Protein 8B9V (pdb70)

Organism: Homo sapiens (NCBI:txid9606)

B-factor: mean 39.54, std 12.18, range [19.3, 99.88]

Solvent-accessible surface area: 19096 Å² total; per-residue (Å²): 138,4,72,9,71,5,42,51,51,87,32,54,31,50,63,48,79,157,0,75,0,17,0,123,12,72,92,73,4,60,75,30,40,0,0,0,0,13,17,60,72,91,101,26,6,131,9,3,1,37,14,3,73,40,109,19,136,65,10,60,117,37,5,57,10,61,37,75,26,60,70,0,31,0,18,0,51,42,0,73,88,95,1,31,1,29,0,13,0,0,0,2,19,45,74,43,16,21,23,3,100,8,0,76,2,25,22,25,79,104,73,23,44,10,49,11,34,28,4,56,10,14,114,73,1,21,88,79,37,60,1,3,0,0,0,0,0,19,40,0,14,21,120,129,28,51,26,69,4,45,8,63,126,54,100,49,104,88,50,48,66,86,16,24,16,98,39,47,111,191,54,18,4,13,0,4,5,2,24,0,71,22,63,60,60,50,8,86,146,52,45,60,0,9,0,35,0,61,9,127,30,34,130,72,71,44,75,89,61,35,115,128,177,68,100,4,105,15,61,38,34,28,51,14,100,65,50,21,64,40,139,0,30,0,53,9,54,48,34,91,4,52,58,35,0,0,0,0,0,13,21,18,90,93,140,29,13,70,7,0,0,0,4,38,2,110,37,80,67,55,30,36,11,109,47,0,110,87,24,6,73,3,47,28,54,50,104,121,50,13,0,44,0,56,0,59,63,1,98,63,127,1,27,1,40,0,12,0,0,15,1,31,0,0,0,69,21,27,1,122,20,19,46,0,15,5,26,90,44,90,63,34,35,12,54,14,16,16,5,43,4,136,133,52,63,10,4,0,0,0,4,0,17,44,0,12,4,49,80,20,79,28,39,2,38,101,37,89,34,98,94,34,38,18,59,4,71,24,30,96,24,131,82,35,45,43,7,16,5,0,0,0,23,14,86,52,101,21,28,78,110,106,89,14,54,0,26,4,30,0,170,53,33,134,33,158,42,102,62,48,8,118,61,118,105,143,3,37,34,79,42,3,77,107,111

Foldseek 3Di:
DKAKAKDDQEAEEAFFAKDKIKIFIPWWFPQCQKWKWFDAPPDDIHTADGSQFHGDPPHDPQWGKDDGTGIIMTMRHGHDLVRFGWMKMWGDRDPPIDIYPTYGYAYDDDWDFWDKDKDWADVVVLVVWWTKIKMKTHFGDDPDKDKWKAFLHHTDDDQKDKDKDAQDSPRRGIMMMMIGTDTSVVVVVTFKIKIWMDDPNDPHIDIDIGTD/DWAKAKDWADEAEAQAKTKMKIAIDDDQQLQWKKFKWWAAVPGDIGGAKIAHSNSPDIDGDPVQPPFWDWGDDSVRRMIMIIGGNDHQVPFTFMKMFIHPDDGPDIHPTDTHGYHNDDFDFWDKDWAAWQCQKTKIKIKTDFGDDDDKDKDKPVNPDDPQKDWDDWDQDPVRGTMTMIMGMDGNVCQVVDWIWMWMADVNVRDIDIDIHHHD/DPPDDPDDDDD

Nearest PDB structures (foldseek):
  8b9v-assembly1_H  TM=1.005E+00  e=9.320E-42  Homo sapiens
  8rp8-assembly1_A  TM=9.450E-01  e=2.239E-37  Homo sapiens
  8bk2-assembly2_D  TM=9.804E-01  e=7.049E-36  Homo sapiens
  5f3h-assembly2_E  TM=9.584E-01  e=5.428E-36  Mus musculus
  6dwa-assembly1_B  TM=9.702E-01  e=1.316E-34  Homo sapiens

Structure (mmCIF, N/CA/C/O backbone):
data_8B9V
#
_entry.id   8B9V
#
_cell.length_a   132.460
_cell.length_b   59.050
_cell.length_c   69.080
_cell.angle_alpha   90.000
_cell.angle_beta   106.660
_cell.angle_gamma   90.000
#
_symmetry.space_group_name_H-M   'C 1 2 1'
#
loop_
_entity.id
_entity.type
_entity.pdbx_description
1 polymer 'Lu AF82422 Fab light chain'
2 polymer 'Lu AF82422 Fab heavy chain'
3 polymer 'Alpha-synuclein 110-120'
4 non-polymer 'ZINC ION'
5 water water
#
loop_
_atom_site.group_PDB
_atom_site.id
_atom_site.type_symbol
_atom_site.label_atom_id
_atom_site.label_alt_id
_atom_site.label_comp_id
_atom_site.label_asym_id
_atom_site.label_entity_id
_atom_site.label_seq_id
_atom_site.pdbx_PDB_ins_code
_atom_site.Cartn_x
_atom_site.Cartn_y
_atom_site.Cartn_z
_atom_site.occupancy
_atom_site.B_iso_or_equiv
_atom_site.auth_seq_id
_atom_site.auth_comp_id
_atom_site.auth_asym_id
_atom_site.auth_atom_id
_atom_site.pdbx_PDB_model_num
ATOM 1 N N . GLU A 1 1 ? -31.99156 -45.02373 -21.61588 1.000 36.32166 1 GLU L N 1
ATOM 2 C CA . GLU A 1 1 ? -30.61297 -44.75952 -21.18237 1.000 44.78512 1 GLU L CA 1
ATOM 3 C C . GLU A 1 1 ? -30.14235 -45.84532 -20.23090 1.000 43.15733 1 GLU L C 1
ATOM 4 O O . GLU A 1 1 ? -30.93882 -46.41970 -19.52082 1.000 36.33820 1 GLU L O 1
ATOM 10 N N . ILE A 1 2 ? -28.84489 -46.12260 -20.19010 1.000 37.80479 2 ILE L N 1
ATOM 11 C CA . ILE A 1 2 ? -28.34681 -47.15142 -19.28755 1.000 32.84941 2 ILE L CA 1
ATOM 12 C C . ILE A 1 2 ? -28.11992 -46.50765 -17.92316 1.000 36.64481 2 ILE L C 1
ATOM 13 O O . ILE A 1 2 ? -27.30627 -45.59321 -17.77788 1.000 28.43014 2 ILE L O 1
ATOM 18 N N . VAL A 1 3 ? -28.86479 -46.95919 -16.92551 1.000 34.24278 3 VAL L N 1
ATOM 19 C CA . VAL A 1 3 ? -28.72452 -46.44847 -15.57105 1.000 24.99117 3 VAL L CA 1
ATOM 20 C C . VAL A 1 3 ? -27.78836 -47.37149 -14.80775 1.000 27.30214 3 VAL L C 1
ATOM 21 O O . VAL A 1 3 ? -27.95782 -48.59988 -14.82094 1.000 36.75961 3 VAL L O 1
ATOM 25 N N . LEU A 1 4 ? -26.77794 -46.79082 -14.17651 1.000 27.83077 4 LEU L N 1
ATOM 26 C CA . LEU A 1 4 ? -25.82186 -47.55287 -13.38709 1.000 33.79141 4 LEU L CA 1
ATOM 27 C C . LEU A 1 4 ? -26.11736 -47.35826 -11.90243 1.000 32.92785 4 LEU L C 1
ATOM 28 O O . LEU A 1 4 ? -26.22113 -46.22740 -11.41799 1.000 31.39966 4 LEU L O 1
ATOM 33 N N . THR A 1 5 ? -26.29172 -48.46169 -11.19127 1.000 29.40968 5 THR L N 1
ATOM 34 C CA . THR A 1 5 ? -26.63025 -48.41801 -9.77573 1.000 30.37097 5 THR L CA 1
ATOM 35 C C . THR A 1 5 ? -25.47993 -49.03980 -9.00074 1.000 34.46622 5 THR L C 1
ATOM 36 O O . THR A 1 5 ? -25.25541 -50.25115 -9.08521 1.000 32.18721 5 THR L O 1
ATOM 40 N N . GLN A 1 6 ? -24.74958 -48.20825 -8.25848 1.000 27.60344 6 GLN L N 1
ATOM 41 C CA . GLN A 1 6 ? -23.64141 -48.67876 -7.44992 1.000 32.66822 6 GLN L CA 1
ATOM 42 C C . GLN A 1 6 ? -24.11203 -48.98801 -6.03307 1.000 37.59291 6 GLN L C 1
ATOM 43 O O . GLN A 1 6 ? -25.01020 -48.33817 -5.49909 1.000 37.80285 6 GLN L O 1
ATOM 49 N N . SER A 1 7 ? -23.50588 -50.00039 -5.43066 1.000 37.76748 7 SER L N 1
ATOM 50 C CA . SER A 1 7 ? -23.80270 -50.32592 -4.04689 1.000 39.76239 7 SER L CA 1
ATOM 51 C C . SER A 1 7 ? -22.60397 -51.04293 -3.46159 1.000 42.57753 7 SER L C 1
ATOM 52 O O . SER A 1 7 ? -21.87865 -51.73393 -4.19174 1.000 37.51921 7 SER L O 1
ATOM 55 N N . PRO A 1 8 ? -22.33820 -50.88322 -2.15487 1.000 39.15037 8 PRO L N 1
ATOM 56 C CA . PRO A 1 8 ? -23.08006 -50.02740 -1.21765 1.000 37.75676 8 PRO L CA 1
ATOM 57 C C . PRO A 1 8 ? -22.84275 -48.52772 -1.42173 1.000 42.44617 8 PRO L C 1
ATOM 58 O O . PRO A 1 8 ? -21.87849 -48.13041 -2.07063 1.000 41.96732 8 PRO L O 1
ATOM 62 N N . GLY A 1 9 ? -23.72527 -47.69864 -0.86800 1.000 43.04595 9 GLY L N 1
ATOM 63 C CA . GLY A 1 9 ? -23.47589 -46.26644 -0.88732 1.000 38.57054 9 GLY L CA 1
ATOM 64 C C . GLY A 1 9 ? -22.17387 -45.91563 -0.20082 1.000 34.36940 9 GLY L C 1
ATOM 65 O O . GLY A 1 9 ? -21.33975 -45.19563 -0.75369 1.000 48.20582 9 GLY L O 1
ATOM 66 N N . THR A 1 10 ? -21.97302 -46.44763 1.00599 1.000 32.17121 10 THR L N 1
ATOM 67 C CA . THR A 1 10 ? -20.74846 -46.27637 1.77056 1.000 32.79238 10 THR L CA 1
ATOM 68 C C . THR A 1 10 ? -20.25228 -47.63016 2.25611 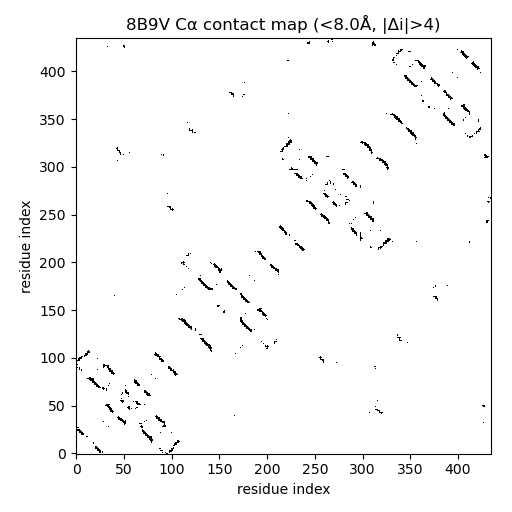1.000 37.21375 10 THR L C 1
ATOM 69 O O . THR A 1 10 ? -21.04578 -48.50669 2.60306 1.000 45.04777 10 THR L O 1
ATOM 73 N N . LEU A 1 11 ? -18.93442 -47.79309 2.25984 1.000 26.69326 11 LEU L N 1
ATOM 74 C CA . LEU A 1 11 ? -18.27006 -49.01341 2.69460 1.000 32.32269 11 LEU L CA 1
ATOM 75 C C . LEU A 1 11 ? -17.22766 -48.60134 3.72020 1.000 41.94248 11 LEU L C 1
ATOM 76 O O . LEU A 1 11 ? -16.46643 -47.65695 3.48447 1.000 46.50245 11 LEU L O 1
ATOM 81 N N . SER A 1 12 ? -17.21771 -49.26112 4.87376 1.000 36.18881 12 SER L N 1
ATOM 82 C CA . SER A 1 12 ? -16.30276 -48.89782 5.95338 1.000 32.56892 12 SER L CA 1
ATOM 83 C C . SER A 1 12 ? -15.52249 -50.13761 6.34896 1.000 38.17961 12 SER L C 1
ATOM 84 O O . SER A 1 12 ? -16.10940 -51.11622 6.82309 1.000 49.44909 12 SER L O 1
ATOM 87 N N . LEU A 1 13 ? -14.20131 -50.09454 6.16063 1.000 38.81298 13 LEU L N 1
ATOM 88 C CA . LEU A 1 13 ? -13.35978 -51.27276 6.33166 1.000 39.84559 13 LEU L CA 1
ATOM 89 C C . LEU A 1 13 ? -12.01163 -50.87944 6.92847 1.000 42.01824 13 LEU L C 1
ATOM 90 O O . LEU A 1 13 ? -11.47224 -49.81122 6.63162 1.000 33.58861 13 LEU L O 1
ATOM 95 N N . SER A 1 14 ? -11.47026 -51.75749 7.77806 1.000 48.82365 14 SER L N 1
ATOM 96 C CA . SER A 1 14 ? -10.11637 -51.57183 8.28014 1.000 52.36087 14 SER L CA 1
ATOM 97 C C . SER A 1 14 ? -9.12065 -51.88246 7.16842 1.000 46.96561 14 SER L C 1
ATOM 98 O O . SER A 1 14 ? -9.40530 -52.69026 6.28226 1.000 55.81008 14 SER L O 1
ATOM 101 N N . PRO A 1 15 ? -7.95360 -51.24704 7.17856 1.000 45.48036 15 PRO L N 1
ATOM 102 C CA . PRO A 1 15 ? -6.99901 -51.48067 6.09448 1.000 50.03889 15 PRO L CA 1
ATOM 103 C C . PRO A 1 15 ? -6.54025 -52.92747 6.10192 1.000 50.51397 15 PRO L C 1
ATOM 104 O O . PRO A 1 15 ? -6.49274 -53.58178 7.14572 1.000 50.50288 15 PRO L O 1
ATOM 108 N N . GLY A 1 16 ? -6.26364 -53.44288 4.90594 1.000 59.75853 16 GLY L N 1
ATOM 109 C CA . GLY A 1 16 ? -5.94252 -54.83804 4.72097 1.000 52.37979 16 GLY L CA 1
ATOM 110 C C . GLY A 1 16 ? -7.12941 -55.72498 4.41611 1.000 49.87149 16 GLY L C 1
ATOM 111 O O . GLY A 1 16 ? -6.93491 -56.85819 3.97132 1.000 46.96981 16 GLY L O 1
ATOM 112 N N . GLU A 1 17 ? -8.34941 -55.24708 4.63952 1.000 49.14716 17 GLU L N 1
ATOM 113 C CA . GLU A 1 17 ? -9.51126 -56.06035 4.33727 1.000 48.25679 17 GLU L CA 1
ATOM 114 C C . GLU A 1 17 ? -9.82827 -56.00402 2.84287 1.000 49.62170 17 GLU L C 1
ATOM 115 O O . GLU A 1 17 ? -9.27169 -55.21010 2.07693 1.000 45.78795 17 GLU L O 1
ATOM 121 N N . ARG A 1 18 ? -10.74351 -56.86994 2.43582 1.000 50.22926 18 ARG L N 1
ATOM 122 C CA . ARG A 1 18 ? -11.15632 -56.96844 1.04856 1.000 48.63787 18 ARG L CA 1
ATOM 123 C C . ARG A 1 18 ? -12.36260 -56.06734 0.82544 1.000 44.71124 18 ARG L C 1
ATOM 124 O O . ARG A 1 18 ? -13.35200 -56.14813 1.56205 1.000 46.87779 18 ARG L O 1
ATOM 132 N N . ALA A 1 19 ? -12.27095 -55.19924 -0.17375 1.000 38.47850 19 ALA L N 1
ATOM 133 C CA . ALA A 1 19 ? -13.37800 -54.33666 -0.55606 1.000 41.45368 19 ALA L CA 1
ATOM 134 C C . ALA A 1 19 ? -14.01451 -54.87737 -1.83164 1.000 43.85969 19 ALA L C 1
ATOM 135 O O . ALA A 1 19 ? -13.30933 -55.25217 -2.77947 1.000 36.56488 19 ALA L O 1
ATOM 137 N N . THR A 1 20 ? -15.34355 -54.92538 -1.84826 1.000 43.47845 20 THR L N 1
ATOM 138 C CA . THR A 1 20 ? -16.09238 -55.41417 -3.00019 1.000 42.34790 20 THR L CA 1
ATOM 139 C C . THR A 1 20 ? -17.13972 -54.37887 -3.35779 1.000 34.89347 20 THR L C 1
ATOM 140 O O . THR A 1 20 ? -18.03562 -54.11215 -2.55550 1.000 42.90159 20 THR L O 1
ATOM 144 N N . LEU A 1 21 ? -17.04081 -53.81089 -4.55982 1.000 33.83856 21 LEU L N 1
ATOM 145 C CA . LEU A 1 21 ? -17.94960 -52.75874 -5.00827 1.000 35.83057 21 LEU L CA 1
ATOM 146 C C . LEU A 1 21 ? -18.74191 -53.24947 -6.21192 1.000 38.88079 21 LEU L C 1
ATOM 147 O O . LEU A 1 21 ? -18.16074 -53.76382 -7.17789 1.000 31.29351 21 LEU L O 1
ATOM 152 N N . SER A 1 22 ? -20.06021 -53.06836 -6.16061 1.000 31.86770 22 SER L N 1
ATOM 153 C CA . SER A 1 22 ? -20.96522 -53.55340 -7.18792 1.000 30.83637 22 SER L CA 1
ATOM 154 C C . SER A 1 22 ? -21.45127 -52.41992 -8.08371 1.000 33.75638 22 SER L C 1
ATOM 155 O O . SER A 1 22 ? -21.75017 -51.31860 -7.60974 1.000 42.15607 22 SER L O 1
ATOM 158 N N . CYS A 1 23 ? -21.53179 -52.70465 -9.38446 1.000 32.00588 23 CYS L N 1
ATOM 159 C CA . CYS A 1 23 ? -22.13305 -51.81243 -10.36428 1.000 32.70699 23 CYS L CA 1
ATOM 160 C C . CYS A 1 23 ? -23.11824 -52.62718 -11.19172 1.000 38.78489 23 CYS L C 1
ATOM 161 O O . CYS A 1 23 ? -22.71816 -53.58182 -11.86676 1.000 35.87686 23 CYS L O 1
ATOM 164 N N . ARG A 1 24 ? -24.40421 -52.26400 -11.11813 1.000 39.32064 24 ARG L N 1
ATOM 165 C CA . ARG A 1 24 ? -25.48206 -52.89089 -11.88421 1.000 33.33937 24 ARG L CA 1
ATOM 166 C C . ARG A 1 24 ? -26.02582 -51.92646 -12.92672 1.000 34.33534 24 ARG L C 1
ATOM 167 O O . ARG A 1 24 ? -26.27721 -50.75821 -12.62161 1.000 33.33397 24 ARG L O 1
ATOM 175 N N . ALA A 1 25 ? -26.26947 -52.43531 -14.13334 1.000 31.37300 25 ALA L N 1
ATOM 176 C CA . ALA A 1 25 ? -26.76963 -51.64263 -15.24771 1.000 28.80653 25 ALA L CA 1
ATOM 177 C C . ALA A 1 25 ? -28.21104 -52.00850 -15.58554 1.000 29.02912 25 ALA L C 1
ATOM 178 O O . ALA A 1 25 ? -28.60350 -53.17764 -15.49569 1.000 35.32481 25 ALA L O 1
ATOM 180 N N . SER A 1 26 ? -28.98963 -51.00906 -16.01116 1.000 31.00443 26 SER L N 1
ATOM 181 C CA . SER A 1 26 ? -30.38545 -51.22602 -16.38667 1.000 29.33505 26 SER L CA 1
ATOM 182 C C . SER A 1 26 ? -30.53676 -51.84383 -17.77369 1.000 38.28528 26 SER L C 1
ATOM 183 O O . SER A 1 26 ? -31.63939 -52.28454 -18.13006 1.000 35.93368 26 SER 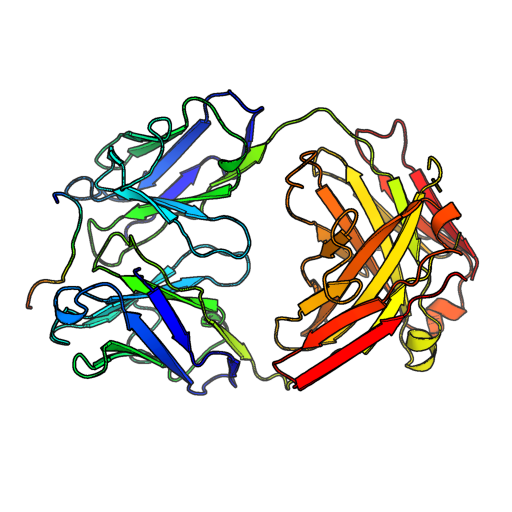L O 1
ATOM 186 N N . GLN A 1 27 ? -29.46389 -51.88452 -18.55445 1.000 36.16071 27 GLN L N 1
ATOM 187 C CA . GLN A 1 27 ? -29.41745 -52.58254 -19.83089 1.000 36.21702 27 GLN L CA 1
ATOM 188 C C . GLN A 1 27 ? -28.09113 -53.31753 -19.89366 1.000 41.50535 27 GLN L C 1
ATOM 189 O O . GLN A 1 27 ? -27.18928 -53.06544 -19.09547 1.000 45.63086 27 GLN L O 1
ATOM 195 N N . SER A 1 28 A -27.96216 -54.23311 -20.84356 1.000 38.01185 27 SER L N 1
ATOM 196 C CA . SER A 1 28 A -26.69077 -54.92474 -20.99510 1.000 36.62368 27 SER L CA 1
ATOM 197 C C . SER A 1 28 A -25.63147 -53.97034 -21.55848 1.000 39.35149 27 SER L C 1
ATOM 198 O O . SER A 1 28 A -25.93377 -53.10212 -22.38620 1.000 42.08706 27 SER L O 1
ATOM 201 N N . VAL A 1 29 ? -24.38823 -54.10794 -21.08826 1.000 34.80183 28 VAL L N 1
ATOM 202 C CA . VAL A 1 29 ? -23.29977 -53.21496 -21.49273 1.000 26.12671 28 VAL L CA 1
ATOM 203 C C . VAL A 1 29 ? -22.48579 -53.92003 -22.57535 1.000 26.38381 28 VAL L C 1
ATOM 204 O O . VAL A 1 29 ? -21.72142 -54.84788 -22.28485 1.000 45.88078 28 VAL L O 1
ATOM 208 N N . SER A 1 30 ? -22.66465 -53.47131 -23.82305 1.000 38.54533 29 SER L N 1
ATOM 209 C CA . SER A 1 30 ? -22.02689 -54.07463 -24.99667 1.000 37.14149 29 SER L CA 1
ATOM 210 C C . SER A 1 30 ? -20.51500 -54.14817 -24.83860 1.000 33.59997 29 SER L C 1
ATOM 211 O O . SER A 1 30 ? -19.88165 -53.21239 -24.35000 1.000 28.65889 29 SER L O 1
ATOM 214 N N . SER A 1 31 ? -19.94044 -55.26326 -25.28888 1.000 33.16674 30 SER L N 1
ATOM 215 C CA . SER A 1 31 ? -18.49816 -55.48744 -25.33555 1.000 35.16750 30 SER L CA 1
ATOM 216 C C . SER A 1 31 ? -17.85335 -55.41475 -23.96275 1.000 36.77946 30 SER L C 1
ATOM 217 O O . SER A 1 31 ? -16.62847 -55.26393 -23.86915 1.000 45.28057 30 SER L O 1
ATOM 220 N N . SER A 1 32 ? -18.65242 -55.48707 -22.89553 1.000 26.67063 31 SER L N 1
ATOM 221 C CA . SER A 1 32 ? -18.14589 -55.30190 -21.53402 1.000 37.56860 31 SER L CA 1
ATOM 222 C C . SER A 1 32 ? -17.39726 -53.97035 -21.39983 1.000 42.70616 31 SER L C 1
ATOM 223 O O . SER A 1 32 ? -16.36831 -53.87279 -20.72482 1.000 33.14436 31 SER L O 1
ATOM 226 N N . TYR A 1 33 ? -17.93016 -52.92853 -22.04873 1.000 38.22471 32 TYR L N 1
ATOM 227 C CA . TYR A 1 33 ? -17.30377 -51.60769 -22.08085 1.000 25.71066 32 TYR L CA 1
ATOM 228 C C . TYR A 1 33 ? -17.63656 -50.85081 -20.79982 1.000 33.47690 32 TYR L C 1
ATOM 229 O O . TYR A 1 33 ? -18.43691 -49.91232 -20.76928 1.000 35.00512 32 TYR L O 1
ATOM 238 N N . LEU A 1 34 ? -16.97867 -51.24394 -19.72049 1.000 32.59215 33 LEU L N 1
ATOM 239 C CA . LEU A 1 34 ? -17.28559 -50.72054 -18.39207 1.000 27.21012 33 LEU L CA 1
ATOM 240 C C . LEU A 1 34 ? -15.98792 -50.25666 -17.72947 1.000 27.93373 33 LEU L C 1
ATOM 241 O O . LEU A 1 34 ? -15.02948 -51.02610 -17.63292 1.000 27.09648 33 LEU L O 1
ATOM 246 N N . ALA A 1 35 ? -15.94082 -49.00143 -17.28572 1.000 30.42279 34 ALA L N 1
ATOM 247 C CA . ALA A 1 35 ? -14.75086 -48.49238 -16.62714 1.000 24.81817 34 ALA L CA 1
ATOM 248 C C . ALA A 1 35 ? -15.00803 -48.23147 -15.14766 1.000 30.02393 34 ALA L C 1
ATOM 249 O O . ALA A 1 35 ? -16.14406 -48.05969 -14.69805 1.000 28.13264 34 ALA L O 1
ATOM 251 N N . TRP A 1 36 ? -13.92241 -48.19627 -14.38864 1.000 31.19891 35 TRP L N 1
ATOM 252 C CA . TRP A 1 36 ? -13.97151 -47.86214 -12.97680 1.000 29.09704 35 TRP L CA 1
ATOM 253 C C . TRP A 1 36 ? -12.99058 -46.72784 -12.72120 1.000 29.03719 35 TRP L C 1
ATOM 254 O O . TRP A 1 36 ? -11.85037 -46.77124 -13.19459 1.000 25.80303 35 TRP L O 1
ATOM 265 N N . TYR A 1 37 ? -13.44396 -45.71166 -11.98026 1.000 29.27918 36 TYR L N 1
ATOM 266 C CA . TYR A 1 37 ? -12.61698 -44.57784 -11.58742 1.000 30.65328 36 TYR L CA 1
ATOM 267 C C . TYR A 1 37 ? -12.51747 -44.45345 -10.06819 1.000 30.60772 36 TYR L C 1
ATOM 268 O O . TYR A 1 37 ? -13.40649 -44.87234 -9.31708 1.000 30.97231 36 TYR L O 1
ATOM 277 N N . GLN A 1 38 ? -11.41804 -43.86216 -9.63452 1.000 24.77932 37 GLN L N 1
ATOM 278 C CA . GLN A 1 38 ? -11.20637 -43.43526 -8.26384 1.000 28.23607 37 GLN L CA 1
ATOM 279 C C . GLN A 1 38 ? -11.18123 -41.91403 -8.23579 1.000 29.80875 37 GLN L C 1
ATOM 280 O O . GLN A 1 38 ? -10.59252 -41.28849 -9.11862 1.000 27.66501 37 GLN L O 1
ATOM 286 N N . GLN A 1 39 ? -11.80783 -41.32092 -7.22696 1.000 24.72921 38 GLN L N 1
ATOM 287 C CA . GLN A 1 39 ? -11.78242 -39.86865 -7.09808 1.000 41.60552 38 GLN L CA 1
ATOM 288 C C . GLN A 1 39 ? -11.63297 -39.47886 -5.63694 1.000 34.46683 38 GLN L C 1
ATOM 289 O O . GLN A 1 39 ? -12.49067 -39.80836 -4.81382 1.000 32.07702 38 GLN L O 1
ATOM 295 N N . LYS A 1 40 ? -10.54566 -38.77303 -5.32975 1.000 35.93267 39 LYS L N 1
ATOM 296 C CA . LYS A 1 40 ? -10.22640 -38.23579 -4.02526 1.000 29.86586 39 LYS L CA 1
ATOM 297 C C . LYS A 1 40 ? -10.63994 -36.77427 -3.96177 1.000 36.07908 39 LYS L C 1
ATOM 298 O O . LYS A 1 40 ? -10.77940 -36.11555 -4.99488 1.000 36.32637 39 LYS L O 1
ATOM 304 N N . PRO A 1 41 ? -10.87260 -36.24742 -2.75833 1.000 33.01974 40 PRO L N 1
ATOM 305 C CA . PRO A 1 41 ? -11.47237 -34.91569 -2.62498 1.000 34.27204 40 PRO L CA 1
ATOM 306 C C . PRO A 1 41 ? -10.65230 -33.82997 -3.30489 1.000 41.50051 40 PRO L C 1
ATOM 307 O O . PRO A 1 41 ? -9.44840 -33.69127 -3.07403 1.000 41.66618 40 PRO L O 1
ATOM 311 N N . GLY A 1 42 ? -11.32239 -33.05885 -4.15291 1.000 44.85869 41 GLY L N 1
ATOM 312 C CA . GLY A 1 42 ? -10.66388 -31.95735 -4.82628 1.000 54.57738 41 GLY L CA 1
ATOM 313 C C . GLY A 1 42 ? -9.74793 -32.36845 -5.95205 1.000 52.36890 41 GLY L C 1
ATOM 314 O O . GLY A 1 42 ? -8.95794 -31.54773 -6.42664 1.000 50.01838 41 GLY L O 1
ATOM 315 N N . GLN A 1 43 ? -9.81571 -33.62339 -6.39041 1.000 39.05947 42 GLN L N 1
ATOM 316 C CA . GLN A 1 43 ? -9.00233 -34.08441 -7.49944 1.000 32.41124 42 GLN L CA 1
ATOM 317 C C . GLN A 1 43 ? -9.91523 -34.53956 -8.62186 1.000 32.71375 42 GLN L C 1
ATOM 318 O O . GLN A 1 43 ? -11.08771 -34.85619 -8.40249 1.000 39.69592 42 GLN L O 1
ATOM 324 N N . ALA A 1 44 ? -9.36313 -34.54068 -9.83660 1.000 29.49749 43 ALA L N 1
ATOM 325 C CA . ALA A 1 44 ? -10.03580 -35.14228 -10.97319 1.000 31.57066 43 ALA L CA 1
ATOM 326 C C . ALA A 1 44 ? -10.07302 -36.66298 -10.80438 1.000 30.02508 43 ALA L C 1
ATOM 327 O O . ALA A 1 44 ? -9.28480 -37.23018 -10.04447 1.000 33.68659 43 ALA L O 1
ATOM 329 N N . PRO A 1 45 ? -10.98410 -37.34395 -11.49525 1.000 26.48706 44 PRO L N 1
ATOM 330 C CA . PRO A 1 45 ? -11.06633 -38.80775 -11.36484 1.000 26.36068 44 PRO L CA 1
ATOM 331 C C . PRO A 1 45 ? -9.85363 -39.50011 -11.98101 1.000 37.04304 44 PRO L C 1
ATOM 332 O O . PRO A 1 45 ? -9.12025 -38.92876 -12.79004 1.000 35.09933 44 PRO L O 1
ATOM 336 N N . ARG A 1 46 ? -9.65409 -40.76587 -11.59552 1.000 33.81644 45 ARG L N 1
ATOM 337 C CA . ARG A 1 46 ? -8.49995 -41.53939 -12.03657 1.000 27.21129 45 ARG L CA 1
ATOM 338 C C . ARG A 1 46 ? -8.95027 -42.89512 -12.56051 1.000 32.31893 45 ARG L C 1
ATOM 339 O O . ARG A 1 46 ? -9.61248 -43.65148 -11.84438 1.000 30.11384 45 ARG L O 1
ATOM 347 N N . LEU A 1 47 ? -8.56588 -43.21454 -13.79443 1.000 30.28387 46 LEU L N 1
ATOM 348 C CA . LEU A 1 47 ? -8.95952 -44.48465 -14.39516 1.000 32.09081 46 LEU L CA 1
ATOM 349 C C . LEU A 1 47 ? -8.25346 -45.65557 -13.71890 1.000 37.56764 46 LEU L C 1
ATOM 350 O O . LEU A 1 47 ? -7.02823 -45.65361 -13.56845 1.000 37.53995 46 LEU L O 1
ATOM 355 N N . LEU A 1 48 ? -9.02827 -46.67164 -13.33269 1.000 40.28819 47 LEU L N 1
ATOM 356 C CA . LEU A 1 48 ? -8.50079 -47.88223 -12.71251 1.000 39.38144 47 LEU L CA 1
ATOM 357 C C . LEU A 1 48 ? -8.64935 -49.10806 -13.60026 1.000 40.74003 47 LEU L C 1
ATOM 358 O O . LEU A 1 48 ? -7.70879 -49.89302 -13.7620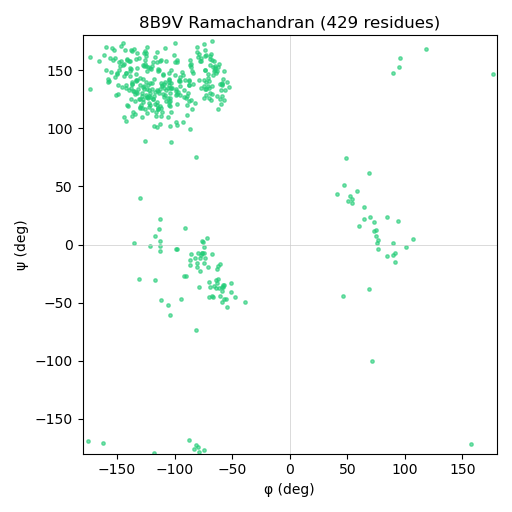5 1.000 34.84563 47 LEU L O 1
ATOM 363 N N . ILE A 1 49 ? -9.83794 -49.30388 -14.15398 1.000 31.96208 48 ILE L N 1
ATOM 364 C CA . ILE A 1 49 ? -10.17748 -50.47057 -14.94855 1.000 33.95342 48 ILE L CA 1
ATOM 365 C C . ILE A 1 49 ? -10.89286 -49.99618 -16.20030 1.000 35.65251 48 ILE L C 1
ATOM 366 O O . ILE A 1 49 ? -11.65985 -49.02967 -16.15366 1.000 35.88363 48 ILE L O 1
ATOM 371 N N . TYR A 1 50 ? -10.61010 -50.64990 -17.32267 1.000 27.26610 49 TYR L N 1
ATOM 372 C CA . TYR A 1 50 ? -11.35694 -50.47083 -18.55514 1.000 25.80513 49 TYR L CA 1
ATOM 373 C C . TYR A 1 50 ? -11.68338 -51.84137 -19.12026 1.000 36.63387 49 TYR L C 1
ATOM 374 O O . TYR A 1 50 ? -11.10619 -52.85938 -18.71866 1.000 36.80570 49 TYR L O 1
ATOM 383 N N . GLY A 1 51 ? -12.61879 -51.85017 -20.06218 1.000 35.13839 50 GLY L N 1
ATOM 384 C CA . GLY A 1 51 ? -13.10293 -53.10847 -20.59009 1.000 31.60096 50 GLY L CA 1
ATOM 385 C C . GLY A 1 51 ? -13.52006 -54.08169 -19.51366 1.000 36.71711 50 GLY L C 1
ATOM 386 O O . GLY A 1 51 ? -13.26122 -55.28512 -19.63644 1.000 30.75146 50 GLY L O 1
ATOM 387 N N . ALA A 1 52 ? -14.13491 -53.57588 -18.43436 1.000 31.81218 51 ALA L N 1
ATOM 388 C CA . ALA A 1 52 ? -14.63779 -54.36590 -17.30725 1.000 36.45783 51 ALA L CA 1
ATOM 389 C C . ALA A 1 52 ? -13.53670 -54.99821 -16.46547 1.000 38.40165 51 ALA L C 1
ATOM 390 O O . ALA A 1 52 ? -13.66291 -55.04338 -15.23395 1.000 38.28054 51 ALA L O 1
ATOM 392 N N . SER A 1 53 ? -12.44867 -55.47900 -17.09099 1.000 32.94825 52 SER L N 1
ATOM 393 C CA . SER A 1 53 ? -11.46752 -56.25417 -16.33991 1.000 30.72211 52 SER L CA 1
ATOM 394 C C . SER A 1 53 ? -10.00085 -55.90244 -16.58310 1.000 33.31848 52 SER L C 1
ATOM 395 O O . SER A 1 53 ? -9.13586 -56.54372 -15.98358 1.000 36.90261 52 SER L O 1
ATOM 398 N N . SER A 1 54 ? -9.67940 -54.91788 -17.41563 1.000 31.42418 53 SER L N 1
ATOM 399 C CA . SER A 1 54 ? -8.28611 -54.61495 -17.71741 1.000 39.87474 53 SER L CA 1
ATOM 400 C C . SER A 1 54 ? -7.80499 -53.45417 -16.85819 1.000 43.66360 53 SER L C 1
ATOM 401 O O . SER A 1 54 ? -8.43843 -52.39976 -16.82077 1.000 38.35960 53 SER L O 1
ATOM 404 N N . ARG A 1 55 ? -6.67028 -53.63818 -16.19883 1.000 42.61843 54 ARG L N 1
ATOM 405 C CA . ARG A 1 55 ? -6.10064 -52.58245 -15.38069 1.000 38.95944 54 ARG L CA 1
ATOM 406 C C . ARG A 1 55 ? -5.41079 -51.52720 -16.24421 1.000 43.50383 54 ARG L C 1
ATOM 407 O O . ARG A 1 55 ? -4.66554 -51.85124 -17.17776 1.000 39.59898 54 ARG L O 1
ATOM 415 N N . ALA A 1 56 ? -5.66568 -50.25479 -15.93043 1.000 37.50415 55 ALA L N 1
ATOM 416 C CA . ALA A 1 56 ? -4.94610 -49.17347 -16.59237 1.000 41.59073 55 ALA L CA 1
ATOM 417 C C . ALA A 1 56 ? -3.47103 -49.18527 -16.17913 1.000 39.78906 55 ALA L C 1
ATOM 418 O O . ALA A 1 56 ? -3.03846 -49.96610 -15.32634 1.000 54.08591 55 ALA L O 1
ATOM 420 N N . THR A 1 57 ? -2.69470 -48.30123 -16.80001 1.000 37.74914 56 THR L N 1
ATOM 421 C CA . THR A 1 57 ? -1.25962 -48.23649 -16.53787 1.000 43.86756 56 THR L CA 1
ATOM 422 C C . THR A 1 57 ? -0.95438 -47.68999 -15.14685 1.000 48.32802 56 THR L C 1
ATOM 423 O O . THR A 1 57 ? -1.51475 -46.67446 -14.71964 1.000 55.94058 56 THR L O 1
ATOM 427 N N . GLY A 1 58 ? -0.03280 -48.36039 -14.45324 1.000 53.79787 57 GLY L N 1
ATOM 428 C CA . GLY A 1 58 ? 0.39229 -47.93444 -13.13582 1.000 46.66856 57 GLY L CA 1
ATOM 429 C C . GLY A 1 58 ? -0.64313 -48.10965 -12.05824 1.000 55.12146 57 GLY L C 1
ATOM 430 O O . GLY A 1 58 ? -0.59801 -47.39919 -11.04711 1.000 50.12704 57 GLY L O 1
ATOM 431 N N . ILE A 1 59 ? -1.59143 -49.02257 -12.25404 1.000 53.17178 58 ILE L N 1
ATOM 432 C CA . ILE A 1 59 ? -2.62241 -49.32698 -11.27392 1.000 46.47897 58 ILE L CA 1
ATOM 433 C C . ILE A 1 59 ? -2.16626 -50.58114 -10.49345 1.000 49.87990 58 ILE L C 1
ATOM 434 O O . ILE A 1 59 ? -1.93372 -51.61227 -11.12839 1.000 52.65978 58 ILE L O 1
ATOM 439 N N . PRO A 1 60 ? -2.02195 -50.49540 -9.18100 1.000 51.47649 59 PRO L N 1
ATOM 440 C CA . PRO A 1 60 ? -1.56856 -51.68505 -8.43894 1.000 45.90594 59 PRO L CA 1
ATOM 441 C C . PRO A 1 60 ? -2.49789 -52.86178 -8.66460 1.000 51.96761 59 PRO L C 1
ATOM 442 O O . PRO A 1 60 ? -3.70072 -52.69975 -8.88876 1.000 49.39687 59 PRO L O 1
ATOM 446 N N . ASP A 1 61 ? -1.91304 -54.06208 -8.61585 1.000 44.18326 60 ASP L N 1
ATOM 447 C CA . ASP A 1 61 ? -2.62621 -55.27109 -9.00002 1.000 51.00873 60 ASP L CA 1
ATOM 448 C C . ASP A 1 61 ? -3.61854 -55.73402 -7.95205 1.000 48.96287 60 ASP L C 1
ATOM 449 O O . ASP A 1 61 ? -4.24264 -56.78545 -8.14047 1.000 58.20933 60 ASP L O 1
ATOM 454 N N . ARG A 1 62 ? -3.78057 -54.99797 -6.85971 1.000 43.13673 61 ARG L N 1
ATOM 455 C CA . ARG A 1 62 ? -4.84655 -55.32295 -5.92740 1.000 52.33130 61 ARG L CA 1
ATOM 456 C C . ARG A 1 62 ? -6.20306 -54.79018 -6.37482 1.000 52.63288 61 ARG L C 1
ATOM 457 O O . ARG A 1 62 ? -7.22834 -55.22707 -5.83878 1.000 54.96183 61 ARG L O 1
ATOM 465 N N . PHE A 1 63 ? -6.23447 -53.85908 -7.32669 1.000 46.69474 62 PHE L N 1
ATOM 466 C CA . PHE A 1 63 ? -7.47639 -53.48794 -7.98919 1.000 42.31516 62 PHE L CA 1
ATOM 467 C C . PHE A 1 63 ? -7.74792 -54.49958 -9.09308 1.000 48.83535 62 PHE L C 1
ATOM 468 O O . PHE A 1 63 ? -6.91756 -54.67932 -9.99007 1.000 43.35291 62 PHE L O 1
ATOM 476 N N . SER A 1 64 ? -8.89541 -55.16879 -9.03132 1.000 42.33285 63 SER L N 1
ATOM 477 C CA . SER A 1 64 ? -9.29053 -56.05528 -10.11146 1.000 41.84059 63 SER L CA 1
ATOM 478 C C . SER A 1 64 ? -10.78031 -55.88569 -10.37517 1.000 41.73925 63 SER L C 1
ATOM 479 O O . SER A 1 64 ? -11.55307 -55.52835 -9.48162 1.000 43.92469 63 SER L O 1
ATOM 482 N N . GLY A 1 65 ? -11.16313 -56.13331 -11.61715 1.000 39.59447 64 GLY L N 1
ATOM 483 C CA . GLY A 1 65 ? -12.53242 -55.91846 -12.04348 1.000 38.47166 64 GLY L CA 1
ATOM 484 C C . GLY A 1 65 ? -13.05945 -57.11951 -12.83057 1.000 38.32440 64 GLY L C 1
ATOM 485 O O . GLY A 1 65 ? -12.32392 -57.71143 -13.60732 1.000 37.58508 64 GLY L O 1
ATOM 486 N N . SER A 1 66 ? -14.32502 -57.43379 -12.59761 1.000 35.69930 65 SER L N 1
ATOM 487 C CA . SER A 1 66 ? -14.94194 -58.57963 -13.24574 1.000 31.75956 65 SER L CA 1
ATOM 488 C C . SER A 1 66 ? -16.39125 -58.26683 -13.59183 1.000 38.75461 65 SER L C 1
ATOM 489 O O . SER A 1 66 ? -16.97045 -57.26805 -13.14396 1.000 46.49035 65 SER L O 1
ATOM 492 N N . GLY A 1 67 ? -16.96870 -59.13549 -14.40814 1.000 37.43793 66 GLY L N 1
ATOM 493 C CA . GLY A 1 67 ? -18.38058 -59.08688 -14.73986 1.000 40.64874 66 GLY L CA 1
ATOM 494 C C . GLY A 1 67 ? -18.61581 -58.86549 -16.22328 1.000 47.20531 66 GLY L C 1
ATOM 495 O O . GLY A 1 67 ? -17.71393 -58.53462 -16.99268 1.000 42.11590 66 GLY L O 1
ATOM 496 N N . SER A 1 68 ? -19.88229 -59.05931 -16.60798 1.000 50.04061 67 SER L N 1
ATOM 497 C CA . SER A 1 68 ? -20.35258 -58.78792 -17.96440 1.000 42.97220 67 SER L CA 1
ATOM 498 C C . SER A 1 68 ? -21.86599 -58.61242 -17.94510 1.000 39.24655 67 SER L C 1
ATOM 499 O O . SER A 1 68 ? -22.53418 -58.88420 -16.94506 1.000 34.65135 67 SER L O 1
ATOM 502 N N . GLY A 1 69 ? -22.40238 -58.15282 -19.07513 1.000 46.03808 68 GLY L N 1
ATOM 503 C CA . GLY A 1 69 ? -23.83706 -57.97820 -19.20217 1.000 41.33298 68 GLY L CA 1
ATOM 504 C C . GLY A 1 69 ? -24.36378 -56.81821 -18.38673 1.000 37.02688 68 GLY L C 1
ATOM 505 O O . GLY A 1 69 ? -24.23755 -55.66476 -18.80749 1.000 37.88489 68 GLY L O 1
ATOM 506 N N . THR A 1 70 ? -24.93444 -57.10498 -17.21041 1.000 33.69730 69 THR L N 1
ATOM 507 C CA . THR A 1 70 ? -25.48993 -56.07122 -16.34639 1.000 32.44561 69 THR L CA 1
ATOM 508 C C . THR A 1 70 ? -24.87178 -56.01155 -14.95928 1.000 34.37959 69 THR L C 1
ATOM 509 O O . THR A 1 70 ? -25.27072 -55.14924 -14.17265 1.000 40.55967 69 THR L O 1
ATOM 513 N N . ASP A 1 71 ? -23.92467 -56.88466 -14.62713 1.000 31.84983 70 ASP L N 1
ATOM 514 C CA . ASP A 1 71 ? -23.40727 -56.99323 -13.26503 1.000 34.13062 70 ASP L CA 1
ATOM 515 C C . ASP A 1 71 ? -21.88114 -56.95339 -13.28915 1.000 36.89617 70 ASP L C 1
ATOM 516 O O . ASP A 1 71 ? -21.24024 -57.83881 -13.86567 1.000 38.06191 70 ASP L O 1
ATOM 521 N N . PHE A 1 72 ? -21.30521 -55.93833 -12.64370 1.000 31.32005 71 PHE L N 1
ATOM 522 C CA . PHE A 1 72 ? -19.87481 -55.67668 -12.68540 1.000 32.90654 71 PHE L CA 1
ATOM 523 C C . PHE A 1 72 ? -19.36057 -55.42839 -11.27465 1.000 34.13954 71 PHE L C 1
ATOM 524 O O . PHE A 1 72 ? -20.09664 -54.97734 -10.39584 1.000 28.51886 71 PHE L O 1
ATOM 532 N N . THR A 1 73 ? -18.08869 -55.73720 -11.06075 1.000 30.62817 72 THR L N 1
ATOM 533 C CA . THR A 1 73 ? -17.53920 -55.73579 -9.71713 1.000 33.03929 72 THR L CA 1
ATOM 534 C C . THR A 1 73 ? -16.11733 -55.19474 -9.73885 1.000 35.01542 72 THR L C 1
ATOM 535 O O . THR A 1 73 ? -15.31041 -55.53615 -10.61289 1.000 29.63165 72 THR L O 1
ATOM 539 N N . LEU A 1 74 ? -15.83822 -54.31906 -8.78588 1.000 30.85737 73 LEU L N 1
ATOM 540 C CA . LEU A 1 74 ? -14.50036 -53.81192 -8.54036 1.000 41.87630 73 LEU L CA 1
ATOM 541 C C . LEU A 1 74 ? -14.03307 -54.35068 -7.19807 1.000 41.26001 73 LEU L C 1
ATOM 542 O O . LEU A 1 74 ? -14.64548 -54.06078 -6.16405 1.000 39.78368 73 LEU L O 1
ATOM 547 N N . THR A 1 75 ? -12.96675 -55.14386 -7.22126 1.000 38.15453 74 THR L N 1
ATOM 548 C CA . THR A 1 75 ? -12.41084 -55.75518 -6.02459 1.000 37.28457 74 THR L CA 1
ATOM 549 C C . THR A 1 75 ? -11.08880 -55.09282 -5.68350 1.000 40.15348 74 THR L C 1
ATOM 550 O O . THR A 1 75 ? -10.20785 -54.97927 -6.54339 1.000 34.33197 74 THR L O 1
ATOM 554 N N . ILE A 1 76 ? -10.95514 -54.65536 -4.43775 1.000 35.40359 75 ILE L N 1
ATOM 555 C CA . ILE A 1 76 ? -9.67727 -54.22324 -3.89200 1.000 41.32349 75 ILE L CA 1
ATOM 556 C C . ILE A 1 76 ? -9.28893 -55.25524 -2.84405 1.000 47.25100 75 ILE L C 1
ATOM 557 O O . ILE A 1 76 ? -9.93468 -55.35006 -1.79325 1.000 50.24320 75 ILE L O 1
ATOM 562 N N . SER A 1 77 ? -8.25020 -56.04533 -3.13793 1.000 50.50253 76 SER L N 1
ATOM 563 C CA . SER A 1 77 ? -8.01592 -57.27932 -2.38622 1.000 55.19488 76 SER L CA 1
ATOM 564 C C . SER A 1 77 ? -7.54712 -56.99424 -0.95985 1.000 54.73452 76 SER L C 1
ATOM 565 O O . SER A 1 77 ? -8.02923 -57.61740 -0.00538 1.000 55.58416 76 SER L O 1
ATOM 568 N N . ARG A 1 78 ? -6.60503 -56.06352 -0.79691 1.000 48.01786 77 ARG L N 1
ATOM 569 C CA . ARG A 1 78 ? -6.15702 -55.59195 0.51241 1.000 44.82451 77 ARG L CA 1
ATOM 570 C C . ARG A 1 78 ? -6.23984 -54.07064 0.51094 1.000 50.43368 77 ARG L C 1
ATOM 571 O O . ARG A 1 78 ? -5.45549 -53.40604 -0.16791 1.000 48.51928 77 ARG L O 1
ATOM 573 N N . LEU A 1 79 ? -7.18698 -53.52120 1.26207 1.000 50.73450 78 LEU L N 1
ATOM 574 C CA . LEU A 1 79 ? -7.36966 -52.08006 1.29532 1.000 58.64337 78 LEU L CA 1
ATOM 575 C C . LEU A 1 79 ? -6.13360 -51.39519 1.85119 1.000 64.18865 78 LEU L C 1
ATOM 576 O O . LEU A 1 79 ? -5.75869 -51.61626 3.00588 1.000 62.64871 78 LEU L O 1
ATOM 581 N N . GLU A 1 80 ? -5.49309 -50.58732 1.03477 1.000 68.61717 79 GLU L N 1
ATOM 582 C CA . GLU A 1 80 ? -4.37726 -49.77020 1.47166 1.000 73.84654 79 GLU L CA 1
ATOM 583 C C . GLU A 1 80 ? -4.85906 -48.35564 1.78532 1.000 81.14877 79 GLU L C 1
ATOM 584 O O . GLU A 1 80 ? -5.92624 -47.93306 1.32779 1.000 78.58386 79 GLU L O 1
ATOM 590 N N . PRO A 1 81 ? -4.10544 -47.59460 2.58442 1.000 90.76458 80 PRO L N 1
ATOM 591 C CA . PRO A 1 81 ? -4.58517 -46.26042 2.98649 1.000 83.14789 80 PRO L CA 1
ATOM 592 C C . PRO A 1 81 ? -4.86435 -45.32318 1.82577 1.000 68.14451 80 PRO L C 1
ATOM 593 O O . PRO A 1 81 ? -5.82082 -44.54121 1.89704 1.000 69.62674 80 PRO L O 1
ATOM 597 N N . GLU A 1 82 ? -4.07284 -45.37802 0.76095 1.000 58.28313 81 GLU L N 1
ATOM 598 C CA . GLU A 1 82 ? -4.29694 -44.54545 -0.41004 1.000 59.58460 81 GLU L CA 1
ATOM 599 C C . GLU A 1 82 ? -5.51747 -44.96985 -1.22236 1.000 67.55815 81 GLU L C 1
ATOM 600 O O . GLU A 1 82 ? -5.71453 -44.43379 -2.31857 1.000 66.91135 81 GLU L O 1
ATOM 606 N N . ASP A 1 83 ? -6.30147 -45.93737 -0.74431 1.000 61.42636 82 ASP L N 1
ATOM 607 C CA . ASP A 1 83 ? -7.41447 -46.49022 -1.50074 1.000 51.58081 82 ASP L CA 1
ATOM 608 C C . ASP A 1 83 ? -8.74348 -45.89387 -1.09657 1.000 54.05065 82 ASP L C 1
ATOM 609 O O . ASP A 1 83 ? -9.76023 -46.21834 -1.71268 1.000 52.77469 82 ASP L O 1
ATOM 614 N N . PHE A 1 84 ? -8.76626 -45.03364 -0.08901 1.000 58.89286 83 PHE L N 1
ATOM 615 C CA . PHE A 1 84 ? -10.02879 -44.60435 0.49863 1.000 56.79947 83 PHE L CA 1
ATOM 616 C C . PHE A 1 84 ? -10.48050 -43.31932 -0.18982 1.000 47.90717 83 PHE L C 1
ATOM 617 O O . PHE A 1 84 ? -9.92843 -42.24295 0.03762 1.000 49.67124 83 PHE L O 1
ATOM 625 N N . ALA A 1 85 ? -11.49221 -43.44971 -1.04391 1.000 43.20557 84 ALA L N 1
ATOM 626 C CA . ALA A 1 85 ? -11.92856 -42.41976 -1.98165 1.000 44.17448 84 ALA L CA 1
ATOM 627 C C . ALA A 1 85 ? -13.33626 -42.76460 -2.44068 1.000 45.64118 84 ALA L C 1
ATOM 628 O O . ALA A 1 85 ? -13.96085 -43.69476 -1.92226 1.000 45.85907 84 ALA L O 1
ATOM 630 N N . VAL A 1 86 ? -13.82806 -42.04197 -3.45242 1.000 39.20196 85 VAL L N 1
ATOM 631 C CA . VAL A 1 86 ? -15.08525 -42.38885 -4.10937 1.000 39.36094 85 VAL L CA 1
ATOM 632 C C . VAL A 1 86 ? -14.78306 -43.19784 -5.36645 1.000 41.07160 85 VAL L C 1
ATOM 633 O O . VAL A 1 86 ? -13.81087 -42.91889 -6.07905 1.000 41.77012 85 VAL L O 1
ATOM 637 N N . TYR A 1 87 ? -15.60529 -44.20702 -5.64203 1.000 36.87756 86 TYR L N 1
ATOM 638 C CA . TYR A 1 87 ? -15.40251 -45.08710 -6.79407 1.000 27.22284 86 TYR L CA 1
ATOM 639 C C . TYR A 1 87 ? -16.62710 -45.04149 -7.70260 1.000 25.38371 86 TYR L C 1
ATOM 640 O O . TYR A 1 87 ? -17.73587 -45.36984 -7.27140 1.000 35.77962 86 TYR L O 1
ATOM 649 N N . TYR A 1 88 ? -16.42025 -44.61906 -8.95062 1.000 25.05618 87 TYR L N 1
ATOM 650 C CA . TYR A 1 88 ? -17.46392 -44.48854 -9.96043 1.000 24.54577 87 TYR L CA 1
ATOM 651 C C . TYR A 1 88 ? -17.26076 -45.53541 -11.04553 1.000 31.68680 87 TYR L C 1
ATOM 652 O O . TYR A 1 88 ? -16.13276 -45.75422 -11.49531 1.000 31.17634 87 TYR L O 1
ATOM 661 N N . CYS A 1 89 ? -18.34909 -46.17412 -11.47033 1.000 24.05600 88 CYS L N 1
ATOM 662 C CA . CYS A 1 89 ? -18.33125 -46.97689 -12.68373 1.000 26.65553 88 CYS L CA 1
ATOM 663 C C . CYS A 1 89 ? -18.93151 -46.17989 -13.83180 1.000 27.49125 88 CYS L C 1
ATOM 664 O O . CYS A 1 89 ? -19.68812 -45.22395 -13.62757 1.000 30.31341 88 CYS L O 1
ATOM 667 N N . GLN A 1 90 ? -18.56393 -46.57319 -15.05392 1.000 26.47579 89 GLN L N 1
ATOM 668 C CA . GLN A 1 90 ? -18.95214 -45.83085 -16.25028 1.000 26.74244 89 GLN L CA 1
ATOM 669 C C . GLN A 1 90 ? -19.08278 -46.79601 -17.41307 1.000 30.44708 89 GLN L C 1
ATOM 670 O O . GLN A 1 90 ? -18.16169 -47.56944 -17.68254 1.000 25.25091 89 GLN L O 1
ATOM 676 N N . GLN A 1 91 ? -20.20711 -46.72892 -18.11200 1.000 30.79871 90 GLN L N 1
ATOM 677 C CA . GLN A 1 91 ? -20.41752 -47.57305 -19.27019 1.000 30.16017 90 GLN L CA 1
ATOM 678 C C . GLN A 1 91 ? -20.21627 -46.76310 -20.54126 1.000 31.30561 90 GLN L C 1
ATOM 679 O O . GLN A 1 91 ? -20.59263 -45.58848 -20.61007 1.000 30.72956 90 GLN L O 1
ATOM 685 N N . TYR A 1 92 ? -19.55816 -47.38121 -21.51867 1.000 27.36924 91 TYR L N 1
ATOM 686 C CA . TYR A 1 92 ? -19.44599 -46.84669 -22.86376 1.000 29.68299 91 TYR L CA 1
ATOM 687 C C . TYR A 1 92 ? -19.83270 -47.91587 -23.88239 1.000 32.93044 91 TYR L C 1
ATOM 688 O O . TYR A 1 92 ? -19.20828 -48.05454 -24.93890 1.000 33.18318 91 TYR L O 1
ATOM 697 N N . GLY A 1 93 ? -20.87655 -48.68829 -23.57219 1.000 30.02885 92 GLY L N 1
ATOM 698 C CA . GLY A 1 93 ? -21.41920 -49.66344 -24.50430 1.000 28.83450 92 GLY L CA 1
ATOM 699 C C . GLY A 1 93 ? -22.51486 -49.11197 -25.39160 1.000 31.11451 92 GLY L C 1
ATOM 700 O O . GLY A 1 93 ? -22.71282 -49.60615 -26.50381 1.000 32.77042 92 GLY L O 1
ATOM 701 N N . SER A 1 94 ? -23.23980 -48.09368 -24.92204 1.000 35.18731 93 SER L N 1
ATOM 702 C CA . SER A 1 94 ? -24.20653 -47.40458 -25.76691 1.000 35.45477 93 SER L CA 1
ATOM 703 C C . SER A 1 94 ? -24.36736 -45.95612 -25.31587 1.000 38.99757 93 SER L C 1
ATOM 704 O O . SER A 1 94 ? -24.30850 -45.64356 -24.12424 1.000 37.73438 93 SER L O 1
ATOM 707 N N . SER A 1 95 ? -24.56278 -45.06285 -26.30824 1.000 39.99808 94 SER L N 1
ATOM 708 C CA . SER A 1 95 ? -24.74928 -43.63278 -26.11304 1.000 43.65988 94 SER L CA 1
ATOM 709 C C . SER A 1 95 ? -26.12818 -43.36007 -25.51967 1.000 41.92615 94 SER L C 1
ATOM 710 O O . SER A 1 95 ? -27.10340 -43.99774 -25.91183 1.000 42.13561 94 SER L O 1
ATOM 713 N N . PRO A 1 96 ? -26.23407 -42.42413 -24.56630 1.000 36.05071 95 PRO L N 1
ATOM 714 C CA . PRO A 1 96 ? -25.07171 -41.66064 -24.09698 1.000 31.13315 95 PRO L CA 1
ATOM 715 C C . PRO A 1 96 ? -24.29618 -42.37351 -22.99179 1.000 30.68385 95 PRO L C 1
ATOM 716 O O . PRO A 1 96 ? -24.86618 -43.20427 -22.28507 1.000 32.98445 95 PRO L O 1
ATOM 720 N N . TRP A 1 97 ? -23.01054 -42.03996 -22.86512 1.000 32.07258 96 TRP L N 1
ATOM 721 C CA . TRP A 1 97 ? -22.19239 -42.53449 -21.76290 1.000 32.98709 96 TRP L CA 1
ATOM 722 C C . TRP A 1 97 ? -22.79955 -42.11849 -20.42306 1.000 31.58672 96 TRP L C 1
ATOM 723 O O . TRP A 1 97 ? -23.26546 -40.98617 -20.25947 1.000 27.15420 96 TRP L O 1
ATOM 734 N N . THR A 1 98 ? -22.78361 -43.03171 -19.45283 1.000 28.15482 97 THR L N 1
ATOM 735 C CA . THR A 1 98 ? -23.35908 -42.75143 -18.14003 1.000 23.49928 97 THR L CA 1
ATOM 736 C C . THR A 1 98 ? -22.45060 -43.29696 -17.04503 1.000 24.97193 97 THR L C 1
ATOM 737 O O . THR A 1 98 ? -21.73362 -44.28496 -17.23796 1.000 32.27151 97 THR L O 1
ATOM 741 N N . PHE A 1 99 ? -22.50018 -42.64087 -15.89184 1.000 26.88003 98 PHE L N 1
ATOM 742 C CA . PHE A 1 99 ? -21.78318 -43.03648 -14.69330 1.000 23.41607 98 PHE L CA 1
ATOM 743 C C . PHE A 1 99 ? -22.79578 -43.42757 -13.62536 1.000 39.06525 98 PHE L C 1
ATOM 744 O O . PHE A 1 99 ? -23.90949 -42.88755 -13.57494 1.000 23.60060 98 PHE L O 1
ATOM 752 N N . GLY A 1 100 ? -22.37340 -44.33493 -12.73947 1.000 28.98704 99 GLY L N 1
ATOM 753 C CA . GLY A 1 100 ? -23.09039 -44.58034 -11.50537 1.000 27.24510 99 GLY L CA 1
ATOM 754 C C . GLY A 1 100 ? -22.89381 -43.46389 -10.48456 1.000 33.57882 99 GLY L C 1
ATOM 755 O O . GLY A 1 100 ? -22.10939 -42.52528 -10.65435 1.000 32.92821 99 GLY L O 1
ATOM 756 N N . GLN A 1 101 ? -23.65524 -43.56576 -9.39881 1.000 30.80421 100 GLN L N 1
ATOM 757 C CA . GLN A 1 101 ? -23.70619 -42.52467 -8.38047 1.000 32.38308 100 GLN L CA 1
ATOM 758 C C . GLN A 1 101 ? -22.51875 -42.56702 -7.41908 1.000 36.11321 100 GLN L C 1
ATOM 759 O O . GLN A 1 101 ? -22.38339 -41.65855 -6.59054 1.000 29.97347 100 GLN L O 1
ATOM 765 N N . GLY A 1 102 ? -21.67280 -43.59218 -7.49276 1.000 24.69586 101 GLY L N 1
ATOM 766 C CA . GLY A 1 102 ? -20.45608 -43.63154 -6.69996 1.000 25.05293 101 GLY L CA 1
ATOM 767 C C . GLY A 1 102 ? -20.60081 -44.39137 -5.38826 1.000 31.31710 101 GLY L C 1
ATOM 768 O O . GLY A 1 102 ? -21.67708 -44.47351 -4.79175 1.000 36.57806 101 GLY L O 1
ATOM 769 N N . THR A 1 103 ? -19.48994 -44.94184 -4.92406 1.000 29.47280 102 THR L N 1
ATOM 770 C CA . THR A 1 103 ? -19.40617 -45.57825 -3.62268 1.000 33.13512 102 THR L CA 1
ATOM 771 C C . THR A 1 103 ? -18.29157 -44.93036 -2.82983 1.000 26.91820 102 THR L C 1
ATOM 772 O O . THR A 1 103 ? -17.15134 -44.87367 -3.29589 1.000 33.21025 102 THR L O 1
ATOM 776 N N . LYS A 1 104 ? -18.61578 -44.47499 -1.62674 1.000 39.56109 103 LYS L N 1
ATOM 777 C CA . LYS A 1 104 ? -17.63414 -43.89379 -0.72465 1.000 41.60133 103 LYS L CA 1
ATOM 778 C C . LYS A 1 104 ? -17.01698 -45.01818 0.09867 1.000 38.38971 103 LYS L C 1
ATOM 779 O O . LYS A 1 104 ? -17.73353 -45.79715 0.73047 1.000 41.31864 103 LYS L O 1
ATOM 785 N N . VAL A 1 105 ? -15.69697 -45.14764 0.04417 1.000 34.72184 104 VAL L N 1
ATOM 786 C CA . VAL A 1 105 ? -14.97422 -46.10043 0.87124 1.000 37.99490 104 VAL L CA 1
ATOM 787 C C . VAL A 1 105 ? -14.16520 -45.31434 1.89563 1.000 38.81806 104 VAL L C 1
ATOM 788 O O . VAL A 1 105 ? -13.25317 -44.55623 1.53669 1.000 49.72411 104 VAL L O 1
ATOM 792 N N . GLU A 1 106 ? -14.52821 -45.46975 3.16424 1.000 33.97138 105 GLU L N 1
ATOM 793 C CA . GLU A 1 106 ? -13.81579 -44.88325 4.28756 1.000 32.87841 105 GLU L CA 1
ATOM 794 C C . GLU A 1 106 ? -13.07574 -45.97650 5.04072 1.000 27.79053 105 GLU L C 1
ATOM 795 O O . GLU A 1 106 ? -13.46127 -47.15031 5.00281 1.000 32.13502 105 GLU L O 1
ATOM 801 N N . ILE A 1 107 ? -12.04446 -45.57539 5.77642 1.000 35.16607 106 ILE L N 1
ATOM 802 C CA . ILE A 1 107 ? -11.25768 -46.50949 6.58945 1.000 45.30884 106 ILE L CA 1
ATOM 803 C C . ILE A 1 107 ? -11.82365 -46.58252 8.00635 1.000 35.44963 106 ILE L C 1
ATOM 804 O O . ILE A 1 107 ? -12.08298 -45.55273 8.64155 1.000 27.69887 106 ILE L O 1
ATOM 809 N N . LYS A 1 108 ? -11.99863 -47.80011 8.50816 1.000 29.82203 107 LYS L N 1
ATOM 810 C CA . LYS A 1 108 ? -12.43602 -48.02023 9.87533 1.000 35.16190 107 LYS L CA 1
ATOM 811 C C . LYS A 1 108 ? -11.23428 -48.05266 10.81526 1.000 33.58541 107 LYS L C 1
ATOM 812 O O . LYS A 1 108 ? -10.19670 -48.64192 10.50471 1.000 45.37974 107 LYS L O 1
ATOM 814 N N . ARG A 1 109 ? -11.38739 -47.40175 11.96396 1.000 28.91718 108 ARG L N 1
ATOM 815 C CA . ARG A 1 109 ? -10.36615 -47.30845 12.99050 1.000 31.69052 108 ARG L CA 1
ATOM 816 C C . ARG A 1 109 ? -11.06865 -47.31641 14.34707 1.000 28.93453 108 ARG L C 1
ATOM 817 O O . ARG A 1 109 ? -12.29634 -47.30366 14.42703 1.000 38.53671 108 ARG L O 1
ATOM 825 N N . THR A 1 110 ? -10.29342 -47.37195 15.42253 1.000 29.93167 109 THR L N 1
ATOM 826 C CA . THR A 1 110 ? -10.90339 -47.40321 16.74428 1.000 42.73712 109 THR L CA 1
ATOM 827 C C . THR A 1 110 ? -11.62536 -46.09630 17.04117 1.000 37.17267 109 THR L C 1
ATOM 828 O O . THR A 1 110 ? -11.34170 -45.04415 16.46345 1.000 36.35987 109 THR L O 1
ATOM 832 N N . VAL A 1 111 ? -12.56916 -46.18197 17.97668 1.000 33.32488 110 VAL L N 1
ATOM 833 C CA . VAL A 1 111 ? -13.28923 -45.00084 18.41062 1.000 30.58404 110 VAL L CA 1
ATOM 834 C C . VAL A 1 111 ? -12.32132 -43.99458 19.00367 1.000 34.16591 110 VAL L C 1
ATOM 835 O O . VAL A 1 111 ? -11.38827 -44.35563 19.73276 1.000 40.83403 110 VAL L O 1
ATOM 839 N N . ALA A 1 112 ? -12.52348 -42.71939 18.66508 1.000 31.63661 111 ALA L N 1
ATOM 840 C CA . ALA A 1 112 ? -11.78803 -41.62419 19.27910 1.000 23.39721 111 ALA L CA 1
ATOM 841 C C . ALA A 1 112 ? -12.76165 -40.48865 19.56674 1.000 28.46756 111 ALA L C 1
ATOM 842 O O . ALA A 1 112 ? -13.49627 -40.05519 18.67514 1.000 28.62589 111 ALA L O 1
ATOM 844 N N . ALA A 1 113 ? -12.79770 -40.04355 20.83343 1.000 26.04809 112 ALA L N 1
ATOM 845 C CA . ALA A 1 113 ? -13.73513 -39.01438 21.25894 1.000 27.24379 112 ALA L CA 1
ATOM 846 C C . ALA A 1 113 ? -13.20977 -37.64793 20.83376 1.000 28.76770 112 ALA L C 1
ATOM 847 O O . ALA A 1 113 ? -12.00225 -37.41511 20.87136 1.000 24.74652 112 ALA L O 1
ATOM 849 N N . PRO A 1 114 ? -14.08423 -36.74377 20.40329 1.000 34.09680 113 PRO L N 1
ATOM 850 C CA . PRO A 1 114 ? -13.62275 -35.41373 20.01313 1.000 34.05106 113 PRO L CA 1
ATOM 851 C C . PRO A 1 114 ? -13.15465 -34.61925 21.21644 1.000 31.73051 113 PRO L C 1
ATOM 852 O O . PRO A 1 114 ? -13.60234 -34.83094 22.33865 1.000 35.32709 113 PRO L O 1
ATOM 856 N N . SER A 1 115 ? -12.26189 -33.67442 20.96855 1.000 40.01648 114 SER L N 1
ATOM 857 C CA . SER A 1 115 ? -12.08103 -32.55636 21.87726 1.000 27.90752 114 SER L CA 1
ATOM 858 C C . SER A 1 115 ? -12.83616 -31.36545 21.30058 1.000 38.44662 114 SER L C 1
ATOM 859 O O . SER A 1 115 ? -12.96946 -31.22579 20.08338 1.000 40.67706 114 SER L O 1
ATOM 862 N N . VAL A 1 116 ? -13.38768 -30.54091 22.18362 1.000 23.32015 115 VAL L N 1
ATOM 863 C CA . VAL A 1 116 ? -14.47910 -29.64490 21.81194 1.000 28.25640 115 VAL L CA 1
ATOM 864 C C . VAL A 1 116 ? -14.09283 -28.23775 22.23525 1.000 23.43274 115 VAL L C 1
ATOM 865 O O . VAL A 1 116 ? -13.55564 -28.04507 23.33043 1.000 23.63985 115 VAL L O 1
ATOM 869 N N . PHE A 1 117 ? -14.31422 -27.26950 21.35351 1.000 29.03211 116 PHE L N 1
ATOM 870 C CA . PHE A 1 117 ? -13.95366 -25.87629 21.60166 1.000 23.70815 116 PHE L CA 1
ATOM 871 C C . PHE A 1 117 ? -15.07667 -24.98366 21.09341 1.000 27.60353 116 PHE L C 1
ATOM 872 O O . PHE A 1 117 ? -15.71434 -25.28526 20.07850 1.000 34.84989 116 PHE L O 1
ATOM 880 N N . ILE A 1 118 ? -15.32233 -23.87890 21.80198 1.000 28.61901 117 ILE L N 1
ATOM 881 C CA . ILE A 1 118 ? -16.36894 -22.94782 21.40863 1.000 32.32679 117 ILE L CA 1
ATOM 882 C C . ILE A 1 118 ? -15.75701 -21.56270 21.26980 1.000 33.03066 117 ILE L C 1
ATOM 883 O O . ILE A 1 118 ? -14.90351 -21.16575 22.07102 1.000 33.17472 117 ILE L O 1
ATOM 888 N N . PHE A 1 119 ? -16.18323 -20.83582 20.23804 1.000 34.64708 118 PHE L N 1
ATOM 889 C CA . PHE A 1 119 ? -15.69206 -19.50527 19.94968 1.000 24.82832 118 PHE L CA 1
ATOM 890 C C . PHE A 1 119 ? -16.83019 -18.49711 20.00394 1.000 28.64163 118 PHE L C 1
ATOM 891 O O . PHE A 1 119 ? -17.82472 -18.65424 19.28636 1.000 33.44504 118 PHE L O 1
ATOM 899 N N . PRO A 1 120 ? -16.71097 -17.44235 20.79992 1.000 32.17234 119 PRO L N 1
ATOM 900 C CA . PRO A 1 120 ? -17.68815 -16.36469 20.75431 1.000 37.85827 119 PRO L CA 1
ATOM 901 C C . PRO A 1 120 ? -17.58086 -15.60669 19.44490 1.000 35.81560 119 PRO L C 1
ATOM 902 O O . PRO A 1 120 ? -16.57744 -15.73032 18.72506 1.000 43.51126 119 PRO L O 1
ATOM 906 N N . PRO A 1 121 ? -18.58892 -14.80830 19.10091 1.000 42.65603 120 PRO L N 1
ATOM 907 C CA . PRO A 1 121 ? -18.43397 -13.88530 17.97147 1.000 32.80796 120 PRO L CA 1
ATOM 908 C C . PRO A 1 121 ? -17.26856 -12.94033 18.22149 1.000 33.98961 120 PRO L C 1
ATOM 909 O O . PRO A 1 121 ? -17.07030 -12.45116 19.33541 1.000 36.78571 120 PRO L O 1
ATOM 913 N N . SER A 1 122 ? -16.47397 -12.70920 17.18102 1.000 30.15077 121 SER L N 1
ATOM 914 C CA . SER A 1 122 ? -15.42643 -11.70631 17.27111 1.000 34.85745 121 SER L CA 1
ATOM 915 C C . SER A 1 122 ? -16.03625 -10.30938 17.41748 1.000 35.12630 121 SER L C 1
ATOM 916 O O . SER A 1 122 ? -17.12993 -10.02662 16.91849 1.000 33.24311 121 SER L O 1
ATOM 919 N N . ASP A 1 123 ? -15.31565 -9.42886 18.11264 1.000 34.67842 122 ASP L N 1
ATOM 920 C CA . ASP A 1 123 ? -15.74657 -8.03714 18.17403 1.000 39.96785 122 ASP L CA 1
ATOM 921 C C . ASP A 1 123 ? -15.84218 -7.43243 16.77757 1.000 40.21821 122 ASP L C 1
ATOM 922 O O . ASP A 1 123 ? -16.74350 -6.63137 16.50137 1.000 48.90142 122 ASP L O 1
ATOM 927 N N . GLU A 1 124 ? -14.92609 -7.81079 15.87962 1.000 42.16597 123 GLU L N 1
ATOM 928 C CA . GLU A 1 124 ? -14.98111 -7.31784 14.50600 1.000 42.50626 123 GLU L CA 1
ATOM 929 C C . GLU A 1 124 ? -16.33468 -7.61337 13.87362 1.000 51.22795 123 GLU L C 1
ATOM 930 O O . GLU A 1 124 ? -16.95272 -6.73529 13.26334 1.000 70.85212 123 GLU L O 1
ATOM 936 N N . GLN A 1 125 ? -16.82493 -8.84066 14.02951 1.000 48.79439 124 GLN L N 1
ATOM 937 C CA . GLN A 1 125 ? -18.11768 -9.18258 13.44786 1.000 42.89004 124 GLN L CA 1
ATOM 938 C C . GLN A 1 125 ? -19.25693 -8.47649 14.16269 1.000 35.38799 124 GLN L C 1
ATOM 939 O O . GLN A 1 125 ? -20.25342 -8.11136 13.53356 1.000 40.99511 124 GLN L O 1
ATOM 945 N N . LEU A 1 126 ? -19.15160 -8.31937 15.48148 1.000 36.54704 125 LEU L N 1
ATOM 946 C CA . LEU A 1 126 ? -20.18737 -7.59412 16.21160 1.000 47.83814 125 LEU L CA 1
ATOM 947 C C . LEU A 1 126 ? -20.26329 -6.13556 15.77398 1.000 53.11373 125 LEU L C 1
ATOM 948 O O . LEU A 1 126 ? -21.35633 -5.56519 15.70115 1.000 62.15320 125 LEU L O 1
ATOM 953 N N . LYS A 1 127 ? -19.11979 -5.50765 15.48123 1.000 47.33186 126 LYS L N 1
ATOM 954 C CA . LYS A 1 127 ? -19.16779 -4.15846 14.91622 1.000 50.33115 126 LYS L CA 1
ATOM 955 C C . LYS A 1 127 ? -19.99639 -4.14630 13.63689 1.000 57.43096 126 LYS L C 1
ATOM 956 O O . LYS A 1 127 ? -20.89484 -3.31648 13.47508 1.000 64.01900 126 LYS L O 1
ATOM 958 N N . SER A 1 128 ? -19.75558 -5.10572 12.74067 1.000 69.30163 127 SER L N 1
ATOM 959 C CA . SER A 1 128 ? -20.47702 -5.11310 11.47125 1.000 69.75689 127 SER L CA 1
ATOM 960 C C . SER A 1 128 ? -21.92670 -5.57321 11.59968 1.000 66.50900 127 SER L C 1
ATOM 961 O O . SER A 1 128 ? -22.63751 -5.57671 10.59248 1.000 75.40095 127 SER L O 1
ATOM 964 N N . GLY A 1 129 ? -22.38742 -5.95608 12.78852 1.000 56.22715 128 GLY L N 1
ATOM 965 C CA . GLY A 1 129 ? -23.81115 -6.13516 13.01752 1.000 49.39492 128 GLY L CA 1
ATOM 966 C C . GLY A 1 129 ? -24.37590 -7.53002 12.84807 1.000 53.13532 128 GLY L C 1
ATOM 967 O O . GLY A 1 129 ? -25.59052 -7.66507 12.65544 1.000 55.40798 128 GLY L O 1
ATOM 968 N N . THR A 1 130 ? -23.54670 -8.57348 12.91077 1.000 45.04367 129 THR L N 1
ATOM 969 C CA . THR A 1 130 ? -24.02250 -9.95293 12.92072 1.000 38.78557 129 THR L CA 1
ATOM 970 C C . THR A 1 130 ? -23.26206 -10.72743 13.98787 1.000 43.39639 129 THR L C 1
ATOM 971 O O . THR A 1 130 ? -22.27069 -10.24543 14.54019 1.000 53.48097 129 THR L O 1
ATOM 975 N N . ALA A 1 131 ? -23.73827 -11.93382 14.29398 1.000 37.80265 130 ALA L N 1
ATOM 976 C CA . ALA A 1 131 ? -23.15330 -12.73184 15.36542 1.000 36.51965 130 ALA L CA 1
ATOM 977 C C . ALA A 1 131 ? -23.13116 -14.19330 14.95199 1.000 40.17752 130 ALA L C 1
ATOM 978 O O . ALA A 1 131 ? -24.18705 -14.77856 14.68913 1.000 42.47893 130 ALA L O 1
ATOM 980 N N . SER A 1 132 ? -21.93340 -14.77886 14.90352 1.000 32.33330 131 SER L N 1
ATOM 981 C CA . SER A 1 132 ? -21.75212 -16.19738 14.62397 1.000 33.25241 131 SER L CA 1
ATOM 982 C C . SER A 1 132 ? -21.02022 -16.84536 15.79164 1.000 29.01214 131 SER L C 1
ATOM 983 O O . SER A 1 132 ? -19.95396 -16.38155 16.20086 1.000 28.32839 131 SER L O 1
ATOM 986 N N . VAL A 1 133 ? -21.59141 -17.91314 16.33136 1.000 28.58797 132 VAL L N 1
ATOM 987 C CA . VAL A 1 133 ? -20.95504 -18.67780 17.39671 1.000 31.02394 132 VAL L CA 1
ATOM 988 C C . VAL A 1 133 ? -20.48466 -19.98216 16.78113 1.000 31.75257 132 VAL L C 1
ATOM 989 O O . VAL A 1 133 ? -21.23854 -20.62663 16.03964 1.000 31.31884 132 VAL L O 1
ATOM 993 N N . VAL A 1 134 ? -19.23544 -20.35975 17.05992 1.000 30.74661 133 VAL L N 1
ATOM 994 C CA . VAL A 1 134 ? -18.59315 -21.47323 16.37395 1.000 25.44425 133 VAL L CA 1
ATOM 995 C C . VAL A 1 134 ? -18.15122 -22.50651 17.39844 1.000 36.61527 133 VAL L C 1
ATOM 996 O O . VAL A 1 134 ? -17.55837 -22.16550 18.42896 1.000 33.31371 133 VAL L O 1
ATOM 1000 N N . CYS A 1 135 ? -18.46821 -23.76097 17.10905 1.000 23.66903 134 CYS L N 1
ATOM 1001 C CA . CYS A 1 135 ? -18.12475 -24.91803 17.91385 1.000 39.60743 134 CYS L CA 1
ATOM 1002 C C . CYS A 1 135 ? -17.33313 -25.88923 17.05321 1.000 23.27790 134 CYS L C 1
ATOM 1003 O O . CYS A 1 135 ? -17.68537 -26.11611 15.88965 1.000 26.37949 134 CYS L O 1
ATOM 1006 N N . LEU A 1 136 ? -16.27273 -26.45639 17.63096 1.000 36.86385 135 LEU L N 1
ATOM 1007 C CA . LEU A 1 136 ? -15.29756 -27.27040 16.91586 1.000 29.40508 135 LEU L CA 1
ATOM 1008 C C . LEU A 1 136 ? -15.18059 -28.63223 17.57949 1.000 29.64952 135 LEU L C 1
ATOM 1009 O O . LEU A 1 136 ? -14.96574 -28.70597 18.79244 1.000 25.88817 135 LEU L O 1
ATOM 1014 N N . LEU A 1 137 ? -15.29351 -29.70370 16.78589 1.000 25.24466 136 LEU L N 1
ATOM 1015 C CA . LEU A 1 137 ? -15.04692 -31.06596 17.25414 1.000 32.43267 136 LEU L CA 1
ATOM 1016 C C . LEU A 1 137 ? -13.79132 -31.57723 16.56030 1.000 33.65396 136 LEU L C 1
ATOM 1017 O O . LEU A 1 137 ? -13.76458 -31.69281 15.33150 1.000 30.38538 136 LEU L O 1
ATOM 1022 N N . ASN A 1 138 ? -12.76839 -31.90541 17.33878 1.000 23.96592 137 ASN L N 1
ATOM 1023 C CA . ASN A 1 138 ? -11.43277 -32.13401 16.80658 1.000 23.26779 137 ASN L CA 1
ATOM 1024 C C . ASN A 1 138 ? -11.10100 -33.61999 16.82978 1.000 32.37259 137 ASN L C 1
ATOM 1025 O O . ASN A 1 138 ? -11.12399 -34.23507 17.89807 1.000 23.22467 137 ASN L O 1
ATOM 1030 N N . ASN A 1 139 ? -10.76898 -34.16586 15.66058 1.000 28.16976 138 ASN L N 1
ATOM 1031 C CA . ASN A 1 139 ? -10.14805 -35.47853 15.49086 1.000 35.96710 138 ASN L CA 1
ATOM 1032 C C . ASN A 1 139 ? -10.89551 -36.54252 16.28824 1.000 23.16330 138 ASN L C 1
ATOM 1033 O O . ASN A 1 139 ? -10.44831 -37.00039 17.32944 1.000 32.06243 138 ASN L O 1
ATOM 1038 N N . PHE A 1 140 ? -12.05672 -36.91521 15.76514 1.000 28.45561 139 PHE L N 1
ATOM 1039 C CA . PHE A 1 140 ? -12.87026 -37.95089 16.38330 1.000 28.31403 139 PHE L CA 1
ATOM 1040 C C . PHE A 1 140 ? -13.16736 -39.03708 15.35170 1.000 33.31988 139 PHE L C 1
ATOM 1041 O O . PHE A 1 140 ? -12.98835 -38.84446 14.14571 1.000 39.29466 139 PHE L O 1
ATOM 1049 N N . TYR A 1 141 ? -13.62778 -40.18978 15.83362 1.000 29.50192 140 TYR L N 1
ATOM 1050 C CA . TYR A 1 141 ? -14.07590 -41.29529 14.97616 1.000 24.52914 140 TYR L CA 1
ATOM 1051 C C . TYR A 1 141 ? -15.01519 -42.13094 15.82490 1.000 26.67795 140 TYR L C 1
ATOM 1052 O O . TYR A 1 141 ? -14.74409 -42.30855 17.02047 1.000 35.97619 140 TYR L O 1
ATOM 1061 N N . PRO A 1 142 ? -16.12594 -42.64175 15.25732 1.000 26.75152 141 PRO L N 1
ATOM 1062 C CA . PRO A 1 142 ? -16.58311 -42.49938 13.87068 1.000 28.50393 141 PRO L CA 1
ATOM 1063 C C . PRO A 1 142 ? -17.16844 -41.13529 13.53661 1.000 32.22986 141 PRO L C 1
ATOM 1064 O O . PRO A 1 142 ? -17.19446 -40.25150 14.38531 1.000 35.51293 141 PRO L O 1
ATOM 1068 N N . ARG A 1 143 ? -17.64793 -41.00861 12.29334 1.000 36.68599 142 ARG L N 1
ATOM 1069 C CA . ARG A 1 143 ? -18.08208 -39.72186 11.74628 1.000 33.76580 142 ARG L CA 1
ATOM 1070 C C . ARG A 1 143 ? -19.29750 -39.17238 12.47132 1.000 33.55815 142 ARG L C 1
ATOM 1071 O O . ARG A 1 143 ? -19.42862 -37.95001 12.64235 1.000 31.28858 142 ARG L O 1
ATOM 1079 N N . GLU A 1 144 ? -20.20236 -40.06096 12.88094 1.000 27.65802 143 GLU L N 1
ATOM 1080 C CA . GLU A 1 144 ? -21.49390 -39.68267 13.44712 1.000 36.11432 143 GLU L CA 1
ATOM 1081 C C . GLU A 1 144 ? -21.32720 -38.90513 14.74615 1.000 37.31046 143 GLU L C 1
ATOM 1082 O O . GLU A 1 144 ? -20.65646 -39.36669 15.67461 1.000 35.05755 143 GLU L O 1
ATOM 1088 N N . ALA A 1 145 ? -21.96667 -37.73508 14.82230 1.000 22.23534 144 ALA L N 1
ATOM 1089 C CA . ALA A 1 145 ? -21.86523 -36.91546 16.02224 1.000 32.64570 144 ALA L CA 1
ATOM 1090 C C . ALA A 1 145 ? -23.05494 -35.96743 16.09776 1.000 33.90402 144 ALA L C 1
ATOM 1091 O O . ALA A 1 145 ? -23.47131 -35.39998 15.08677 1.000 37.99874 144 ALA L O 1
ATOM 1093 N N . LYS A 1 146 ? -23.58941 -35.79228 17.29565 1.000 37.94097 145 LYS L N 1
ATOM 1094 C CA . LYS A 1 146 ? -24.70852 -34.88879 17.51973 1.000 36.27138 145 LYS L CA 1
ATOM 1095 C C . LYS A 1 146 ? -24.17218 -33.64036 18.20310 1.000 31.46450 145 LYS L C 1
ATOM 1096 O O . LYS A 1 146 ? -23.56879 -33.72972 19.28068 1.000 32.16057 145 LYS L O 1
ATOM 1098 N N . VAL A 1 147 ? -24.36089 -32.49187 17.55335 1.000 33.95899 146 VAL L N 1
ATOM 1099 C CA . VAL A 1 147 ? -23.97385 -31.18390 18.07212 1.000 34.28288 146 VAL L CA 1
ATOM 1100 C C . VAL A 1 147 ? -25.24611 -30.37850 18.29257 1.000 37.00453 146 VAL L C 1
ATOM 1101 O O . VAL A 1 147 ? -26.01454 -30.15903 17.34846 1.000 38.63837 146 VAL L O 1
ATOM 1105 N N . GLN A 1 148 ? -25.46064 -29.92653 19.52779 1.000 23.49290 147 GLN L N 1
ATOM 1106 C CA . GLN A 1 148 ? -26.66289 -29.19144 19.90331 1.000 31.89631 147 GLN L CA 1
ATOM 1107 C C . GLN A 1 148 ? -26.27055 -27.84724 20.50551 1.000 35.72572 147 GLN L C 1
ATOM 1108 O O . GLN A 1 148 ? -25.37319 -27.77739 21.35279 1.000 41.75349 147 GLN L O 1
ATOM 1114 N N . TRP A 1 149 ? -26.93459 -26.78607 20.06438 1.000 31.62302 148 TRP L N 1
ATOM 1115 C CA . TRP A 1 149 ? -26.69148 -25.44452 20.58319 1.000 31.46456 148 TRP L CA 1
ATOM 1116 C C . TRP A 1 149 ? -27.72806 -25.07611 21.63298 1.000 26.89588 148 TRP L C 1
ATOM 1117 O O . TRP A 1 149 ? -28.92881 -25.27473 21.42564 1.000 31.07928 148 TRP L O 1
ATOM 1128 N N . LYS A 1 150 ? -27.26025 -24.55359 22.76613 1.000 25.00117 149 LYS L N 1
ATOM 1129 C CA . LYS A 1 150 ? -28.13859 -23.95991 23.76655 1.000 25.50791 149 LYS L CA 1
ATOM 1130 C C . LYS A 1 150 ? -27.79157 -22.48304 23.92252 1.000 41.20833 149 LYS L C 1
ATOM 1131 O O . LYS A 1 150 ? -26.61586 -22.10158 23.86242 1.000 42.43761 149 LYS L O 1
ATOM 1137 N N . VAL A 1 151 ? -28.82075 -21.66264 24.12143 1.000 26.18212 150 VAL L N 1
ATOM 1138 C CA . VAL A 1 151 ? -28.69027 -20.22281 24.34468 1.000 32.33017 150 VAL L CA 1
ATOM 1139 C C . VAL A 1 151 ? -29.49280 -19.90742 25.59756 1.000 32.50756 150 VAL L C 1
ATOM 1140 O O . VAL A 1 151 ? -30.69884 -20.17015 25.63035 1.000 39.10016 150 VAL L O 1
ATOM 1144 N N . ASP A 1 152 ? -28.82885 -19.37070 26.62925 1.000 31.60400 151 ASP L N 1
ATOM 1145 C CA . ASP A 1 152 ? -29.41449 -19.24278 27.97491 1.000 38.92078 151 ASP L CA 1
ATOM 1146 C C . ASP A 1 152 ? -30.20750 -20.49360 28.33897 1.000 33.90524 151 ASP L C 1
ATOM 1147 O O . ASP A 1 152 ? -31.33802 -20.42052 28.81523 1.000 34.44645 151 ASP L O 1
ATOM 1152 N N . ASN A 1 153 ? -29.62046 -21.65364 28.02904 1.000 34.16673 152 ASN L N 1
ATOM 1153 C CA . ASN A 1 153 ? -30.13078 -22.99649 28.29890 1.000 34.96322 152 ASN L CA 1
ATOM 1154 C C . ASN A 1 153 ? -31.31235 -23.42643 27.41996 1.000 43.80017 152 ASN L C 1
ATOM 1155 O O . ASN A 1 153 ? -31.91036 -24.48099 27.68245 1.000 37.25505 152 ASN L O 1
ATOM 1160 N N . ALA A 1 154 ? -31.63459 -22.69669 26.34891 1.000 40.99909 153 ALA L N 1
ATOM 1161 C CA . ALA A 1 154 ? -32.70848 -23.09256 25.43763 1.000 37.88853 153 ALA L CA 1
ATOM 1162 C C . ALA A 1 154 ? -32.12903 -23.78858 24.21022 1.000 35.64501 153 ALA L C 1
ATOM 1163 O O . ALA A 1 154 ? -31.22782 -23.25399 23.55955 1.000 36.38003 153 ALA L O 1
ATOM 1165 N N . LEU A 1 155 ? -32.65751 -24.96622 23.88656 1.000 33.53254 154 LEU L N 1
ATOM 1166 C CA . LEU A 1 155 ? -32.15113 -25.73957 22.75839 1.000 26.58443 154 LEU L CA 1
ATOM 1167 C C . LEU A 1 155 ? -32.51523 -25.05028 21.45107 1.000 26.62800 154 LEU L C 1
ATOM 1168 O O . LEU A 1 155 ? -33.68565 -24.75758 21.20946 1.000 35.58989 154 LEU L O 1
ATOM 1173 N N . GLN A 1 156 ? -31.51838 -24.79511 20.60843 1.000 26.13569 155 GLN L N 1
ATOM 1174 C CA . GLN A 1 156 ? -31.74544 -24.16021 19.31882 1.000 31.01592 155 GLN L CA 1
ATOM 1175 C C . GLN A 1 156 ? -32.09593 -25.19120 18.24136 1.000 34.28365 155 GLN L C 1
ATOM 1176 O O . GLN A 1 156 ? -31.80251 -26.38717 18.34774 1.000 43.13855 155 GLN L O 1
ATOM 1182 N N . SER A 1 157 ? -32.73269 -24.69855 17.18694 1.000 31.61266 156 SER L N 1
ATOM 1183 C CA . SER A 1 157 ? -33.24079 -25.53263 16.11011 1.000 26.36609 156 SER L CA 1
ATOM 1184 C C . SER A 1 157 ? -33.22654 -24.71653 14.83194 1.000 30.38010 156 SER L C 1
ATOM 1185 O O . SER A 1 157 ? -33.72117 -23.58417 14.81665 1.000 28.88678 156 SER L O 1
ATOM 1188 N N . GLY A 1 158 ? -32.63247 -25.27143 13.77445 1.000 28.01027 157 GLY L N 1
ATOM 1189 C CA . GLY A 1 158 ? -32.75463 -24.66121 12.46514 1.000 27.91531 157 GLY L CA 1
ATOM 1190 C C . GLY A 1 158 ? -31.91195 -23.42872 12.21089 1.000 29.63865 157 GLY L C 1
ATOM 1191 O O . GLY A 1 158 ? -31.90886 -22.94019 11.07799 1.000 28.80852 157 GLY L O 1
ATOM 1192 N N . ASN A 1 159 ? -31.16823 -22.92150 13.20148 1.000 36.62508 158 ASN L N 1
ATOM 1193 C CA . ASN A 1 159 ? -30.33257 -21.74015 13.00088 1.000 35.45465 158 ASN L CA 1
ATOM 1194 C C . ASN A 1 159 ? -28.83574 -22.04823 13.07230 1.000 35.40930 158 ASN L C 1
ATOM 1195 O O . ASN A 1 159 ? -28.02477 -21.14990 13.33916 1.000 26.22780 158 ASN L O 1
ATOM 1200 N N . SER A 1 160 ? -28.44150 -23.29044 12.85634 1.000 25.22031 159 SER L N 1
ATOM 1201 C CA . SER A 1 160 ? -27.02466 -23.59146 12.80531 1.000 33.21322 159 SER L CA 1
ATOM 1202 C C . SER A 1 160 ? -26.74014 -24.41285 11.55554 1.000 34.87989 159 SER L C 1
ATOM 1203 O O . SER A 1 160 ? -27.64208 -25.00452 10.96560 1.000 40.65573 159 SER L O 1
ATOM 1206 N N . GLN A 1 161 ? -25.47280 -24.42667 11.14619 1.000 32.89296 160 GLN L N 1
ATOM 1207 C CA . GLN A 1 161 ? -25.01724 -25.21302 10.00936 1.000 28.07298 160 GLN L CA 1
ATOM 1208 C C . GLN A 1 161 ? -23.67882 -25.84190 10.35704 1.000 27.56502 160 GLN L C 1
ATOM 1209 O O . GLN A 1 161 ? -22.89819 -25.27541 11.12754 1.000 34.70493 160 GLN L O 1
ATOM 1215 N N . GLU A 1 162 ? -23.41006 -27.01146 9.78502 1.000 30.92841 161 GLU L N 1
ATOM 1216 C CA . GLU A 1 162 ? -22.19262 -27.72109 10.13580 1.000 28.94835 161 GLU L CA 1
ATOM 1217 C C . GLU A 1 162 ? -21.56191 -28.34738 8.90086 1.000 32.19760 161 GLU L C 1
ATOM 1218 O O . GLU A 1 162 ? -22.21247 -28.57528 7.88354 1.000 32.63519 161 GLU L O 1
ATOM 1224 N N . SER A 1 163 ? -20.26454 -28.61382 9.01608 1.000 27.36326 162 SER L N 1
ATOM 1225 C CA . SER A 1 163 ? -19.44831 -29.08739 7.91433 1.000 31.22082 162 SER L CA 1
ATOM 1226 C C . SER A 1 163 ? -18.35997 -29.98814 8.49337 1.000 35.89781 162 SER L C 1
ATOM 1227 O O . SER A 1 163 ? -17.95569 -29.81839 9.64462 1.000 35.62591 162 SER L O 1
ATOM 1230 N N . VAL A 1 164 ? -17.91160 -30.97008 7.70597 1.000 34.70478 163 VAL L N 1
ATOM 1231 C CA . VAL A 1 164 ? -16.99351 -32.00490 8.18500 1.000 34.09303 163 VAL L CA 1
ATOM 1232 C C . VAL A 1 164 ? -15.80786 -32.14245 7.23264 1.000 34.58145 163 VAL L C 1
ATOM 1233 O O . VAL A 1 164 ? -15.97581 -32.12754 6.01058 1.000 31.82963 163 VAL L O 1
ATOM 1237 N N . THR A 1 165 ? -14.60270 -32.26314 7.79075 1.000 29.13281 164 THR L N 1
ATOM 1238 C CA . THR A 1 165 ? -13.44332 -32.45439 6.93739 1.000 26.44117 164 THR L CA 1
ATOM 1239 C C . THR A 1 165 ? -13.43627 -33.87661 6.38391 1.000 34.64690 164 THR L C 1
ATOM 1240 O O . THR A 1 165 ? -14.19306 -34.74966 6.82053 1.000 26.08954 164 THR L O 1
ATOM 1244 N N . GLU A 1 166 ?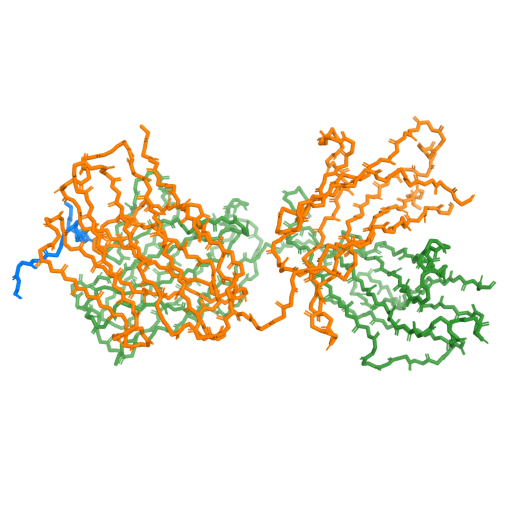 -12.57636 -34.10362 5.39713 1.000 24.01705 165 GLU L N 1
ATOM 1245 C CA . GLU A 1 166 ? -12.34388 -35.47242 4.98725 1.000 27.84981 165 GLU L CA 1
ATOM 1246 C C . GLU A 1 166 ? -11.50220 -36.18692 6.04112 1.000 36.61168 165 GLU L C 1
ATOM 1247 O O . GLU A 1 166 ? -10.87182 -35.56348 6.90371 1.000 30.01177 165 GLU L O 1
ATOM 1253 N N . GLN A 1 167 ? -11.52069 -37.51540 5.97419 1.000 33.76188 166 GLN L N 1
ATOM 1254 C CA . GLN A 1 167 ? -10.74986 -38.34997 6.88951 1.000 30.86515 166 GLN L CA 1
ATOM 1255 C C . GLN A 1 167 ? -9.26994 -38.00428 6.82291 1.000 35.37213 166 GLN L C 1
ATOM 1256 O O . GLN A 1 167 ? -8.66681 -38.01689 5.74574 1.000 34.71503 166 GLN L O 1
ATOM 1262 N N . ASP A 1 168 ? -8.70070 -37.67907 7.98391 1.000 39.11928 167 ASP L N 1
ATOM 1263 C CA . ASP A 1 168 ? -7.33240 -37.18570 8.07412 1.000 38.57868 167 ASP L CA 1
ATOM 1264 C C . ASP A 1 168 ? -6.34531 -38.28761 7.70008 1.000 34.18897 167 ASP L C 1
ATOM 1265 O O . ASP A 1 168 ? -6.49083 -39.42924 8.12536 1.000 37.54829 167 ASP L O 1
ATOM 1270 N N . SER A 1 169 ? -5.32901 -37.94194 6.90214 1.000 33.16768 168 SER L N 1
ATOM 1271 C CA . SER A 1 169 ? -4.47190 -38.97123 6.32157 1.000 39.74337 168 SER L CA 1
ATOM 1272 C C . SER A 1 169 ? -3.50816 -39.58308 7.33043 1.000 42.19707 168 SER L C 1
ATOM 1273 O O . SER A 1 169 ? -2.95162 -40.64571 7.06337 1.000 41.35500 168 SER L O 1
ATOM 1276 N N . LYS A 1 170 ? -3.30348 -38.95150 8.48133 1.000 48.68202 169 LYS L N 1
ATOM 1277 C CA . LYS A 1 170 ? -2.36823 -39.49408 9.45429 1.000 49.29865 169 LYS L CA 1
ATOM 1278 C C . LYS A 1 170 ? -3.06969 -40.35870 10.50784 1.000 41.67403 169 LYS L C 1
ATOM 1279 O O . LYS A 1 170 ? -2.62088 -41.47714 10.77330 1.000 46.68376 169 LYS L O 1
ATOM 1285 N N . ASP A 1 171 ? -4.18388 -39.89146 11.09535 1.000 28.81984 170 ASP L N 1
ATOM 1286 C CA . ASP A 1 171 ? -4.86076 -40.64617 12.14717 1.000 25.34886 170 ASP L CA 1
ATOM 1287 C C . ASP A 1 171 ? -6.27923 -41.07871 11.78944 1.000 38.63249 170 ASP L C 1
ATOM 1288 O O . ASP A 1 171 ? -6.99668 -41.58463 12.66049 1.000 42.76182 170 ASP L O 1
ATOM 1293 N N . SER A 1 172 ? -6.70931 -40.87242 10.54592 1.000 34.14170 171 SER L N 1
ATOM 1294 C CA . SER A 1 172 ? -7.97468 -41.39966 10.03847 1.000 28.95856 171 SER L CA 1
ATOM 1295 C C . SER A 1 172 ? -9.20794 -40.82302 10.74424 1.000 35.84577 171 SER L C 1
ATOM 1296 O O . SER A 1 172 ? -10.26986 -41.45469 10.72099 1.000 29.46551 171 SER L O 1
ATOM 1299 N N . THR A 1 173 ? -9.11537 -39.65052 11.38171 1.000 32.00078 172 THR L N 1
ATOM 1300 C CA . THR A 1 173 ? -10.26440 -39.08290 12.08188 1.000 31.46080 172 THR L CA 1
ATOM 1301 C C . THR A 1 173 ? -10.93439 -38.01168 11.23515 1.000 35.03209 172 THR L C 1
ATOM 1302 O O . THR A 1 173 ? -10.45373 -37.61222 10.17502 1.000 36.54711 172 THR L O 1
ATOM 1306 N N . TYR A 1 174 ? -12.06119 -37.53827 11.73982 1.000 31.71224 173 TYR L N 1
ATOM 1307 C CA . TYR A 1 174 ? -12.76941 -36.40108 11.18447 1.000 25.48825 173 TYR L CA 1
ATOM 1308 C C . TYR A 1 174 ? -12.69749 -35.24751 12.17385 1.000 30.94916 173 TYR L C 1
ATOM 1309 O O . TYR A 1 174 ? -12.47561 -35.44602 13.37280 1.000 31.70793 173 TYR L O 1
ATOM 1318 N N . SER A 1 175 ? -12.87674 -34.03243 11.65224 1.000 28.48142 174 SER L N 1
ATOM 1319 C CA . SER A 1 175 ? -13.19307 -32.87463 12.47254 1.000 29.26224 174 SER L CA 1
ATOM 1320 C C . SER A 1 175 ? -14.47199 -32.21673 11.93971 1.000 31.94847 174 SER L C 1
ATOM 1321 O O . SER A 1 175 ? -14.86410 -32.41704 10.78724 1.000 32.03192 174 SER L O 1
ATOM 1324 N N . LEU A 1 176 ? -15.13256 -31.43724 12.80134 1.000 34.01914 175 LEU L N 1
ATOM 1325 C CA . LEU A 1 176 ? -16.44057 -30.85707 12.51459 1.000 22.74693 175 LEU L CA 1
ATOM 1326 C C . LEU A 1 176 ? -16.48691 -29.40951 12.97617 1.000 31.97107 175 LEU L C 1
ATOM 1327 O O . LEU A 1 176 ? -15.99176 -29.07258 14.05396 1.000 36.43805 175 LEU L O 1
ATOM 1332 N N . SER A 1 177 ? -17.11550 -28.56286 12.16776 1.000 29.13960 176 SER L N 1
ATOM 1333 C CA . SER A 1 177 ? -17.34311 -27.17410 12.51327 1.000 27.46555 176 SER L CA 1
ATOM 1334 C C . SER A 1 177 ? -18.83099 -26.87812 12.42254 1.000 28.42866 176 SER L C 1
ATOM 1335 O O . SER A 1 177 ? -19.45337 -27.14329 11.39397 1.000 30.62134 176 SER L O 1
ATOM 1338 N N . SER A 1 178 ? -19.39324 -26.33705 13.50038 1.000 27.36312 177 SER L N 1
ATOM 1339 C CA . SER A 1 178 ? -20.79289 -25.94225 13.55925 1.000 34.28953 177 SER L CA 1
ATOM 1340 C C . SER A 1 178 ? -20.86690 -24.44920 13.83139 1.000 28.37713 177 SER L C 1
ATOM 1341 O O . SER A 1 178 ? -20.21972 -23.95260 14.76089 1.000 32.76892 177 SER L O 1
ATOM 1344 N N . THR A 1 179 ? -21.70353 -23.75257 13.07415 1.000 34.43366 178 THR L N 1
ATOM 1345 C CA . THR A 1 179 ? -21.87741 -22.31725 13.23878 1.000 28.28450 178 THR L CA 1
ATOM 1346 C C . THR A 1 179 ? -23.32736 -21.99821 13.59495 1.000 27.00495 178 THR L C 1
ATOM 1347 O O . THR A 1 179 ? -24.24161 -22.25750 12.80978 1.000 27.50159 178 THR L O 1
ATOM 1351 N N . LEU A 1 180 ? -23.53205 -21.45970 14.78360 1.000 24.61131 179 LEU L N 1
ATOM 1352 C CA . LEU A 1 180 ? -24.82652 -20.95621 15.19707 1.000 25.63864 179 LEU L CA 1
ATOM 1353 C C . LEU A 1 180 ? -24.93219 -19.49551 14.76786 1.000 30.87184 179 LEU L C 1
ATOM 1354 O O . LEU A 1 180 ? -24.01662 -18.70444 15.02528 1.000 25.47507 179 LEU L O 1
ATOM 1359 N N . THR A 1 181 ? -26.03444 -19.14176 14.10524 1.000 26.63649 180 THR L N 1
ATOM 1360 C CA . THR A 1 181 ? -26.25132 -17.78195 13.62270 1.000 29.70180 180 THR L CA 1
ATOM 1361 C C . THR A 1 181 ? -27.42475 -17.13048 14.35014 1.000 37.28462 180 THR L C 1
ATOM 1362 O O . THR A 1 181 ? -28.49363 -17.73353 14.48809 1.000 44.53204 180 THR L O 1
ATOM 1366 N N . LEU A 1 182 ? -27.21240 -15.90783 14.82657 1.000 31.44655 181 LEU L N 1
ATOM 1367 C CA . LEU A 1 182 ? -28.26555 -15.12283 15.44855 1.000 38.75006 181 LEU L CA 1
ATOM 1368 C C . LEU A 1 182 ? -27.94294 -13.64888 15.23598 1.000 39.34826 181 LEU L C 1
ATOM 1369 O O . LEU A 1 182 ? -26.79851 -13.28876 14.93480 1.000 39.03107 181 LEU L O 1
ATOM 1374 N N . SER A 1 183 ? -28.97385 -12.79993 15.36845 1.000 33.26651 182 SER L N 1
ATOM 1375 C CA . SER A 1 183 ? -28.79829 -11.35854 15.19499 1.000 29.71630 182 SER L CA 1
ATOM 1376 C C . SER A 1 183 ? -27.89380 -10.80200 16.28474 1.000 29.12648 182 SER L C 1
ATOM 1377 O O . SER A 1 183 ? -27.80131 -11.35297 17.38489 1.000 40.16535 182 SER L O 1
ATOM 1380 N N . LYS A 1 184 ? -27.22334 -9.68840 15.97643 1.000 46.85539 183 LYS L N 1
ATOM 1381 C CA . LYS A 1 184 ? -26.42812 -9.02821 17.00612 1.000 38.68494 183 LYS L CA 1
ATOM 1382 C C . LYS A 1 184 ? -27.30268 -8.64236 18.19118 1.000 30.60318 183 LYS L C 1
ATOM 1383 O O . LYS A 1 184 ? -26.90298 -8.81251 19.34948 1.000 36.73617 183 LYS L O 1
ATOM 1389 N N . ALA A 1 185 ? -28.52052 -8.16780 17.90958 1.000 39.15975 184 ALA L N 1
ATOM 1390 C CA . ALA A 1 185 ? -29.46229 -7.77516 18.95439 1.000 41.69540 184 ALA L CA 1
ATOM 1391 C C . ALA A 1 185 ? -29.69090 -8.90292 19.94204 1.000 35.51746 184 ALA L C 1
ATOM 1392 O O . ALA A 1 185 ? -29.54601 -8.72155 21.15442 1.000 45.82367 184 ALA L O 1
ATOM 1394 N N . ASP A 1 186 ? -30.07082 -10.07443 19.43339 1.000 38.85534 185 ASP L N 1
ATOM 1395 C CA . ASP A 1 186 ? -30.40077 -11.19530 20.30283 1.000 44.70103 185 ASP L CA 1
ATOM 1396 C C . ASP A 1 186 ? -29.16328 -11.75231 20.99072 1.000 45.19966 185 ASP L C 1
ATOM 1397 O O . ASP A 1 186 ? -29.26065 -12.24089 22.12624 1.000 34.76818 185 ASP L O 1
ATOM 1402 N N . TYR A 1 187 ? -28.00124 -11.69400 20.32391 1.000 45.45379 186 TYR L N 1
ATOM 1403 C CA . TYR A 1 187 ? -26.76855 -12.16213 20.95220 1.000 41.62498 186 TYR L CA 1
ATOM 1404 C C . TYR A 1 187 ? -26.47622 -11.36398 22.21325 1.000 43.76726 186 TYR L C 1
ATOM 1405 O O . TYR A 1 187 ? -26.12751 -11.92660 23.25849 1.000 40.62181 186 TYR L O 1
ATOM 1414 N N . GLU A 1 188 ? -26.62698 -10.04684 22.13545 1.000 46.12340 187 GLU L N 1
ATOM 1415 C CA . GLU A 1 188 ? -26.31634 -9.19407 23.27143 1.000 51.01258 187 GLU L CA 1
ATOM 1416 C C . GLU A 1 188 ? -27.39080 -9.23442 24.35123 1.000 48.29595 187 GLU L C 1
ATOM 1417 O O . GLU A 1 188 ? -27.16060 -8.70367 25.44129 1.000 53.52928 187 GLU L O 1
ATOM 1423 N N . LYS A 1 189 ? -28.53146 -9.88447 24.09703 1.000 45.53618 188 LYS L N 1
ATOM 1424 C CA . LYS A 1 189 ? -29.56399 -10.06942 25.11536 1.000 45.84851 188 LYS L CA 1
ATOM 1425 C C . LYS A 1 189 ? -29.34209 -11.30469 25.98181 1.000 47.97935 188 LYS L C 1
ATOM 1426 O O . LYS A 1 189 ? -29.95252 -11.41528 27.04853 1.000 58.13536 188 LYS L O 1
ATOM 1432 N N . HIS A 1 190 ? -28.51850 -12.24432 25.54889 1.000 32.61323 189 HIS L N 1
ATOM 1433 C CA . HIS A 1 190 ? -28.36507 -13.50040 26.26319 1.000 31.91912 189 HIS L CA 1
ATOM 1434 C C . HIS A 1 190 ? -26.95041 -13.65293 26.80896 1.000 30.87266 189 HIS L C 1
ATOM 1435 O O . HIS A 1 190 ? -26.00578 -13.01357 26.33752 1.000 41.21789 189 HIS L O 1
ATOM 1442 N N . LYS A 1 191 ? -26.81952 -14.48099 27.84684 1.000 38.22511 190 LYS L N 1
ATOM 1443 C CA . LYS A 1 191 ? -25.55284 -14.64580 28.55894 1.000 39.14163 190 LYS L CA 1
ATOM 1444 C C . LYS A 1 191 ? -24.83763 -15.95140 28.20969 1.000 42.67648 190 LYS L C 1
ATOM 1445 O O . LYS A 1 191 ? -23.70306 -15.93368 27.71973 1.000 38.25776 190 LYS L O 1
ATOM 1447 N N . VAL A 1 192 ? -25.46154 -17.09178 28.47450 1.000 26.94932 191 VAL L N 1
ATOM 1448 C CA . VAL A 1 192 ? -24.77591 -18.37393 28.33885 1.000 33.49904 191 VAL L CA 1
ATOM 1449 C C . VAL A 1 192 ? -24.96048 -18.92008 26.92778 1.000 36.47729 191 VAL L C 1
ATOM 1450 O O . VAL A 1 192 ? -26.08922 -19.07370 26.45186 1.000 37.20906 191 VAL L O 1
ATOM 1454 N N . TYR A 1 193 ? -23.84644 -19.23639 26.27083 1.000 39.36334 192 TYR L N 1
ATOM 1455 C CA . TYR A 1 193 ? -23.83737 -19.89169 24.96847 1.000 28.90100 192 TYR L CA 1
ATOM 1456 C C . TYR A 1 193 ? -23.11625 -21.22405 25.10880 1.000 31.00581 192 TYR L C 1
ATOM 1457 O O . TYR A 1 193 ? -21.98033 -21.26490 25.58066 1.000 35.64335 192 TYR L O 1
ATOM 1466 N N . ALA A 1 194 ? -23.77473 -22.31355 24.71854 1.000 32.79099 193 ALA L N 1
ATOM 1467 C CA . ALA A 1 194 ? -23.25672 -23.64739 24.98099 1.000 24.58150 193 ALA L CA 1
ATOM 1468 C C . ALA A 1 194 ? -23.33989 -24.52557 23.74310 1.000 38.34001 193 ALA L C 1
ATOM 1469 O O . ALA A 1 194 ? -24.26973 -24.42449 22.93179 1.000 41.45193 193 ALA L O 1
ATOM 1471 N N . CYS A 1 195 ? -22.35579 -25.41319 23.63819 1.000 25.80635 194 CYS L N 1
ATOM 1472 C CA . CYS A 1 195 ? -22.23299 -26.36850 22.55811 1.000 27.35018 194 CYS L CA 1
ATOM 1473 C C . CYS A 1 195 ? -22.21470 -27.73790 23.20759 1.000 28.10439 194 CYS L C 1
ATOM 1474 O O . CYS A 1 195 ? -21.32151 -28.02764 24.00462 1.000 31.40771 194 CYS L O 1
ATOM 1477 N N . GLU A 1 196 ? -23.19774 -28.56782 22.89361 1.000 23.63971 195 GLU L N 1
ATOM 1478 C CA . GLU A 1 196 ? -23.35433 -29.85349 23.56739 1.000 34.73221 195 GLU L CA 1
ATOM 1479 C C . GLU A 1 196 ? -23.11380 -30.97319 22.56362 1.000 27.57942 195 GLU L C 1
ATOM 1480 O O . GLU A 1 196 ? -23.85123 -31.09747 21.58219 1.000 32.36094 195 GLU L O 1
ATOM 1486 N N . VAL A 1 197 ? -22.07503 -31.77134 22.79670 1.000 24.29959 196 VAL L N 1
ATOM 1487 C CA . VAL A 1 197 ? -21.62701 -32.75767 21.82263 1.000 25.94422 196 VAL L CA 1
ATOM 1488 C C . VAL A 1 197 ? -21.94900 -34.14002 22.34681 1.000 23.13194 196 VAL L C 1
ATOM 1489 O O . VAL A 1 197 ? -21.59785 -34.47741 23.47936 1.000 34.02534 196 VAL L O 1
ATOM 1493 N N . THR A 1 198 ? -22.59242 -34.94008 21.51179 1.000 31.31822 197 THR L N 1
ATOM 1494 C CA . THR A 1 198 ? -22.84937 -36.34442 21.78343 1.000 36.42617 197 THR L CA 1
ATOM 1495 C C . THR A 1 198 ? -22.05932 -37.18480 20.78850 1.000 27.95993 197 THR L C 1
ATOM 1496 O O . THR A 1 198 ? -22.10900 -36.92818 19.58025 1.000 29.90152 197 THR L O 1
ATOM 1500 N N . HIS A 1 199 ? -21.32899 -38.18113 21.29055 1.000 26.98008 198 HIS L N 1
ATOM 1501 C CA . HIS A 1 199 ? -20.47116 -38.98759 20.43322 1.000 28.88025 198 HIS L CA 1
ATOM 1502 C C . HIS A 1 199 ? -20.18192 -40.29287 21.14209 1.000 26.20589 198 HIS L C 1
ATOM 1503 O O . HIS A 1 199 ? -20.11290 -40.34524 22.36734 1.000 38.46088 198 HIS L O 1
ATOM 1510 N N . GLN A 1 200 ? -19.98278 -41.34027 20.35880 1.000 28.97391 199 GLN L N 1
ATOM 1511 C CA . GLN A 1 200 ? -19.89030 -42.64517 20.99224 1.000 38.18911 199 GLN L CA 1
ATOM 1512 C C . GLN A 1 200 ? -18.59212 -42.80644 21.78237 1.000 36.40910 199 GLN L C 1
ATOM 1513 O O . GLN A 1 200 ? -18.53781 -43.63329 22.69575 1.000 34.15488 199 GLN L O 1
ATOM 1519 N N . GLY A 1 201 ? -17.57830 -41.98496 21.50933 1.000 33.92385 200 GLY L N 1
ATOM 1520 C CA . GLY A 1 201 ? -16.39468 -41.94812 22.35270 1.000 36.00007 200 GLY L CA 1
ATOM 1521 C C . GLY A 1 201 ? -16.58350 -41.24203 23.68691 1.000 33.30384 200 GLY L C 1
ATOM 1522 O O . GLY A 1 201 ? -15.68092 -41.27662 24.52604 1.000 23.88888 200 GLY L O 1
ATOM 1523 N N . LEU A 1 202 ? -17.71848 -40.60201 23.90237 1.000 32.22930 201 LEU L N 1
ATOM 1524 C CA . LEU A 1 202 ? -17.98998 -39.91942 25.15478 1.000 32.25959 201 LEU L CA 1
ATOM 1525 C C . LEU A 1 202 ? -18.95363 -40.75800 25.98453 1.000 39.03999 201 LEU L C 1
ATOM 1526 O O . LEU A 1 202 ? -19.99321 -41.19247 25.47053 1.000 37.57845 201 LEU L O 1
ATOM 1531 N N . SER A 1 203 ? -18.61240 -40.98423 27.26625 1.000 42.91994 202 SER L N 1
ATOM 1532 C CA . SER A 1 203 ? -19.53494 -41.70911 28.14636 1.000 41.15369 202 SER L CA 1
ATOM 1533 C C . SER A 1 203 ? -20.84746 -40.96367 28.32058 1.000 45.36328 202 SER L C 1
ATOM 1534 O O . SER A 1 203 ? -21.89223 -41.59134 28.51197 1.000 57.93712 202 SER L O 1
ATOM 1537 N N . SER A 1 204 ? -20.82863 -39.63912 28.23915 1.000 45.07760 203 SER L N 1
ATOM 1538 C CA . SER A 1 204 ? -22.05420 -38.85923 28.26252 1.000 49.75183 203 SER L CA 1
ATOM 1539 C C . SER A 1 204 ? -21.78347 -37.52271 27.58890 1.000 41.99311 203 SER L C 1
ATOM 1540 O O . SER A 1 204 ? -20.61550 -37.12589 27.44746 1.000 33.25852 203 SER L O 1
ATOM 1543 N N . PRO A 1 205 ? -22.81922 -36.80988 27.14381 1.000 36.81127 204 PRO L N 1
ATOM 1544 C CA . PRO A 1 205 ? -22.58974 -35.62241 26.31819 1.000 36.63121 204 PRO L CA 1
ATOM 1545 C C . PRO A 1 205 ? -21.72298 -34.61038 27.04434 1.000 41.35592 204 PRO L C 1
ATOM 1546 O O . PRO A 1 205 ? -21.83638 -34.42501 28.25836 1.000 40.39424 204 PRO L O 1
ATOM 1550 N N . VAL A 1 206 ? -20.84847 -33.96530 26.28089 1.000 30.21463 205 VAL L N 1
ATOM 1551 C CA . VAL A 1 206 ? -19.93387 -32.94799 26.78148 1.000 34.54288 205 VAL L CA 1
ATOM 1552 C C . VAL A 1 206 ? -20.44511 -31.58705 26.34819 1.000 31.07499 205 VAL L C 1
ATOM 1553 O O . VAL A 1 206 ? -20.90352 -31.42022 25.20996 1.000 31.05412 205 VAL L O 1
ATOM 1557 N N . THR A 1 207 ? -20.30830 -30.59932 27.23290 1.000 27.95829 206 THR L N 1
ATOM 1558 C CA . THR A 1 207 ? -20.78855 -29.24790 26.98856 1.000 30.22743 206 THR L CA 1
ATOM 1559 C C . THR A 1 207 ? -19.66516 -28.24037 27.21819 1.000 34.28185 206 THR L C 1
ATOM 1560 O O . THR A 1 207 ? -19.08911 -28.18233 28.30908 1.000 37.30032 206 THR L O 1
ATOM 1564 N N . LYS A 1 208 ? -19.35474 -27.44720 26.20036 1.000 23.91304 207 LYS L N 1
ATOM 1565 C CA . LYS A 1 208 ? -18.48418 -26.28682 26.35311 1.000 24.01426 207 LYS L CA 1
ATOM 1566 C C . LYS A 1 208 ? -19.32643 -25.02246 26.24378 1.000 26.54930 207 LYS L C 1
ATOM 1567 O O . LYS A 1 208 ? -20.21237 -24.94066 25.39023 1.000 31.43041 207 LYS L O 1
ATOM 1573 N N . SER A 1 209 ? -19.03123 -24.02083 27.07448 1.000 24.44267 208 SER L N 1
ATOM 1574 C CA . SER A 1 209 ? -19.82771 -22.79676 27.05390 1.000 29.13225 208 SER L CA 1
ATOM 1575 C C . SER A 1 209 ? -18.96670 -21.57794 27.36514 1.000 24.87299 208 SER L C 1
ATOM 1576 O O . SER A 1 209 ? -17.81506 -21.68275 27.76867 1.000 25.19959 208 SER L O 1
ATOM 1579 N N . PHE A 1 210 ? -19.54916 -20.40477 27.18005 1.000 36.83747 209 PHE L N 1
ATOM 1580 C CA . PHE A 1 210 ? -18.93072 -19.16963 27.63948 1.000 25.38752 209 PHE L CA 1
ATOM 1581 C C . PHE A 1 210 ? -20.05295 -18.21482 28.00223 1.000 35.46307 209 PHE L C 1
ATOM 1582 O O . PHE A 1 210 ? -21.18318 -18.35258 27.52042 1.000 34.43723 209 PHE L O 1
ATOM 1590 N N . ASN A 1 211 ? -19.73442 -17.24336 28.85578 1.000 28.76478 210 ASN L N 1
ATOM 1591 C CA . ASN A 1 211 ? -20.68414 -16.21635 29.25658 1.000 33.00236 210 ASN L CA 1
ATOM 1592 C C . ASN A 1 211 ? -20.36455 -14.91315 28.52877 1.000 40.95149 210 ASN L C 1
ATOM 1593 O O . ASN A 1 211 ? -19.24011 -14.40854 28.61412 1.000 37.61147 210 ASN L O 1
ATOM 1598 N N . ARG A 1 212 ? -21.34523 -14.37391 27.81055 1.000 47.15189 211 ARG L N 1
ATOM 1599 C CA . ARG A 1 212 ? -21.16773 -13.06574 27.19216 1.000 45.50598 211 ARG L CA 1
ATOM 1600 C C . ARG A 1 212 ? -21.27695 -11.95540 28.23610 1.000 50.81297 211 ARG L C 1
ATOM 1601 O O . ARG A 1 212 ? -20.41924 -11.81336 29.10249 1.000 50.84212 211 ARG L O 1
ATOM 1609 N N . GLU B 2 1 ? 5.16260 -35.54083 -20.66373 1.000 40.02184 1 GLU H N 1
ATOM 1610 C CA . GLU B 2 1 ? 4.17526 -35.35491 -19.60890 1.000 40.67369 1 GLU H CA 1
ATOM 1611 C C . GLU B 2 1 ? 2.84879 -34.85940 -20.18653 1.000 34.43494 1 GLU H C 1
ATOM 1612 O O . GLU B 2 1 ? 2.76513 -33.76069 -20.75681 1.000 34.50276 1 GLU H O 1
ATOM 1618 N N . VAL B 2 2 ? 1.82264 -35.69640 -20.04814 1.000 27.54525 2 VAL H N 1
ATOM 1619 C CA . VAL B 2 2 ? 0.49012 -35.35993 -20.52397 1.000 32.42989 2 VAL H CA 1
ATOM 1620 C C . VAL B 2 2 ? -0.12637 -34.30517 -19.61516 1.000 39.37912 2 VAL H C 1
ATOM 1621 O O . VAL B 2 2 ? -0.15134 -34.44415 -18.38709 1.000 39.23836 2 VAL H O 1
ATOM 1625 N N . GLN B 2 3 ? -0.62140 -33.23321 -20.20986 1.000 35.93013 3 GLN H N 1
ATOM 1626 C CA . GLN B 2 3 ? -1.25320 -32.19349 -19.41712 1.000 24.75680 3 GLN H CA 1
ATOM 1627 C C . GLN B 2 3 ? -2.50066 -31.73368 -20.14038 1.000 24.69708 3 GLN H C 1
ATOM 1628 O O . GLN B 2 3 ? -2.49377 -31.55840 -21.36225 1.000 37.19705 3 GLN H O 1
ATOM 1634 N N . LEU B 2 4 ? -3.58006 -31.59818 -19.39299 1.000 31.85570 4 LEU H N 1
ATOM 1635 C CA . LEU B 2 4 ? -4.77362 -30.91819 -19.85845 1.000 28.18147 4 LEU H CA 1
ATOM 1636 C C . LEU B 2 4 ? -5.03035 -29.77754 -18.89424 1.000 29.83298 4 LEU H C 1
ATOM 1637 O O . LEU B 2 4 ? -4.87794 -29.93944 -17.67820 1.000 28.16788 4 LEU H O 1
ATOM 1642 N N . LEU B 2 5 ? -5.40877 -28.62459 -19.42906 1.000 34.10207 5 LEU H N 1
ATOM 1643 C CA . LEU B 2 5 ? -5.52989 -27.42097 -18.61382 1.000 31.63990 5 LEU H CA 1
ATOM 1644 C C . LEU B 2 5 ? -6.74087 -26.63384 -19.09298 1.000 29.91024 5 LEU H C 1
ATOM 1645 O O . LEU B 2 5 ? -6.69120 -26.01636 -20.15956 1.000 37.04139 5 LEU H O 1
ATOM 1650 N N . GLU B 2 6 ? -7.82288 -26.66018 -18.31705 1.000 24.87887 6 GLU H N 1
ATOM 1651 C CA . GLU B 2 6 ? -9.01543 -25.91271 -18.66649 1.000 30.46937 6 GLU H CA 1
ATOM 1652 C C . GLU B 2 6 ? -8.82511 -24.43948 -18.32362 1.000 29.71169 6 GLU H C 1
ATOM 1653 O O . GLU B 2 6 ? -7.98720 -24.07411 -17.50191 1.000 29.50262 6 GLU H O 1
ATOM 1659 N N . SER B 2 7 ? -9.61307 -23.59654 -18.98551 1.000 31.50724 7 SER H N 1
ATOM 1660 C CA . SER B 2 7 ? -9.70155 -22.17405 -18.68722 1.000 34.65118 7 SER H CA 1
ATOM 1661 C C . SER B 2 7 ? -11.11892 -21.71365 -18.96229 1.000 35.53502 7 SER H C 1
ATOM 1662 O O . SER B 2 7 ? -11.85521 -22.34639 -19.72238 1.000 33.67630 7 SER H O 1
ATOM 1665 N N . GLY B 2 8 ? -11.49759 -20.60345 -18.32727 1.000 28.82032 8 GLY H N 1
ATOM 1666 C CA . GLY B 2 8 ? -12.69167 -19.87270 -18.70777 1.000 27.42793 8 GLY H CA 1
ATOM 1667 C C . GLY B 2 8 ? -13.87278 -19.97427 -17.76141 1.000 40.84899 8 GLY H C 1
ATOM 1668 O O . GLY B 2 8 ? -14.94797 -19.45486 -18.08926 1.000 45.88865 8 GLY H O 1
ATOM 1669 N N . GLY B 2 9 ? -13.73283 -20.62194 -16.61656 1.000 30.68845 9 GLY H N 1
ATOM 1670 C CA . GLY B 2 9 ? -14.85852 -20.72947 -15.70623 1.000 37.77367 9 GLY H CA 1
ATOM 1671 C C . GLY B 2 9 ? -15.06250 -19.47346 -14.86191 1.000 49.25645 9 GLY H C 1
ATOM 1672 O O . GLY B 2 9 ? -14.20893 -18.59000 -14.76995 1.000 57.23698 9 GLY H O 1
ATOM 1673 N N . GLY B 2 10 ? -16.22580 -19.39842 -14.23248 1.000 47.08010 10 GLY H N 1
ATOM 1674 C CA . GLY B 2 10 ? -16.51295 -18.31228 -13.31844 1.000 27.50633 10 GLY H CA 1
ATOM 1675 C C . GLY B 2 10 ? -18.01162 -18.14135 -13.16688 1.000 33.38708 10 GLY H C 1
ATOM 1676 O O . GLY B 2 10 ? -18.80393 -18.94900 -13.65165 1.000 38.38368 10 GLY H O 1
ATOM 1677 N N . LEU B 2 11 ? -18.37910 -17.06135 -12.48890 1.000 41.63855 11 LEU H N 1
ATOM 1678 C CA . LEU B 2 11 ? -19.78794 -16.74668 -12.31795 1.000 42.28942 11 LEU H CA 1
ATOM 1679 C C . LEU B 2 11 ? -20.38124 -16.28205 -13.64030 1.000 40.80510 11 LEU H C 1
ATOM 1680 O O . LEU B 2 11 ? -19.75895 -15.51984 -14.38725 1.000 41.52678 11 LEU H O 1
ATOM 1685 N N . VAL B 2 12 ? -21.57826 -16.77583 -13.94773 1.000 42.10620 12 VAL H N 1
ATOM 1686 C CA . VAL B 2 12 ? -22.33867 -16.33559 -15.11423 1.000 45.41498 12 VAL H CA 1
ATOM 1687 C C . VAL B 2 12 ? -23.77913 -16.06769 -14.70356 1.000 42.30719 12 VAL H C 1
ATOM 1688 O O . VAL B 2 12 ? -24.36322 -16.82263 -13.91694 1.000 45.19503 12 VAL H O 1
ATOM 1692 N N . GLN B 2 13 ? -24.35893 -15.01054 -15.26431 1.000 48.17360 13 GLN H N 1
ATOM 1693 C CA . GLN B 2 13 ? -25.77798 -14.74619 -15.06601 1.000 48.74395 13 GLN H CA 1
ATOM 1694 C C . GLN B 2 13 ? -26.63427 -15.81803 -15.72666 1.000 50.55536 13 GLN H C 1
ATOM 1695 O O . GLN B 2 13 ? -26.26790 -16.39177 -16.75618 1.000 51.44935 13 GLN H O 1
ATOM 1701 N N . THR B 2 14 ? -27.76378 -16.11729 -15.09401 1.000 46.95515 14 THR H N 1
ATOM 1702 C CA . THR B 2 14 ? -28.69772 -17.09488 -15.63081 1.000 49.33994 14 THR H CA 1
ATOM 1703 C C . THR B 2 14 ? -29.12232 -16.71046 -17.04267 1.000 45.80798 14 THR H C 1
ATOM 1704 O O . THR B 2 14 ? -29.44312 -15.55309 -17.31373 1.000 45.86035 14 THR H O 1
ATOM 1708 N N . GLY B 2 15 ? -29.09279 -17.68352 -17.95059 1.000 53.87317 15 GLY H N 1
ATOM 1709 C CA . GLY B 2 15 ? -29.34433 -17.41361 -19.35192 1.000 54.61871 15 GLY H CA 1
ATOM 1710 C C . GLY B 2 15 ? -28.19767 -16.77056 -20.10629 1.000 49.12765 15 GLY H C 1
ATOM 1711 O O . GLY B 2 15 ? -28.36074 -16.44370 -21.28631 1.000 49.64606 15 GLY H O 1
ATOM 1712 N N . GLY B 2 16 ? -27.04596 -16.57247 -19.47255 1.000 46.22217 16 GLY H N 1
ATOM 1713 C CA . GLY B 2 16 ? -25.90286 -15.97685 -20.12690 1.000 41.56177 16 GLY H CA 1
ATOM 1714 C C . GLY B 2 16 ? -25.04521 -17.00114 -20.84273 1.000 42.24472 16 GLY H C 1
ATOM 1715 O O . GLY B 2 16 ? -25.41284 -18.16621 -21.01983 1.000 33.92943 16 GLY H O 1
ATOM 1716 N N . SER B 2 17 ? -23.86282 -16.54827 -21.24337 1.000 41.94175 17 SER H N 1
ATOM 1717 C CA . SER B 2 17 ? -22.96863 -17.34282 -22.06584 1.000 39.90947 17 SER H CA 1
ATOM 1718 C C . SER B 2 17 ? -21.59444 -17.41314 -21.43228 1.000 43.67652 17 SER H C 1
ATOM 1719 O O . SER B 2 17 ? -21.17868 -16.52164 -20.68356 1.000 41.13621 17 SER H O 1
ATOM 1722 N N . LEU B 2 18 ? -20.89326 -18.48695 -21.76791 1.000 35.60816 18 LEU H N 1
ATOM 1723 C CA . LEU B 2 18 ? -19.51998 -18.68187 -21.35261 1.000 34.73087 18 LEU H CA 1
ATOM 1724 C C . LEU B 2 18 ? -18.87466 -19.67034 -22.31673 1.000 39.88437 18 LEU H C 1
ATOM 1725 O O . LEU B 2 18 ? -19.53032 -20.61365 -22.77015 1.000 38.54970 18 LEU H O 1
ATOM 1730 N N . ARG B 2 19 ? -17.60344 -19.45029 -22.63921 1.000 37.38128 19 ARG H N 1
ATOM 1731 C CA . ARG B 2 19 ? -16.83657 -20.41856 -23.41630 1.000 39.51643 19 ARG H CA 1
ATOM 1732 C C . ARG B 2 19 ? -15.69395 -20.98181 -22.57328 1.000 39.53608 19 ARG H C 1
ATOM 1733 O O . ARG B 2 19 ? -14.95906 -20.23080 -21.92770 1.000 43.15204 19 ARG H O 1
ATOM 1741 N N . LEU B 2 20 ? -15.54142 -22.29400 -22.57993 1.000 42.44736 20 LEU H N 1
ATOM 1742 C CA . LEU B 2 20 ? -14.39530 -22.91056 -21.93449 1.000 36.79256 20 LEU H CA 1
ATOM 1743 C C . LEU B 2 20 ? -13.39835 -23.37665 -22.98134 1.000 29.77832 20 LEU H C 1
ATOM 1744 O O . LEU B 2 20 ? -13.76558 -23.76200 -24.09614 1.000 31.79287 20 LEU H O 1
ATOM 1749 N N . SER B 2 21 ? -12.12499 -23.32284 -22.61414 1.000 31.57150 21 SER H N 1
ATOM 1750 C CA . SER B 2 21 ? -11.07196 -23.90427 -23.42144 1.000 32.91786 21 SER H CA 1
ATOM 1751 C C . SER B 2 21 ? -10.26633 -24.85980 -22.55688 1.000 37.48216 21 SER H C 1
ATOM 1752 O O . SER B 2 21 ? -10.24804 -24.76896 -21.32606 1.000 32.55378 21 SER H O 1
ATOM 1755 N N . CYS B 2 22 ? -9.64004 -25.81145 -23.23375 1.000 35.68362 22 CYS H N 1
ATOM 1756 C CA . CYS B 2 22 ? -8.76999 -26.78565 -22.60513 1.000 33.17828 22 CYS H CA 1
ATOM 1757 C C . CYS B 2 22 ? -7.52976 -26.90955 -23.47364 1.000 32.11566 22 CYS H C 1
ATOM 1758 O O . CYS B 2 22 ? -7.61515 -27.36041 -24.62027 1.000 25.97453 22 CYS H O 1
ATOM 1761 N N . ALA B 2 23 ? -6.38977 -26.49771 -22.93803 1.000 30.21831 23 ALA H N 1
ATOM 1762 C CA . ALA B 2 23 ? -5.12245 -26.60790 -23.63892 1.000 29.45048 23 ALA H CA 1
ATOM 1763 C C . ALA B 2 23 ? -4.50062 -27.96535 -23.35791 1.000 26.08520 23 ALA H C 1
ATOM 1764 O O . ALA B 2 23 ? -4.50972 -28.43256 -22.22198 1.000 32.19506 23 ALA H O 1
ATOM 1766 N N . ALA B 2 24 ? -3.95425 -28.59256 -24.39130 1.000 26.24966 24 ALA H N 1
ATOM 1767 C CA . ALA B 2 24 ? -3.42165 -29.94656 -24.27452 1.000 25.93763 24 ALA H CA 1
ATOM 1768 C C . ALA B 2 24 ? -1.96571 -29.97447 -24.71356 1.000 33.70143 24 ALA H C 1
ATOM 1769 O O . ALA B 2 24 ? -1.53738 -29.18492 -25.56544 1.000 39.53440 24 ALA H O 1
ATOM 1771 N N . SER B 2 25 ? -1.20479 -30.87918 -24.10134 1.000 30.20916 25 SER H N 1
ATOM 1772 C CA . SER B 2 25 ? 0.18378 -31.11513 -24.46549 1.000 34.82206 25 SER H CA 1
ATOM 1773 C C . SER B 2 25 ? 0.57755 -32.47855 -23.92677 1.000 34.56831 25 SER H C 1
ATOM 1774 O O . SER B 2 25 ? -0.10069 -33.03362 -23.06201 1.000 31.70953 25 SER H O 1
ATOM 1777 N N . GLY B 2 26 ? 1.68078 -33.01525 -24.45794 1.000 35.55336 26 GLY H N 1
ATOM 1778 C CA . GLY B 2 26 ? 2.20812 -34.29787 -24.02772 1.000 31.75084 26 GLY H CA 1
ATOM 1779 C C . GLY B 2 26 ? 1.68443 -35.51705 -24.76136 1.000 32.76145 26 GLY H C 1
ATOM 1780 O O . GLY B 2 26 ? 2.05262 -36.64351 -24.40217 1.000 38.56951 26 GLY H O 1
ATOM 1781 N N . PHE B 2 27 ? 0.81076 -35.34423 -25.74283 1.000 32.27690 27 PHE H N 1
ATOM 1782 C CA . PHE B 2 27 ? 0.36017 -36.44803 -26.57780 1.000 32.81725 27 PHE H CA 1
ATOM 1783 C C . PHE B 2 27 ? -0.01929 -35.83782 -27.91249 1.000 35.57648 27 PHE H C 1
ATOM 1784 O O . PHE B 2 27 ? -0.09883 -34.61690 -28.03845 1.000 33.86700 27 PHE H O 1
ATOM 1792 N N . THR B 2 28 ? -0.22404 -36.67107 -28.92815 1.000 40.10090 28 THR H N 1
ATOM 1793 C CA . THR B 2 28 ? -0.53584 -36.09861 -30.23649 1.000 40.41837 28 THR H CA 1
ATOM 1794 C C . THR B 2 28 ? -2.04808 -35.89975 -30.27913 1.000 34.21438 28 THR H C 1
ATOM 1795 O O . THR B 2 28 ? -2.82364 -36.83900 -30.47662 1.000 35.55661 28 THR H O 1
ATOM 1799 N N . PHE B 2 29 ? -2.43973 -34.64813 -30.03087 1.000 32.38664 29 PHE H N 1
ATOM 1800 C CA . PHE B 2 29 ? -3.83345 -34.23296 -29.89495 1.000 37.65026 29 PHE H CA 1
ATOM 1801 C C . PHE B 2 29 ? -4.70304 -34.70064 -31.06598 1.000 37.19974 29 PHE H C 1
ATOM 1802 O O . PHE B 2 29 ? -5.84400 -35.13402 -30.86985 1.000 32.34391 29 PHE H O 1
ATOM 1810 N N . SER B 2 30 ? -4.18491 -34.62466 -32.29167 1.000 30.19281 30 SER H N 1
ATOM 1811 C CA . SER B 2 30 ? -5.01802 -34.88622 -33.45607 1.000 36.12265 30 SER H CA 1
ATOM 1812 C C . SER B 2 30 ? -5.31069 -36.36742 -33.66053 1.000 39.30956 30 SER H C 1
ATOM 1813 O O . SER B 2 30 ? -5.99240 -36.72121 -34.62975 1.000 39.96139 30 SER H O 1
ATOM 1816 N N . SER B 2 31 ? -4.83929 -37.23876 -32.77686 1.000 30.43980 31 SER H N 1
ATOM 1817 C CA . SER B 2 31 ? -5.16527 -38.65625 -32.86120 1.000 33.37491 31 SER H CA 1
ATOM 1818 C C . SER B 2 31 ? -6.30835 -39.08259 -31.94281 1.000 31.87072 31 SER H C 1
ATOM 1819 O O . SER B 2 31 ? -6.71066 -40.24759 -31.99202 1.000 30.87287 31 SER H O 1
ATOM 1822 N N . TYR B 2 32 ? -6.84368 -38.18867 -31.11302 1.000 25.49319 32 TYR H N 1
ATOM 1823 C CA . TYR B 2 32 ? -7.83408 -38.58301 -30.11121 1.000 25.81091 32 TYR H CA 1
ATOM 1824 C C . TYR B 2 32 ? -9.09769 -37.73826 -30.16955 1.000 24.88671 32 TYR H C 1
ATOM 1825 O O . TYR B 2 32 ? -9.05384 -36.51896 -30.38967 1.000 31.25212 32 TYR H O 1
ATOM 1834 N N . ALA B 2 33 ? -10.22642 -38.40008 -29.94537 1.000 26.33562 33 ALA H N 1
ATOM 1835 C CA . ALA B 2 33 ? -11.42303 -37.68441 -29.53788 1.000 33.47486 33 ALA H CA 1
ATOM 1836 C C . ALA B 2 33 ? -11.18569 -37.02305 -28.18456 1.000 32.35198 33 ALA H C 1
ATOM 1837 O O . ALA B 2 33 ? -10.43268 -37.52654 -27.34576 1.000 34.73179 33 ALA H O 1
ATOM 1839 N N . MET B 2 34 ? -11.83932 -35.88995 -27.96991 1.000 26.33542 34 MET H N 1
ATOM 1840 C CA . MET B 2 34 ? -11.68814 -35.14321 -26.73109 1.000 23.75702 34 MET H CA 1
ATOM 1841 C C . MET B 2 34 ? -13.06890 -34.89683 -26.14286 1.000 31.51583 34 MET H C 1
ATOM 1842 O O . MET B 2 34 ? -14.06610 -34.87135 -26.86880 1.000 28.17765 34 MET H O 1
ATOM 1847 N N . THR B 2 35 ? -13.12492 -34.72665 -24.81843 1.000 31.13422 35 THR H N 1
ATOM 1848 C CA . THR B 2 35 ? -14.37282 -34.88009 -24.08843 1.000 23.19950 35 THR H CA 1
ATOM 1849 C C . THR B 2 35 ? -14.50072 -33.85386 -22.96708 1.000 23.12162 35 THR H C 1
ATOM 1850 O O . THR B 2 35 ? -13.51488 -33.43786 -22.35684 1.000 24.91185 35 THR H O 1
ATOM 1854 N N . TRP B 2 36 ? -15.74128 -33.45802 -22.69978 1.000 23.33584 36 TRP H N 1
ATOM 1855 C CA . TRP B 2 36 ? -16.08028 -32.61579 -21.56093 1.000 33.49687 36 TRP H CA 1
ATOM 1856 C C . TRP B 2 36 ? -16.99147 -33.41641 -20.64943 1.000 28.04597 36 TRP H C 1
ATOM 1857 O O . TRP B 2 36 ? -18.05352 -33.85460 -21.08838 1.000 31.50705 36 TRP H O 1
ATOM 1868 N N . VAL B 2 37 ? -16.56308 -33.60699 -19.38877 1.000 29.64257 37 VAL H N 1
ATOM 1869 C CA . VAL B 2 37 ? -17.35382 -34.18846 -18.30315 1.000 30.98324 37 VAL H CA 1
ATOM 1870 C C . VAL B 2 37 ? -17.58637 -33.09044 -17.26935 1.000 32.17316 37 VAL H C 1
ATOM 1871 O O . VAL B 2 37 ? -16.75326 -32.19003 -17.11702 1.000 34.70468 37 VAL H O 1
ATOM 1875 N N . ARG B 2 38 ? -18.71110 -33.14840 -16.55155 1.000 25.92957 38 ARG H N 1
ATOM 1876 C CA . ARG B 2 38 ? -18.95701 -32.15408 -15.51228 1.000 27.63586 38 ARG H CA 1
ATOM 1877 C C . ARG B 2 38 ? -19.42917 -32.80729 -14.21757 1.000 36.94701 38 ARG H C 1
ATOM 1878 O O . ARG B 2 38 ? -19.95138 -33.92731 -14.19743 1.000 30.92189 38 ARG H O 1
ATOM 1886 N N . GLN B 2 39 ? -19.26009 -32.05816 -13.13247 1.000 31.46676 39 GLN H N 1
ATOM 1887 C CA . GLN B 2 39 ? -19.55496 -32.53047 -11.78620 1.000 33.89330 39 GLN H CA 1
ATOM 1888 C C . GLN B 2 39 ? -20.11620 -31.37770 -10.96201 1.000 37.10570 39 GLN H C 1
ATOM 1889 O O . GLN B 2 39 ? -19.38588 -30.43941 -10.62555 1.000 30.47708 39 GLN H O 1
ATOM 1895 N N . ALA B 2 40 ? -21.40448 -31.44560 -10.64221 1.000 30.69353 40 ALA H N 1
ATOM 1896 C CA . ALA B 2 40 ? -21.99291 -30.48286 -9.72930 1.000 36.97567 40 ALA H CA 1
ATOM 1897 C C . ALA B 2 40 ? -21.41299 -30.66845 -8.32642 1.000 35.20537 40 ALA H C 1
ATOM 1898 O O . ALA B 2 40 ? -20.97996 -31.76713 -7.96647 1.000 33.30308 40 ALA H O 1
ATOM 1900 N N . PRO B 2 41 ? -21.37908 -29.60656 -7.52200 1.000 40.55058 41 PRO H N 1
ATOM 1901 C CA . PRO B 2 41 ? -20.73882 -29.69699 -6.19906 1.000 42.57877 41 PRO H CA 1
ATOM 1902 C C . PRO B 2 41 ? -21.42003 -30.73855 -5.32196 1.000 43.32671 41 PRO H C 1
ATOM 1903 O O . PRO B 2 41 ? -22.63693 -30.71601 -5.12493 1.000 40.62275 41 PRO H O 1
ATOM 1907 N N . GLY B 2 42 ? -20.62298 -31.67470 -4.82065 1.000 47.56551 42 GLY H N 1
ATOM 1908 C CA . GLY B 2 42 ? -21.12530 -32.75823 -4.00408 1.000 43.77427 42 GLY H CA 1
ATOM 1909 C C . GLY B 2 42 ? -21.86047 -33.85677 -4.73763 1.000 43.95900 42 GLY H C 1
ATOM 1910 O O . GLY B 2 42 ? -22.40503 -34.74817 -4.07890 1.000 50.64004 42 GLY H O 1
ATOM 1911 N N . LYS B 2 43 ? -21.88088 -33.84350 -6.06977 1.000 35.60899 43 LYS H N 1
ATOM 1912 C CA . LYS B 2 43 ? -22.66764 -34.78229 -6.86994 1.000 31.49537 43 LYS H CA 1
ATOM 1913 C C . LYS B 2 43 ? -21.74632 -35.64062 -7.75208 1.000 34.18566 43 LYS H C 1
ATOM 1914 O O . LYS B 2 43 ? -20.51783 -35.49967 -7.73653 1.000 30.50448 43 LYS H O 1
ATOM 1920 N N . GLY B 2 44 ? -22.35363 -36.52735 -8.54367 1.000 26.54601 44 GLY H N 1
ATOM 1921 C CA . GLY B 2 44 ? -21.60855 -37.45563 -9.36627 1.000 25.82372 44 GLY H CA 1
ATOM 1922 C C . GLY B 2 44 ? -21.10650 -36.84700 -10.67211 1.000 35.87522 44 GLY H C 1
ATOM 1923 O O . GLY B 2 44 ? -21.21774 -35.64837 -10.93042 1.000 31.96478 44 GLY H O 1
ATOM 1924 N N . LEU B 2 45 ? -20.55162 -37.71363 -11.51944 1.000 42.46643 45 LEU H N 1
ATOM 1925 C CA . LEU B 2 45 ? -20.01183 -37.29004 -12.80656 1.000 32.60829 45 LEU H CA 1
ATOM 1926 C C . LEU B 2 45 ? -21.07134 -37.38031 -13.89604 1.000 30.23391 45 LEU H C 1
ATOM 1927 O O . LEU B 2 45 ? -21.86304 -38.32299 -13.92934 1.000 32.17423 45 LEU H O 1
ATOM 1932 N N . GLU B 2 46 ? -21.07248 -36.40315 -14.80143 1.000 26.96745 46 GLU H N 1
ATOM 1933 C CA . GLU B 2 46 ? -21.96377 -36.41632 -15.95725 1.000 27.03203 46 GLU H CA 1
ATOM 1934 C C . GLU B 2 46 ? -21.16669 -36.19622 -17.23467 1.000 27.52784 46 GLU H C 1
ATOM 1935 O O . GLU B 2 46 ? -20.42697 -35.21145 -17.34450 1.000 37.12251 46 GLU H O 1
ATOM 1941 N N . TRP B 2 47 ? -21.34464 -37.09083 -18.20836 1.000 31.39706 47 TRP H N 1
ATOM 1942 C CA . TRP B 2 47 ? -20.81011 -36.87144 -19.55090 1.000 29.70508 47 TRP H CA 1
ATOM 1943 C C . TRP B 2 47 ? -21.53700 -35.70938 -20.22453 1.000 30.89088 47 TRP H C 1
ATOM 1944 O O . TRP B 2 47 ? -22.77073 -35.67735 -20.24472 1.000 30.34499 47 TRP H O 1
ATOM 1955 N N . VAL B 2 48 ? -20.78604 -34.75456 -20.77732 1.000 28.72545 48 VAL H N 1
ATOM 1956 C CA . VAL B 2 48 ? -21.37935 -33.57585 -21.41830 1.000 28.13468 48 VAL H CA 1
ATOM 1957 C C . VAL B 2 48 ? -21.29541 -33.63911 -22.93708 1.000 45.73085 48 VAL H C 1
ATOM 1958 O O . VAL B 2 48 ? -22.28760 -33.40268 -23.63106 1.000 34.32153 48 VAL H O 1
ATOM 1962 N N . SER B 2 49 ? -20.10372 -33.88228 -23.47907 1.000 47.56118 49 SER H N 1
ATOM 1963 C CA . SER B 2 49 ? -19.93883 -33.70940 -24.91290 1.000 41.02943 49 SER H CA 1
ATOM 1964 C C . SER B 2 49 ? -18.63973 -34.36777 -25.36119 1.000 35.12478 49 SER H C 1
ATOM 1965 O O . SER B 2 49 ? -17.72622 -34.58980 -24.56522 1.000 28.89501 49 SER H O 1
ATOM 1968 N N . ALA B 2 50 ? -18.58109 -34.68750 -26.65222 1.000 32.24735 50 ALA H N 1
ATOM 1969 C CA . ALA B 2 50 ? -17.43418 -35.36998 -27.21980 1.000 30.21753 50 ALA H CA 1
ATOM 1970 C C . ALA B 2 50 ? -17.29439 -34.96220 -28.67319 1.000 28.00384 50 ALA H C 1
ATOM 1971 O O . ALA B 2 50 ? -18.28849 -34.72247 -29.35853 1.000 33.19505 50 ALA H O 1
ATOM 1973 N N . ILE B 2 51 ? -16.04846 -34.88765 -29.13482 1.000 35.70551 51 ILE H N 1
ATOM 1974 C CA . ILE B 2 51 ? -15.73420 -34.47050 -30.49695 1.000 34.41383 51 ILE H CA 1
ATOM 1975 C C . ILE B 2 51 ? -14.64870 -35.37574 -31.07847 1.000 26.95106 51 ILE H C 1
ATOM 1976 O O . ILE B 2 51 ? -13.66449 -35.70271 -30.40580 1.000 29.26336 51 ILE H O 1
ATOM 1981 N N . ARG B 2 52 ? -14.82872 -35.74923 -32.34544 1.000 31.31146 52 ARG H N 1
ATOM 1982 C CA . ARG B 2 52 ? -13.89425 -36.60548 -33.06760 1.000 37.23688 52 ARG H CA 1
ATOM 1983 C C . ARG B 2 52 ? -12.53835 -35.93365 -33.25661 1.000 34.05364 52 ARG H C 1
ATOM 1984 O O . ARG B 2 52 ? -12.43596 -34.70699 -33.31811 1.000 35.62546 52 ARG H O 1
ATOM 1992 N N . SER B 2 53 A -11.49593 -36.77366 -33.35532 1.000 29.93474 52 SER H N 1
ATOM 1993 C CA . SER B 2 53 A -10.11530 -36.34270 -33.59456 1.000 29.30237 52 SER H CA 1
ATOM 1994 C C . SER B 2 53 A -9.98874 -35.18395 -34.58235 1.000 35.69157 52 SER H C 1
ATOM 1995 O O . SER B 2 53 A -9.30327 -34.19724 -34.30025 1.000 35.11467 52 SER H O 1
ATOM 1998 N N . GLN B 2 54 ? -10.63439 -35.28744 -35.74954 1.000 36.19912 53 GLN H N 1
ATOM 1999 C CA . GLN B 2 54 ? -10.52003 -34.26588 -36.78734 1.000 36.84987 53 GLN H CA 1
ATOM 2000 C C . GLN B 2 54 ? -11.58387 -33.17143 -36.69325 1.000 36.71693 53 GLN H C 1
ATOM 2001 O O . GLN B 2 54 ? -11.72640 -32.39100 -37.63723 1.000 43.57911 53 GLN H O 1
ATOM 2007 N N . GLY B 2 55 ? -12.30666 -33.06476 -35.57422 1.000 37.60606 54 GLY H N 1
ATOM 2008 C CA . GLY B 2 55 ? -13.35495 -32.06304 -35.48056 1.000 28.48109 54 GLY H CA 1
ATOM 2009 C C . GLY B 2 55 ? -14.55289 -32.43242 -36.31120 1.000 44.97869 54 GLY H C 1
ATOM 2010 O O . GLY B 2 55 ? -15.42098 -31.59916 -36.57750 1.000 43.58813 54 GLY H O 1
ATOM 2011 N N . ASP B 2 56 ? -14.64204 -33.70849 -36.63981 1.000 51.01208 55 ASP H N 1
ATOM 2012 C CA . ASP B 2 56 ? -15.37900 -34.28982 -37.74393 1.000 54.34674 55 ASP H CA 1
ATOM 2013 C C . ASP B 2 56 ? -16.79469 -34.69545 -37.34643 1.000 55.09702 55 ASP H C 1
ATOM 2014 O O . ASP B 2 56 ? -17.69783 -34.72510 -38.19040 1.000 46.61971 55 ASP H O 1
ATOM 2019 N N . ARG B 2 57 ? -16.99701 -34.99830 -36.06895 1.000 53.26697 56 ARG H N 1
ATOM 2020 C CA . ARG B 2 57 ? -18.26648 -35.45010 -35.53002 1.000 44.72656 56 ARG H CA 1
ATOM 2021 C C . ARG B 2 57 ? -18.34801 -34.96690 -34.08758 1.000 44.44896 56 ARG H C 1
ATOM 2022 O O . ARG B 2 57 ? -17.35925 -35.02160 -33.35324 1.000 38.54737 56 ARG H O 1
ATOM 2030 N N . THR B 2 58 ? -19.51363 -34.47003 -33.69026 1.000 43.06611 57 THR H N 1
ATOM 2031 C CA . THR B 2 58 ? -19.72937 -34.02922 -32.32195 1.000 39.30272 57 THR H CA 1
ATOM 2032 C C . THR B 2 58 ? -20.94228 -34.74291 -31.74426 1.000 43.13123 57 THR H C 1
ATOM 2033 O O . THR B 2 58 ? -21.83700 -35.16326 -32.47720 1.000 40.07838 57 THR H O 1
ATOM 2037 N N . ASP B 2 59 ? -20.96005 -34.88359 -30.42026 1.000 41.74367 58 ASP H N 1
ATOM 2038 C CA . ASP B 2 59 ? -22.06807 -35.52457 -29.72398 1.000 40.04097 58 ASP H CA 1
ATOM 2039 C C . ASP B 2 59 ? -22.28748 -34.80399 -28.40230 1.000 40.10467 58 ASP H C 1
ATOM 2040 O O . ASP B 2 59 ? -21.36892 -34.17238 -27.87231 1.000 35.17103 58 ASP H O 1
ATOM 2045 N N . TYR B 2 60 ? -23.51220 -34.89483 -27.87213 1.000 44.25838 59 TYR H N 1
ATOM 2046 C CA . TYR B 2 60 ? -23.89370 -34.11746 -26.69779 1.000 42.12017 59 TYR H CA 1
ATOM 2047 C C . TYR B 2 60 ? -24.84856 -34.90653 -25.81457 1.000 41.77038 59 TYR H C 1
ATOM 2048 O O . TYR B 2 60 ? -25.56555 -35.79898 -26.26707 1.000 45.24937 59 TYR H O 1
ATOM 2057 N N . ALA B 2 61 ? -24.83890 -34.56596 -24.53448 1.000 44.84389 60 ALA H N 1
ATOM 2058 C CA . ALA B 2 61 ? -25.89370 -34.99822 -23.64101 1.000 40.51787 60 ALA H CA 1
ATOM 2059 C C . ALA B 2 61 ? -27.18108 -34.24330 -23.96811 1.000 37.35410 60 ALA H C 1
ATOM 2060 O O . ALA B 2 61 ? -27.15840 -33.08207 -24.38900 1.000 37.22213 60 ALA H O 1
ATOM 2062 N N . ASP B 2 62 ? -28.31596 -34.91878 -23.78367 1.000 35.86349 61 ASP H N 1
ATOM 2063 C CA . ASP B 2 62 ? -29.59680 -34.31184 -24.15033 1.000 44.52898 61 ASP H CA 1
ATOM 2064 C C . ASP B 2 62 ? -29.84291 -32.99133 -23.42109 1.000 42.33895 61 ASP H C 1
ATOM 2065 O O . ASP B 2 62 ? -30.41628 -32.06293 -23.99802 1.000 42.44606 61 ASP H O 1
ATOM 2070 N N . SER B 2 63 ? -29.39982 -32.87683 -22.16413 1.000 41.39052 62 SER H N 1
ATOM 2071 C CA . SER B 2 63 ? -29.65757 -31.66791 -21.38341 1.000 43.87003 62 SER H CA 1
ATOM 2072 C C . SER B 2 63 ? -29.00627 -30.42585 -21.97268 1.000 50.61422 62 SER H C 1
ATOM 2073 O O . SER B 2 63 ? -29.44082 -29.31084 -21.66104 1.000 51.45907 62 SER H O 1
ATOM 2076 N N . VAL B 2 64 ? -27.97780 -30.58478 -22.80701 1.000 41.82137 63 VAL H N 1
ATOM 2077 C CA . VAL B 2 64 ? -27.23304 -29.44795 -23.33546 1.000 33.19141 63 VAL H CA 1
ATOM 2078 C C . VAL B 2 64 ? -27.41629 -29.27168 -24.83530 1.000 40.25632 63 VAL H C 1
ATOM 2079 O O . VAL B 2 64 ? -26.92871 -28.26730 -25.38885 1.000 44.98960 63 VAL H O 1
ATOM 2083 N N . LYS B 2 65 ? -28.11089 -30.18979 -25.50872 1.000 35.50547 64 LYS H N 1
ATOM 2084 C CA . LYS B 2 65 ? -28.28923 -30.08392 -26.95536 1.000 46.80971 64 LYS H CA 1
ATOM 2085 C C . LYS B 2 65 ? -29.00776 -28.78751 -27.32237 1.000 48.62325 64 LYS H C 1
ATOM 2086 O O . LYS B 2 65 ? -30.00545 -28.41849 -26.70184 1.000 44.21044 64 LYS H O 1
ATOM 2092 N N . GLY B 2 66 ? -28.47919 -28.08156 -28.32355 1.000 51.39532 65 GLY H N 1
ATOM 2093 C CA . GLY B 2 66 ? -29.03339 -26.80748 -28.72773 1.000 49.07912 65 GLY H CA 1
ATOM 2094 C C . GLY B 2 66 ? -28.55893 -25.61629 -27.92762 1.000 49.54068 65 GLY H C 1
ATOM 2095 O O . GLY B 2 66 ? -28.84837 -24.47495 -28.31134 1.000 54.98435 65 GLY H O 1
ATOM 2096 N N . ARG B 2 67 ? -27.84949 -25.83185 -26.82578 1.000 46.05585 66 ARG H N 1
ATOM 2097 C CA . ARG B 2 67 ? -27.27669 -24.74002 -26.05832 1.000 40.75568 66 ARG H CA 1
ATOM 2098 C C . ARG B 2 67 ? -25.75968 -24.76897 -26.00692 1.000 42.28168 66 ARG H C 1
ATOM 2099 O O . ARG B 2 67 ? -25.14350 -23.70103 -25.94197 1.000 51.19384 66 ARG H O 1
ATOM 2107 N N . PHE B 2 68 ? -25.14579 -25.95532 -26.05746 1.000 42.67258 67 PHE H N 1
ATOM 2108 C CA . PHE B 2 68 ? -23.69782 -26.11673 -25.97544 1.000 45.24918 67 PHE H CA 1
ATOM 2109 C C . PHE B 2 68 ? -23.14432 -26.53633 -27.33279 1.000 46.23636 67 PHE H C 1
ATOM 2110 O O . PHE B 2 68 ? -23.71267 -27.39834 -28.00907 1.000 39.05958 67 PHE H O 1
ATOM 2118 N N . THR B 2 69 ? -22.01725 -25.95247 -27.71616 1.000 44.68837 68 THR H N 1
ATOM 2119 C CA . THR B 2 69 ? -21.28247 -26.38421 -28.89663 1.000 44.70490 68 THR H CA 1
ATOM 2120 C C . THR B 2 69 ? -19.86436 -26.73809 -28.48035 1.000 43.54515 68 THR H C 1
ATOM 2121 O O . THR B 2 69 ? -19.18152 -25.92890 -27.84270 1.000 46.36260 68 THR H O 1
ATOM 2125 N N . ILE B 2 70 ? -19.43553 -27.94641 -28.82840 1.000 33.74919 69 ILE H N 1
ATOM 2126 C CA . ILE B 2 70 ? -18.06161 -28.38126 -28.63662 1.000 34.06732 69 ILE H CA 1
ATOM 2127 C C . ILE B 2 70 ? -17.32284 -28.13087 -29.93985 1.000 36.60989 69 ILE H C 1
ATOM 2128 O O . ILE B 2 70 ? -17.90405 -28.23921 -31.02147 1.000 38.40416 69 ILE H O 1
ATOM 2133 N N . SER B 2 71 ? -16.05324 -27.75251 -29.84295 1.000 34.78108 70 SER H N 1
ATOM 2134 C CA . SER B 2 71 ? -15.23214 -27.56141 -31.02461 1.000 31.56681 70 SER H CA 1
ATOM 2135 C C . SER B 2 71 ? -13.77348 -27.76561 -30.63303 1.000 33.09398 70 SER H C 1
ATOM 2136 O O . SER B 2 71 ? -13.42859 -27.85982 -29.45155 1.000 29.98136 70 SER H O 1
ATOM 2139 N N . ARG B 2 72 ? -12.91159 -27.85060 -31.64107 1.000 34.83554 71 ARG H N 1
ATOM 2140 C CA . ARG B 2 72 ? -11.49654 -28.03950 -31.37700 1.000 31.12848 71 ARG H CA 1
ATOM 2141 C C . ARG B 2 72 ? -10.68811 -27.38803 -32.48445 1.000 31.32204 71 ARG H C 1
ATOM 2142 O O . ARG B 2 72 ? -11.11810 -27.34722 -33.63619 1.000 32.94538 71 ARG H O 1
ATOM 2150 N N . ASP B 2 73 ? -9.50595 -26.88726 -32.11817 1.000 32.38504 72 ASP H N 1
ATOM 2151 C CA . ASP B 2 73 ? -8.53729 -26.33225 -33.05518 1.000 29.52000 72 ASP H CA 1
ATOM 2152 C C . ASP B 2 73 ? -7.27147 -27.18875 -32.97943 1.000 35.00080 72 ASP H C 1
ATOM 2153 O O . ASP B 2 73 ? -6.46872 -27.04058 -32.05463 1.000 36.98709 72 ASP H O 1
ATOM 2158 N N . ASN B 2 74 ? -7.08046 -28.07711 -33.95801 1.000 33.63472 73 ASN H N 1
ATOM 2159 C CA . ASN B 2 74 ? -5.92503 -28.97134 -33.95574 1.000 29.51702 73 ASN H CA 1
ATOM 2160 C C . ASN B 2 74 ? -4.63383 -28.27821 -34.38123 1.000 35.80315 73 ASN H C 1
ATOM 2161 O O . ASN B 2 74 ? -3.55809 -28.87644 -34.25556 1.000 38.30795 73 ASN H O 1
ATOM 2166 N N . SER B 2 75 ? -4.70643 -27.03928 -34.87313 1.000 38.77791 74 SER H N 1
ATOM 2167 C CA . SER B 2 75 ? -3.49906 -26.24133 -35.02698 1.000 36.53474 74 SER H CA 1
ATOM 2168 C C . SER B 2 75 ? -3.03742 -25.66285 -33.69649 1.000 38.44721 74 SER H C 1
ATOM 2169 O O . SER B 2 75 ? -1.85117 -25.35825 -33.53914 1.000 35.38009 74 SER H O 1
ATOM 2172 N N . GLN B 2 76 ? -3.94612 -25.54031 -32.73554 1.000 37.97551 75 GLN H N 1
ATOM 2173 C CA . GLN B 2 76 ? -3.69273 -24.88374 -31.46309 1.000 42.10592 75 GLN H CA 1
ATOM 2174 C C . GLN B 2 76 ? -3.70801 -25.85641 -30.28775 1.000 42.43190 75 GLN H C 1
ATOM 2175 O O . GLN B 2 76 ? -3.49404 -25.43227 -29.14955 1.000 40.95547 75 GLN H O 1
ATOM 2181 N N . ASN B 2 77 ? -3.96426 -27.14397 -30.53436 1.000 28.85089 76 ASN H N 1
ATOM 2182 C CA . ASN B 2 77 ? -4.07838 -28.15039 -29.48277 1.000 39.77262 76 ASN H CA 1
ATOM 2183 C C . ASN B 2 77 ? -5.06897 -27.72659 -28.39592 1.000 35.77321 76 ASN H C 1
ATOM 2184 O O . ASN B 2 77 ? -4.83373 -27.91868 -27.20182 1.000 30.09819 76 ASN H O 1
ATOM 2189 N N . THR B 2 78 ? -6.20014 -27.16142 -28.81680 1.000 28.45837 77 THR H N 1
ATOM 2190 C CA . THR B 2 78 ? -7.19435 -26.62765 -27.89858 1.000 35.68191 77 THR H CA 1
ATOM 2191 C C . THR B 2 78 ? -8.57472 -27.21835 -28.16781 1.000 41.27230 77 THR H C 1
ATOM 2192 O O . THR B 2 78 ? -9.01078 -27.34307 -29.31821 1.000 40.47510 77 THR H O 1
ATOM 2196 N N . LEU B 2 79 ? -9.25141 -27.57252 -27.08453 1.000 38.31940 78 LEU H N 1
ATOM 2197 C CA . LEU B 2 79 ? -10.63908 -28.00017 -27.08523 1.000 31.03381 78 LEU H CA 1
ATOM 2198 C C . LEU B 2 79 ? -11.47721 -26.85751 -26.52709 1.000 29.31186 78 LEU H C 1
ATOM 2199 O O . LEU B 2 79 ? -11.03563 -26.15889 -25.60744 1.000 28.88649 78 LEU H O 1
ATOM 2204 N N . TYR B 2 80 ? -12.67341 -26.65168 -27.09648 1.000 29.00806 79 TYR H N 1
ATOM 2205 C CA . TYR B 2 80 ? -13.57997 -25.60103 -26.65490 1.000 32.34751 79 TYR H CA 1
ATOM 2206 C C . TYR B 2 80 ? -14.92441 -26.17919 -26.25108 1.000 38.66129 79 TYR H C 1
ATOM 2207 O O . TYR B 2 80 ? -15.32972 -27.23546 -26.73768 1.000 34.33842 79 TYR H O 1
ATOM 2216 N N . LEU B 2 81 ? -15.60081 -25.46781 -25.33916 1.000 33.92780 80 LEU H N 1
ATOM 2217 C CA . LEU B 2 81 ? -17.01315 -25.69399 -25.05187 1.000 34.66695 80 LEU H CA 1
ATOM 2218 C C . LEU B 2 81 ? -17.67628 -24.32708 -24.94393 1.000 36.82072 80 LEU H C 1
ATOM 2219 O O . LEU B 2 81 ? -17.39294 -23.56165 -24.01261 1.000 27.06150 80 LEU H O 1
ATOM 2224 N N . GLN B 2 82 ? -18.51256 -24.01510 -25.93187 1.000 30.28156 81 GLN H N 1
ATOM 2225 C CA . GLN B 2 82 ? -19.33908 -22.82083 -25.94553 1.000 34.57536 81 GLN H CA 1
ATOM 2226 C C . GLN B 2 82 ? -20.66703 -23.12356 -25.26061 1.000 41.00216 81 GLN H C 1
ATOM 2227 O O . GLN B 2 82 ? -21.35164 -24.08174 -25.62948 1.000 37.65008 81 GLN H O 1
ATOM 2233 N N . MET B 2 83 ? -21.04132 -22.29863 -24.28240 1.000 40.30863 82 MET H N 1
ATOM 2234 C CA . MET B 2 83 ? -22.20313 -22.56381 -23.43323 1.000 41.91884 82 MET H CA 1
ATOM 2235 C C . MET B 2 83 ? -23.17086 -21.38968 -23.50475 1.000 38.38962 82 MET H C 1
ATOM 2236 O O . MET B 2 83 ? -22.84974 -20.28841 -23.04060 1.000 43.31982 82 MET H O 1
ATOM 2241 N N . ASN B 2 84 A -24.35389 -21.61372 -24.07369 1.000 35.82834 82 ASN H N 1
ATOM 2242 C CA . ASN B 2 84 A -25.38457 -20.58707 -24.12842 1.000 42.14130 82 ASN H CA 1
ATOM 2243 C C . ASN B 2 84 A -26.60481 -20.99325 -23.31727 1.000 45.25075 82 ASN H C 1
ATOM 2244 O O . ASN B 2 84 A -26.77402 -22.15868 -22.95256 1.000 40.90799 82 ASN H O 1
ATOM 2249 N N . SER B 2 85 B -27.46807 -20.00506 -23.06816 1.000 43.94441 82 SER H N 1
ATOM 2250 C CA . SER B 2 85 B -28.70164 -20.18290 -22.29275 1.000 44.45244 82 SER H CA 1
ATOM 2251 C C . SER B 2 85 B -28.44389 -20.96107 -21.00402 1.000 37.89235 82 SER H C 1
ATOM 2252 O O . SER B 2 85 B -29.11873 -21.94431 -20.69901 1.000 36.09028 82 SER H O 1
ATOM 2255 N N . LEU B 2 86 C -27.45068 -20.51009 -20.24411 1.000 37.89954 82 LEU H N 1
ATOM 2256 C CA . LEU B 2 86 C -27.02509 -21.24732 -19.06431 1.000 36.37524 82 LEU H CA 1
ATOM 2257 C C . LEU B 2 86 C -28.07590 -21.16981 -17.96909 1.000 41.77851 82 LEU H C 1
ATOM 2258 O O . LEU B 2 86 C -28.68844 -20.11857 -17.75220 1.000 40.24333 82 LEU H O 1
ATOM 2263 N N . ARG B 2 87 ? -28.27683 -22.29313 -17.27960 1.000 40.07105 83 ARG H N 1
ATOM 2264 C CA . ARG B 2 87 ? -29.18972 -22.40297 -16.14509 1.000 48.88489 83 ARG H CA 1
ATOM 2265 C C . ARG B 2 87 ? -28.47289 -22.95096 -14.91061 1.000 49.02089 83 ARG H C 1
ATOM 2266 O O . ARG B 2 87 ? -27.35008 -23.47360 -14.98153 1.000 39.79734 83 ARG H O 1
ATOM 2274 N N . ALA B 2 88 ? -29.14746 -22.81270 -13.75930 1.000 43.14012 84 ALA H N 1
ATOM 2275 C CA . ALA B 2 88 ? -28.54204 -23.21381 -12.49364 1.000 36.32374 84 ALA H CA 1
ATOM 2276 C C . ALA B 2 88 ? -28.12533 -24.68301 -12.50280 1.000 32.56166 84 ALA H C 1
ATOM 2277 O O . ALA B 2 88 ? -27.09458 -25.03034 -11.91694 1.000 34.81323 84 ALA H O 1
ATOM 2279 N N . GLU B 2 89 ? -28.88956 -25.54781 -13.18393 1.000 35.01596 85 GLU H N 1
ATOM 2280 C CA . GLU B 2 89 ? -28.52525 -26.96069 -13.30644 1.000 38.89071 85 GLU H CA 1
ATOM 2281 C C . GLU B 2 89 ? -27.18213 -27.16026 -13.99493 1.000 40.58966 85 GLU H C 1
ATOM 2282 O O . GLU B 2 89 ? -26.63294 -28.26602 -13.93444 1.000 40.02902 85 GLU H O 1
ATOM 2288 N N . ASP B 2 90 ? -26.66846 -26.14164 -14.69459 1.000 39.23680 86 ASP H N 1
ATOM 2289 C CA . ASP B 2 90 ? -25.38904 -26.25959 -15.38723 1.000 36.06115 86 ASP H CA 1
ATOM 2290 C C . ASP B 2 90 ? -24.21378 -25.94414 -14.48045 1.000 38.16197 86 ASP H C 1
ATOM 2291 O O . ASP B 2 90 ? -23.06070 -26.11992 -14.89567 1.000 40.47617 86 ASP H O 1
ATOM 2296 N N . THR B 2 91 ? -24.47991 -25.45570 -13.27235 1.000 34.28371 87 THR H N 1
ATOM 2297 C CA . THR B 2 91 ? -23.41474 -25.17861 -12.32199 1.000 37.08259 87 THR H CA 1
ATOM 2298 C C . THR B 2 91 ? -22.64323 -26.45373 -12.01004 1.000 40.21182 87 THR H C 1
ATOM 2299 O O . THR B 2 91 ? -23.22782 -27.43665 -11.55263 1.000 34.54634 87 THR H O 1
ATOM 2303 N N . ALA B 2 92 ? -21.33683 -26.44210 -12.27408 1.000 38.17851 88 ALA H N 1
ATOM 2304 C CA . ALA B 2 92 ? -20.49737 -27.61843 -12.06967 1.000 31.85230 88 ALA H CA 1
ATOM 2305 C C . ALA B 2 92 ? -19.03358 -27.26529 -12.30796 1.000 30.64558 88 ALA H C 1
ATOM 2306 O O . ALA B 2 92 ? -18.69840 -26.23451 -12.91275 1.000 28.79762 88 ALA H O 1
ATOM 2308 N N . VAL B 2 93 ? -18.16716 -28.13644 -11.78608 1.000 29.43841 89 VAL H N 1
ATOM 2309 C CA . VAL B 2 93 ? -16.78576 -28.22679 -12.24486 1.000 23.13770 89 VAL H CA 1
ATOM 2310 C C . VAL B 2 93 ? -16.78672 -28.92117 -13.59737 1.000 32.80960 89 VAL H C 1
ATOM 2311 O O . VAL B 2 93 ? -17.32848 -30.03027 -13.73752 1.000 26.60603 89 VAL H O 1
ATOM 2315 N N . TYR B 2 94 ? -16.18292 -28.28258 -14.59506 1.000 23.39996 90 TYR H N 1
ATOM 2316 C CA . TYR B 2 94 ? -16.14817 -28.81490 -15.94771 1.000 23.58630 90 TYR H CA 1
ATOM 2317 C C . TYR B 2 94 ? -14.75417 -29.37987 -16.20195 1.000 23.28983 90 TYR H C 1
ATOM 2318 O O . TYR B 2 94 ? -13.77075 -28.64700 -16.10253 1.000 23.40543 90 TYR H O 1
ATOM 2327 N N . TYR B 2 95 ? -14.67011 -30.69216 -16.48750 1.000 40.03558 91 TYR H N 1
ATOM 2328 C CA . TYR B 2 95 ? -13.40198 -31.36683 -16.76770 1.000 23.01105 91 TYR H CA 1
ATOM 2329 C C . TYR B 2 95 ? -13.23626 -31.65663 -18.24965 1.000 23.26876 91 TYR H C 1
ATOM 2330 O O . TYR B 2 95 ? -14.16720 -32.11082 -18.91989 1.000 26.04582 91 TYR H O 1
ATOM 2339 N N . CYS B 2 96 ? -12.02311 -31.41427 -18.73296 1.000 23.95421 92 CYS H N 1
ATOM 2340 C CA . CYS B 2 96 ? -11.54541 -31.83601 -20.03432 1.000 28.07127 92 CYS H CA 1
ATOM 2341 C C . CYS B 2 96 ? -10.97075 -33.24734 -19.90080 1.000 27.63857 92 CYS H C 1
ATOM 2342 O O . CYS B 2 96 ? -10.31143 -33.55964 -18.90780 1.000 24.96105 92 CYS H O 1
ATOM 2345 N N . ALA B 2 97 ? -11.21694 -34.10461 -20.89147 1.000 23.52489 93 ALA H N 1
ATOM 2346 C CA . ALA B 2 97 ? -10.67633 -35.45711 -20.81740 1.000 23.47445 93 ALA H CA 1
ATOM 2347 C C . ALA B 2 97 ? -10.35372 -35.98253 -22.20536 1.000 27.73792 93 ALA H C 1
ATOM 2348 O O . ALA B 2 97 ? -10.96998 -35.59465 -23.19695 1.000 36.45272 93 ALA H O 1
ATOM 2350 N N . LYS B 2 98 ? -9.39708 -36.90390 -22.24323 1.000 29.71293 94 LYS H N 1
ATOM 2351 C CA . LYS B 2 98 ? -8.87161 -37.49777 -23.46013 1.000 27.92981 94 LYS H CA 1
ATOM 2352 C C . LYS B 2 98 ? -9.56787 -38.82495 -23.73987 1.000 33.74312 94 LYS H C 1
ATOM 2353 O O . LYS B 2 98 ? -9.82818 -39.59980 -22.81052 1.000 27.37414 94 LYS H O 1
ATOM 2359 N N . ASN B 2 99 ? -9.84914 -39.06963 -25.03209 1.000 29.76252 95 ASN H N 1
ATOM 2360 C CA . ASN B 2 99 ? -10.47522 -40.26483 -25.61815 1.000 34.76282 95 ASN H CA 1
ATOM 2361 C C . ASN B 2 99 ? -11.97511 -40.10853 -25.80561 1.000 28.35885 95 ASN H C 1
ATOM 2362 O O . ASN B 2 99 ? -12.61852 -39.27263 -25.16444 1.000 30.22165 95 ASN H O 1
ATOM 2367 N N . TRP B 2 100 ? -12.54686 -40.93673 -26.67137 1.000 28.08252 96 TRP H N 1
ATOM 2368 C CA . TRP B 2 100 ? -14.00235 -41.04425 -26.70557 1.000 34.95413 96 TRP H CA 1
ATOM 2369 C C . TRP B 2 100 ? -14.52537 -41.68926 -25.42026 1.000 30.06656 96 TRP H C 1
ATOM 2370 O O . TRP B 2 100 ? -15.49363 -41.20639 -24.81188 1.000 30.31343 96 TRP H O 1
ATOM 2381 N N . ALA B 2 101 ? -13.86603 -42.75360 -24.97203 1.000 28.25825 97 ALA H N 1
ATOM 2382 C CA . ALA B 2 101 ? -14.15002 -43.47283 -23.72951 1.000 35.35448 97 ALA H CA 1
ATOM 2383 C C . ALA B 2 101 ? -13.22352 -44.67954 -23.60801 1.000 38.40405 97 ALA H C 1
ATOM 2384 O O . ALA B 2 101 ? -12.82940 -45.25826 -24.63280 1.000 33.37071 97 ALA H O 1
ATOM 2386 N N . PRO B 2 102 ? -12.80283 -45.06360 -22.38619 1.000 38.77752 98 PRO H N 1
ATOM 2387 C CA . PRO B 2 102 ? -12.92584 -44.34061 -21.11455 1.000 35.03187 98 PRO H CA 1
ATOM 2388 C C . PRO B 2 102 ? -11.83428 -43.27456 -21.05138 1.000 37.22684 98 PRO H C 1
ATOM 2389 O O . PRO B 2 102 ? -11.13701 -43.12517 -22.05544 1.000 36.05601 98 PRO H O 1
ATOM 2393 N N . PHE B 2 103 ? -11.66287 -42.56408 -19.93443 1.000 29.16777 99 PHE H N 1
ATOM 2394 C CA . PHE B 2 103 ? -10.88667 -41.32192 -19.93287 1.000 31.78924 99 PHE H CA 1
ATOM 2395 C C . PHE B 2 103 ? -9.63071 -41.46185 -19.07233 1.000 30.24714 99 PHE H C 1
ATOM 2396 O O . PHE B 2 103 ? -9.69451 -41.35712 -17.84512 1.000 34.07634 99 PHE H O 1
ATOM 2404 N N . ASP B 2 104 ? -8.48458 -41.67019 -19.72917 1.000 31.60482 101 ASP H N 1
ATOM 2405 C CA . ASP B 2 104 ? -7.22847 -41.91342 -19.01779 1.000 35.67851 101 ASP H CA 1
ATOM 2406 C C . ASP B 2 104 ? -6.61700 -40.62436 -18.48285 1.000 35.04517 101 ASP H C 1
ATOM 2407 O O . ASP B 2 104 ? -6.04238 -40.62454 -17.39100 1.000 42.98873 101 ASP H O 1
ATOM 2412 N N . SER B 2 105 ? -6.72991 -39.52232 -19.22963 1.000 25.46051 102 SER H N 1
ATOM 2413 C CA . SER B 2 105 ? -6.16441 -38.23505 -18.83768 1.000 34.84454 102 SER H CA 1
ATOM 2414 C C . SER B 2 105 ? -7.27558 -37.21080 -18.65705 1.000 30.92869 102 SER H C 1
ATOM 2415 O O . SER B 2 105 ? -8.10913 -37.01406 -19.54969 1.000 30.59708 102 SER H O 1
ATOM 2418 N N . TRP B 2 106 ? -7.27516 -36.56256 -17.49971 1.000 36.20831 103 TRP H N 1
ATOM 2419 C CA . TRP B 2 106 ? -8.24443 -35.54378 -17.15125 1.000 28.71931 103 TRP H CA 1
ATOM 2420 C C . TRP B 2 106 ? -7.50592 -34.24835 -16.85859 1.000 39.01105 103 TRP H C 1
ATOM 2421 O O . TRP B 2 106 ? -6.35406 -34.26291 -16.40476 1.000 35.40124 103 TRP H O 1
ATOM 2432 N N . GLY B 2 107 ? -8.18728 -33.12924 -17.09606 1.000 30.17881 104 GLY H N 1
ATOM 2433 C CA . GLY B 2 107 ? -7.73164 -31.84763 -16.60236 1.000 36.24912 104 GLY H CA 1
ATOM 2434 C C . GLY B 2 107 ? -8.06534 -31.66033 -15.12965 1.000 34.81031 104 GLY H C 1
ATOM 2435 O O . GLY B 2 107 ? -8.63198 -32.52679 -14.47011 1.000 34.38136 104 GLY H O 1
ATOM 2436 N N . GLN B 2 108 ? -7.71115 -30.48784 -14.61244 1.000 28.40434 105 GLN H N 1
ATOM 2437 C CA . GLN B 2 108 ? -7.93099 -30.16705 -13.20555 1.000 32.61137 105 GLN H CA 1
ATOM 2438 C C . GLN B 2 108 ? -9.34775 -29.69654 -12.91342 1.000 31.08864 105 GLN H C 1
ATOM 2439 O O . GLN B 2 108 ? -9.72298 -29.62186 -11.74376 1.000 35.00363 105 GLN H O 1
ATOM 2445 N N . GLY B 2 109 ? -10.13922 -29.40578 -13.92944 1.000 27.33981 106 GLY H N 1
ATOM 2446 C CA . GLY B 2 109 ? -11.48047 -28.89493 -13.74093 1.000 23.57897 106 GLY H CA 1
ATOM 2447 C C . GLY B 2 109 ? -11.49318 -27.38274 -13.67846 1.000 29.47825 106 GLY H C 1
ATOM 2448 O O . GLY B 2 109 ? -10.54036 -26.74391 -13.24388 1.000 24.85662 106 GLY H O 1
ATOM 2449 N N . THR B 2 110 ? -12.58409 -26.79656 -14.16568 1.000 32.18668 107 THR H N 1
ATOM 2450 C CA . THR B 2 110 ? -12.84507 -25.37429 -13.97278 1.000 30.04886 107 THR H CA 1
ATOM 2451 C C . THR B 2 110 ? -14.28225 -25.19517 -13.49192 1.000 34.05064 107 THR H C 1
ATOM 2452 O O . THR B 2 110 ? -15.20615 -25.79786 -14.04888 1.000 32.10703 107 THR H O 1
ATOM 2456 N N . LEU B 2 111 ? -14.46880 -24.36720 -12.45896 1.000 35.16761 108 LEU H N 1
ATOM 2457 C CA . LEU B 2 111 ? -15.77428 -24.19514 -11.83590 1.000 32.58840 108 LEU H CA 1
ATOM 2458 C C . LEU B 2 111 ? -16.60057 -23.13709 -12.56160 1.000 28.50491 108 LEU H C 1
ATOM 2459 O O . LEU B 2 111 ? -16.16447 -21.99784 -12.74260 1.000 38.53862 108 LEU H O 1
ATOM 2464 N N . VAL B 2 112 ? -17.79251 -23.53285 -12.98128 1.000 24.35976 109 VAL H N 1
ATOM 2465 C CA . VAL B 2 112 ? -18.75315 -22.66320 -13.63159 1.000 29.03012 109 VAL H CA 1
ATOM 2466 C C . VAL B 2 112 ? -19.94241 -22.55585 -12.69783 1.000 29.83739 109 VAL H C 1
ATOM 2467 O O . VAL B 2 112 ? -20.59357 -23.56599 -12.40316 1.000 46.75488 109 VAL H O 1
ATOM 2471 N N . THR B 2 113 ? -20.20747 -21.34804 -12.20621 1.000 29.00133 110 THR H N 1
ATOM 2472 C CA . THR B 2 113 ? -21.36996 -21.07236 -11.36273 1.000 28.94744 110 THR H CA 1
ATOM 2473 C C . THR B 2 113 ? -22.36082 -20.23298 -12.15859 1.000 28.85135 110 THR H C 1
ATOM 2474 O O . THR B 2 113 ? -21.99352 -19.19098 -12.71430 1.000 40.97218 110 THR H O 1
ATOM 2478 N N . VAL B 2 114 ? -23.60282 -20.69047 -12.22596 1.000 26.97597 111 VAL H N 1
ATOM 2479 C CA . VAL B 2 114 ? -24.64562 -20.02373 -12.99010 1.000 37.33360 111 VAL H CA 1
ATOM 2480 C C . VAL B 2 114 ? -25.65338 -19.48545 -11.98176 1.000 37.57133 111 VAL H C 1
ATOM 2481 O O . VAL B 2 114 ? -26.45465 -20.23869 -11.42289 1.000 41.24416 111 VAL H O 1
ATOM 2485 N N . SER B 2 115 ? -25.60776 -18.17792 -11.73302 1.000 44.34980 112 SER H N 1
ATOM 2486 C CA . SER B 2 115 ? -26.51307 -17.55286 -10.78115 1.000 42.52456 112 SER H CA 1
ATOM 2487 C C . SER B 2 115 ? -26.73638 -16.08772 -11.13147 1.000 58.34233 112 SER H C 1
ATOM 2488 O O . SER B 2 115 ? -25.93127 -15.45940 -11.82303 1.000 57.54653 112 SER H O 1
ATOM 2491 N N . SER B 2 116 ? -27.83934 -15.54901 -10.62243 1.000 67.32039 113 SER H N 1
ATOM 2492 C CA . SER B 2 116 ? -28.12989 -14.13221 -10.72638 1.000 67.45666 113 SER H CA 1
ATOM 2493 C C . SER B 2 116 ? -27.39210 -13.30357 -9.67338 1.000 54.15748 113 SER H C 1
ATOM 2494 O O . SER B 2 116 ? -27.24651 -12.09102 -9.86950 1.000 52.68166 113 SER H O 1
ATOM 2497 N N . ALA B 2 117 ? -26.91141 -13.91576 -8.57943 1.000 46.20997 114 ALA H N 1
ATOM 2498 C CA . ALA B 2 117 ? -26.30484 -13.15496 -7.48672 1.000 46.45163 114 ALA H CA 1
ATOM 2499 C C . ALA B 2 117 ? -25.02371 -12.44663 -7.92572 1.000 49.52512 114 ALA H C 1
ATOM 2500 O O . ALA B 2 117 ? -24.30732 -12.89036 -8.82641 1.000 48.55113 114 ALA H O 1
ATOM 2502 N N . SER B 2 118 ? -24.74967 -11.32008 -7.28406 1.000 46.49349 115 SER H N 1
ATOM 2503 C CA . SER B 2 118 ? -23.53714 -10.57491 -7.54702 1.000 47.23315 115 SER H CA 1
ATOM 2504 C C . SER B 2 118 ? -22.36933 -11.20634 -6.80873 1.000 55.58461 115 SER H C 1
ATOM 2505 O O . SER B 2 118 ? -22.54029 -11.98582 -5.86710 1.000 59.22243 115 SER H O 1
ATOM 2508 N N . THR B 2 119 ? -21.17099 -10.87009 -7.26754 1.000 53.97808 116 THR H N 1
ATOM 2509 C CA . THR B 2 119 ? -19.96131 -11.26148 -6.56865 1.000 38.98481 116 THR H CA 1
ATOM 2510 C C . THR B 2 119 ? -19.80411 -10.44206 -5.29757 1.000 36.35584 116 THR H C 1
ATOM 2511 O O . THR B 2 119 ? -19.96946 -9.21911 -5.30643 1.000 37.77705 116 THR H O 1
ATOM 2515 N N . LYS B 2 120 ? -19.49215 -11.12626 -4.19822 1.000 35.63435 117 LYS H N 1
ATOM 2516 C CA . LYS B 2 120 ? -19.25042 -10.49631 -2.90138 1.000 28.79251 117 LYS H CA 1
ATOM 2517 C C . LYS B 2 120 ? -17.99225 -11.09501 -2.28181 1.000 36.95089 117 LYS H C 1
ATOM 2518 O O . LYS B 2 120 ? -17.89766 -12.31576 -2.10446 1.000 28.02792 117 LYS H O 1
ATOM 2520 N N . GLY B 2 121 ? -17.02232 -10.25043 -1.96375 1.000 31.43435 118 GLY H N 1
ATOM 2521 C CA . GLY B 2 121 ? -15.85664 -10.69806 -1.23988 1.000 33.66395 118 GLY H CA 1
ATOM 2522 C C . GLY B 2 121 ? -16.19118 -10.95905 0.21719 1.000 41.88414 118 GLY H C 1
ATOM 2523 O O . GLY B 2 121 ? -17.08259 -10.32289 0.79092 1.000 35.59036 118 GLY H O 1
ATOM 2524 N N . PRO B 2 122 ? -15.48243 -11.89434 0.84700 1.000 38.98727 119 PRO H N 1
ATOM 2525 C CA . PRO B 2 122 ? -15.79455 -12.25677 2.22809 1.000 42.79914 119 PRO H CA 1
ATOM 2526 C C . PRO B 2 122 ? -15.28319 -11.21910 3.21411 1.000 44.14244 119 PRO H C 1
ATOM 2527 O O . PRO B 2 122 ? -14.39217 -10.42656 2.91860 1.000 48.89931 119 PRO H O 1
ATOM 2531 N N . SER B 2 123 ? -15.86241 -11.25435 4.40893 1.000 37.32824 120 SER H N 1
ATOM 2532 C CA . SER B 2 123 ? -15.24426 -10.68417 5.60011 1.000 38.52393 120 SER H CA 1
ATOM 2533 C C . SER B 2 123 ? -14.50956 -11.79346 6.34243 1.000 42.12515 120 SER H C 1
ATOM 2534 O O . SER B 2 123 ? -15.00407 -12.91824 6.43330 1.000 46.50470 120 SER H O 1
ATOM 2537 N N . VAL B 2 124 ? -13.33790 -11.48047 6.88628 1.000 38.17012 121 VAL H N 1
ATOM 2538 C CA . VAL B 2 124 ? -12.54918 -12.46616 7.61656 1.000 37.97378 121 VAL H CA 1
ATOM 2539 C C . VAL B 2 124 ? -12.48527 -12.03410 9.06767 1.000 39.97324 121 VAL H C 1
ATOM 2540 O O . VAL B 2 124 ? -11.96613 -10.95482 9.37955 1.000 44.29223 121 VAL H O 1
ATOM 2544 N N . PHE B 2 125 ? -13.03282 -12.85400 9.93477 1.000 28.81854 122 PHE H N 1
ATOM 2545 C CA . PHE B 2 125 ? -13.12714 -12.62881 11.35795 1.000 29.01532 122 PHE H CA 1
ATOM 2546 C C . PHE B 2 125 ? -12.25282 -13.62154 12.09962 1.000 40.96052 122 PHE H C 1
ATOM 2547 O O . PHE B 2 125 ? -12.26421 -14.82178 11.78889 1.000 33.03683 122 PHE H O 1
ATOM 2555 N N . PRO B 2 126 ? -11.48304 -13.14649 13.06913 1.000 36.06936 123 PRO H N 1
ATOM 2556 C CA . PRO B 2 126 ? -10.65748 -14.05314 13.86498 1.000 34.39145 123 PRO H CA 1
ATOM 2557 C C . PRO B 2 126 ? -11.49481 -14.85107 14.85488 1.000 42.43949 123 PRO H C 1
ATOM 2558 O O . PRO B 2 126 ? -12.46375 -14.34876 15.43259 1.000 39.25526 123 PRO H O 1
ATOM 2562 N N . LEU B 2 127 ? -11.12108 -16.12704 15.01466 1.000 31.95340 124 LEU H N 1
ATOM 2563 C CA . LEU B 2 127 ? -11.60672 -16.98707 16.09374 1.000 31.13515 124 LEU H CA 1
ATOM 2564 C C . LEU B 2 127 ? -10.48929 -17.11461 17.12735 1.000 38.90756 124 LEU H C 1
ATOM 2565 O O . LEU B 2 127 ? -9.53694 -17.87670 16.93807 1.000 34.73175 124 LEU H O 1
ATOM 2570 N N . ALA B 2 128 ? -10.61220 -16.37411 18.23174 1.000 42.38154 125 ALA H N 1
ATOM 2571 C CA . ALA B 2 128 ? -9.50554 -16.23228 19.16643 1.000 46.70199 125 ALA H CA 1
ATOM 2572 C C . ALA B 2 128 ? -9.45549 -17.39659 20.15401 1.000 55.83956 125 ALA H C 1
ATOM 2573 O O . ALA B 2 128 ? -10.49170 -17.96357 20.51305 1.000 60.84821 125 ALA H O 1
ATOM 2575 N N . PRO B 2 129 ? -8.25524 -17.78030 20.58723 1.000 52.29323 126 PRO H N 1
ATOM 2576 C CA . PRO B 2 129 ? -8.11403 -18.76452 21.66623 1.000 54.09411 126 PRO H CA 1
ATOM 2577 C C . PRO B 2 129 ? -8.18606 -18.13820 23.05115 1.000 56.68401 126 PRO H C 1
ATOM 2578 O O . PRO B 2 129 ? -7.78500 -16.99424 23.27368 1.000 49.89880 126 PRO H O 1
ATOM 2582 N N . SER B 2 130 ? -8.69493 -18.92120 24.00114 1.000 71.51377 127 SER H N 1
ATOM 2583 C CA . SER B 2 130 ? -8.84527 -18.44089 25.37906 1.000 82.50485 127 SER H CA 1
ATOM 2584 C C . SER B 2 130 ? -7.53405 -18.53916 26.16249 1.000 86.52298 127 SER H C 1
ATOM 2585 O O . SER B 2 130 ? -7.03909 -19.63332 26.44463 1.000 84.68691 127 SER H O 1
ATOM 2588 N N . GLY B 2 136 ? -5.99378 -32.04726 28.72076 1.000 66.40170 133 GLY H N 1
ATOM 2589 C CA . GLY B 2 136 ? -5.29598 -32.19530 27.45488 1.000 76.11841 133 GLY H CA 1
ATOM 2590 C C . GLY B 2 136 ? -4.23771 -31.13487 27.20571 1.000 74.57046 133 GLY H C 1
ATOM 2591 O O . GLY B 2 136 ? -3.13372 -31.44428 26.75791 1.000 76.08042 133 GLY H O 1
ATOM 2592 N N . GLY B 2 137 ? -4.57691 -29.87953 27.49296 1.000 65.02598 134 GLY H N 1
ATOM 2593 C CA . GLY B 2 137 ? -3.64515 -28.78999 27.28545 1.000 53.42730 134 GLY H CA 1
ATOM 2594 C C . GLY B 2 137 ? -3.61685 -28.23010 25.88283 1.000 44.99524 134 GLY H C 1
ATOM 2595 O O . GLY B 2 137 ? -2.61516 -27.62744 25.48717 1.000 35.04573 134 GLY H O 1
ATOM 2596 N N . THR B 2 138 ? -4.68734 -28.39633 25.11612 1.000 42.66041 135 THR H N 1
ATOM 2597 C CA . THR B 2 138 ? -4.73150 -27.94637 23.73083 1.000 38.80991 135 THR H CA 1
ATOM 2598 C C . THR B 2 138 ? -5.53127 -26.65690 23.61188 1.000 35.20870 135 THR H C 1
ATOM 2599 O O . THR B 2 138 ? -6.61267 -26.54244 24.18758 1.000 33.54255 135 THR H O 1
ATOM 2603 N N . ALA B 2 139 ? -4.99809 -25.69441 22.86228 1.000 34.27868 136 ALA H N 1
ATOM 2604 C CA . ALA B 2 139 ? -5.74434 -24.51698 22.45218 1.000 34.52633 136 ALA H CA 1
ATOM 2605 C C . ALA B 2 139 ? -6.22208 -24.68151 21.01413 1.000 43.11220 136 ALA H C 1
ATOM 2606 O O . ALA B 2 139 ? -5.72498 -25.51867 20.26109 1.000 29.44478 136 ALA H O 1
ATOM 2608 N N . ALA B 2 140 ? -7.19213 -23.86231 20.62965 1.000 44.06308 137 ALA H N 1
ATOM 2609 C CA . ALA B 2 140 ? -7.64840 -23.85260 19.24881 1.000 39.18863 137 ALA H CA 1
ATOM 2610 C C . ALA B 2 140 ? -7.96776 -22.42199 18.84484 1.000 31.19933 137 ALA H C 1
ATOM 2611 O O . ALA B 2 140 ? -8.56632 -21.67042 19.61390 1.000 38.63450 137 ALA H O 1
ATOM 2613 N N . LEU B 2 141 ? -7.55386 -22.06047 17.63453 1.000 28.89185 138 LEU H N 1
ATOM 2614 C CA . LEU B 2 141 ? -7.76772 -20.74324 17.05016 1.000 28.85706 138 LEU H CA 1
ATOM 2615 C C . LEU B 2 141 ? -8.16578 -20.93211 15.58632 1.000 37.42237 138 LEU H C 1
ATOM 2616 O O . LEU B 2 141 ? -8.05446 -22.02937 15.03321 1.000 28.21815 138 LEU H O 1
ATOM 2621 N N . GLY B 2 142 ? -8.65603 -19.87108 14.95553 1.000 36.60645 139 GLY H N 1
ATOM 2622 C CA . GLY B 2 142 ? -9.05497 -20.00608 13.56790 1.000 28.10156 139 GLY H CA 1
ATOM 2623 C C . GLY B 2 142 ? -9.48306 -18.69393 12.94556 1.000 28.91551 139 GLY H C 1
ATOM 2624 O O . GLY B 2 142 ? -9.29806 -17.61457 13.51956 1.000 33.56861 139 GLY H O 1
ATOM 2625 N N . CYS B 2 143 ? -10.06574 -18.80944 11.75113 1.000 27.88390 140 CYS H N 1
ATOM 2626 C CA . CYS B 2 143 ? -10.63331 -17.67954 11.02162 1.000 31.56925 140 CYS H CA 1
ATOM 2627 C C . CYS B 2 143 ? -11.96997 -18.08729 10.43029 1.000 37.14243 140 CYS H C 1
ATOM 2628 O O . CYS B 2 143 ? -12.11930 -19.20371 9.91430 1.000 28.63422 140 CYS H O 1
ATOM 2631 N N . LEU B 2 144 ? -12.93296 -17.17914 10.51985 1.000 28.02263 141 LEU H N 1
ATOM 2632 C CA . LEU B 2 144 ? -14.24094 -17.33770 9.90559 1.000 36.89874 141 LEU H CA 1
ATOM 2633 C C . LEU B 2 144 ? -14.28142 -16.46862 8.65157 1.000 33.92865 141 LEU H C 1
ATOM 2634 O O . LEU B 2 144 ? -14.20846 -15.23953 8.73413 1.000 39.04560 141 LEU H O 1
ATOM 2639 N N . VAL B 2 145 ? -14.38104 -17.11210 7.49972 1.000 27.57959 142 VAL H N 1
ATOM 2640 C CA . VAL B 2 145 ? -14.42995 -16.44902 6.20742 1.000 37.80525 142 VAL H CA 1
ATOM 2641 C C . VAL B 2 145 ? -15.90061 -16.37620 5.81674 1.000 43.98741 142 VAL H C 1
ATOM 2642 O O . VAL B 2 145 ? -16.48715 -17.36931 5.38806 1.000 27.37042 142 VAL H O 1
ATOM 2646 N N . LYS B 2 146 ? -16.51834 -15.20764 5.95713 1.000 27.88375 143 LYS H N 1
ATOM 2647 C CA . LYS B 2 146 ? -17.97374 -15.15358 5.96322 1.000 34.45572 143 LYS H CA 1
ATOM 2648 C C . LYS B 2 146 ? -18.54679 -14.29524 4.83281 1.000 35.07340 143 LYS H C 1
ATOM 2649 O O . LYS B 2 146 ? -18.03560 -13.20774 4.52811 1.000 41.89273 143 LYS H O 1
ATOM 2655 N N . ASP B 2 147 ? -19.63116 -14.79591 4.23461 1.000 40.28276 144 ASP H N 1
ATOM 2656 C CA . ASP B 2 147 ? -20.49935 -14.05678 3.32156 1.000 41.44084 144 ASP H CA 1
ATOM 2657 C C . ASP B 2 147 ? -19.81208 -13.73110 2.00883 1.000 38.76360 144 ASP H C 1
ATOM 2658 O O . ASP B 2 147 ? -19.62883 -12.55809 1.66616 1.000 28.38456 144 ASP H O 1
ATOM 2663 N N . TYR B 2 148 ? -19.41492 -14.75785 1.27717 1.000 27.68615 145 TYR H N 1
ATOM 2664 C CA . TYR B 2 148 ? -18.73498 -14.58244 0.00854 1.000 34.52537 145 TYR H CA 1
ATOM 2665 C C . TYR B 2 148 ? -19.50432 -15.34925 -1.05455 1.000 36.95908 145 TYR H C 1
ATOM 2666 O O . TYR B 2 148 ? -20.33975 -16.20634 -0.74544 1.000 33.42489 145 TYR H O 1
ATOM 2675 N N . PHE B 2 149 ? -19.22894 -15.00033 -2.31855 1.000 31.59528 146 PHE H N 1
ATOM 2676 C CA . PHE B 2 149 ? -19.90489 -15.57395 -3.47316 1.000 30.34099 146 PHE H CA 1
ATOM 2677 C C . PHE B 2 149 ? -19.23175 -15.06555 -4.73536 1.000 40.22992 146 PHE H C 1
ATOM 2678 O O . PHE B 2 149 ? -18.97659 -13.85815 -4.84971 1.000 51.94417 146 PHE H O 1
ATOM 2686 N N . PRO B 2 150 ? -18.93875 -15.94432 -5.71392 1.000 44.03047 147 PRO H N 1
ATOM 2687 C CA . PRO B 2 150 ? -19.15835 -17.39790 -5.67037 1.000 39.91642 147 PRO H CA 1
ATOM 2688 C C . PRO B 2 150 ? -18.03243 -18.16109 -4.94840 1.000 36.57456 147 PRO H C 1
ATOM 2689 O O . PRO B 2 150 ? -17.14051 -17.51890 -4.39453 1.000 25.08070 147 PRO H O 1
ATOM 2693 N N . GLU B 2 151 ? -18.09359 -19.50007 -4.93011 1.000 30.76250 148 GLU H N 1
ATOM 2694 C CA . GLU B 2 151 ? -16.94554 -20.29973 -4.53173 1.000 30.62635 148 GLU H CA 1
ATOM 2695 C C . GLU B 2 151 ? -15.84753 -20.14179 -5.57721 1.000 32.74176 148 GLU H C 1
ATOM 2696 O O . GLU B 2 151 ? -16.13268 -19.82050 -6.72837 1.000 37.12795 148 GLU H O 1
ATOM 2702 N N . PRO B 2 152 ? -14.58021 -20.42788 -5.22606 1.000 32.86915 149 PRO H N 1
ATOM 2703 C CA . PRO B 2 152 ? -14.00037 -20.87244 -3.96163 1.000 32.36469 149 PRO H CA 1
ATOM 2704 C C . PRO B 2 152 ? -13.18171 -19.79330 -3.26165 1.000 44.09373 149 PRO H C 1
ATOM 2705 O O . PRO B 2 152 ? -12.89040 -18.75341 -3.86072 1.000 40.13957 149 PRO H O 1
ATOM 2709 N N . VAL B 2 153 ? -12.81414 -20.05651 -2.00394 1.000 45.62844 150 VAL H N 1
ATOM 2710 C CA . VAL B 2 153 ? -11.82383 -19.26120 -1.29244 1.000 46.30229 150 VAL H CA 1
ATOM 2711 C C . VAL B 2 153 ? -10.64021 -20.15632 -0.96055 1.000 46.59119 150 VAL H C 1
ATOM 2712 O O . VAL B 2 153 ? -10.74395 -21.38723 -0.93320 1.000 32.40266 150 VAL H O 1
ATOM 2716 N N . THR B 2 154 ? -9.51118 -19.51712 -0.67428 1.000 44.66633 151 THR H N 1
ATOM 2717 C CA . THR B 2 154 ? -8.28113 -20.21282 -0.31332 1.000 47.99827 151 THR H CA 1
ATOM 2718 C C . THR B 2 154 ? -7.82425 -19.76633 1.07228 1.000 39.74512 151 THR H C 1
ATOM 2719 O O . THR B 2 154 ? -7.78635 -18.56359 1.35819 1.000 45.30898 151 THR H O 1
ATOM 2723 N N . VAL B 2 155 ? -7.52052 -20.73319 1.94502 1.000 30.38243 152 VAL H N 1
ATOM 2724 C CA . VAL B 2 155 ? -6.98461 -20.44960 3.27269 1.000 27.87968 152 VAL H CA 1
ATOM 2725 C C . VAL B 2 155 ? -5.71666 -21.25324 3.49020 1.000 34.96647 152 VAL H C 1
ATOM 2726 O O . VAL B 2 155 ? -5.71700 -22.48675 3.35931 1.000 36.07674 152 VAL H O 1
ATOM 2730 N N . SER B 2 156 ? -4.64405 -20.55353 3.82798 1.000 29.97948 153 SER H N 1
ATOM 2731 C CA . SER B 2 156 ? -3.44948 -21.13374 4.39787 1.000 27.51800 153 SER H CA 1
ATOM 2732 C C . SER B 2 156 ? -3.15620 -20.42952 5.71944 1.000 36.93762 153 SER H C 1
ATOM 2733 O O . SER B 2 156 ? -3.76102 -19.40464 6.05595 1.000 34.56884 153 SER H O 1
ATOM 2736 N N . TRP B 2 157 ? -2.21322 -20.98282 6.47565 1.000 31.82156 154 TRP H N 1
ATOM 2737 C CA . TRP B 2 157 ? -1.78661 -20.39565 7.73537 1.000 36.95956 154 TRP H CA 1
ATOM 2738 C C . TRP B 2 157 ? -0.29504 -20.12665 7.67921 1.000 39.66742 154 TRP H C 1
ATOM 2739 O O . TRP B 2 157 ? 0.48716 -21.02771 7.36137 1.000 44.01639 154 TRP H O 1
ATOM 2750 N N . ASN B 2 158 ? 0.09077 -18.88985 7.99495 1.000 40.75383 155 ASN H N 1
ATOM 2751 C CA . ASN B 2 158 ? 1.49479 -18.48254 8.00239 1.000 49.81927 155 ASN H CA 1
ATOM 2752 C C . ASN B 2 158 ? 2.13726 -18.70197 6.63362 1.000 54.27346 155 ASN H C 1
ATOM 2753 O O . ASN B 2 158 ? 3.24193 -19.23681 6.51632 1.000 57.70663 155 ASN H O 1
ATOM 2758 N N . SER B 2 159 ? 1.41856 -18.28555 5.58940 1.000 53.89370 156 SER H N 1
ATOM 2759 C CA . SER B 2 159 ? 1.88432 -18.40014 4.20481 1.000 54.31035 156 SER H CA 1
ATOM 2760 C C . SER B 2 159 ? 2.28755 -19.83487 3.86279 1.000 59.95836 156 SER H C 1
ATOM 2761 O O . SER B 2 159 ? 3.23117 -20.07575 3.10639 1.000 65.67628 156 SER H O 1
ATOM 2764 N N . GLY B 2 160 ? 1.55229 -20.80034 4.42214 1.000 50.90853 157 GLY H N 1
ATOM 2765 C CA . GLY B 2 160 ? 1.75310 -22.19741 4.11719 1.000 49.31641 157 GLY H CA 1
ATOM 2766 C C . GLY B 2 160 ? 2.71899 -22.92097 5.01997 1.000 58.26003 157 GLY H C 1
ATOM 2767 O O . GLY B 2 160 ? 2.83667 -24.14555 4.90805 1.000 57.72552 157 GLY H O 1
ATOM 2768 N N . ALA B 2 161 ? 3.41101 -22.20847 5.91253 1.000 66.00706 158 ALA H N 1
ATOM 2769 C CA . ALA B 2 161 ? 4.38952 -22.84610 6.78917 1.000 65.77657 158 ALA H CA 1
ATOM 2770 C C . ALA B 2 161 ? 3.71594 -23.79167 7.77389 1.000 73.25510 158 ALA H C 1
ATOM 2771 O O . ALA B 2 161 ? 4.18037 -24.91773 7.99093 1.000 77.46641 158 ALA H O 1
ATOM 2773 N N . LEU B 2 162 ? 2.62305 -23.34305 8.38513 1.000 73.96491 159 LEU H N 1
ATOM 2774 C CA . LEU B 2 162 ? 1.87798 -24.13098 9.35665 1.000 63.15052 159 LEU H CA 1
ATOM 2775 C C . LEU B 2 162 ? 0.82939 -24.94673 8.61530 1.000 56.82871 159 LEU H C 1
ATOM 2776 O O . LEU B 2 162 ? -0.04360 -24.37754 7.95131 1.000 66.05654 159 LEU H O 1
ATOM 2781 N N . THR B 2 163 ? 0.90816 -26.27179 8.73630 1.000 41.83053 160 THR H N 1
ATOM 2782 C CA . THR B 2 163 ? -0.04570 -27.15912 8.07003 1.000 51.20102 160 THR H CA 1
ATOM 2783 C C . THR B 2 163 ? -0.62086 -28.19068 9.03269 1.000 48.84808 160 THR H C 1
ATOM 2784 O O . THR B 2 163 ? -1.75167 -28.65060 8.84841 1.000 56.39792 160 THR H O 1
ATOM 2788 N N . SER B 2 164 ? 0.14261 -28.57846 10.04767 1.000 41.31680 161 SER H N 1
ATOM 2789 C CA . SER B 2 164 ? -0.27541 -29.66308 10.92006 1.000 46.81228 161 SER H CA 1
ATOM 2790 C C . SER B 2 164 ? -1.13795 -29.10908 12.05232 1.000 47.50192 161 SER H C 1
ATOM 2791 O O . SER B 2 164 ? -0.90524 -28.00164 12.55043 1.000 38.69003 161 SER H O 1
ATOM 2794 N N . GLY B 2 165 ? -2.17017 -29.86836 12.41788 1.000 44.42066 162 GLY H N 1
ATOM 2795 C CA . GLY B 2 165 ? -3.20947 -29.36419 13.28674 1.000 43.02850 162 GLY H CA 1
ATOM 2796 C C . GLY B 2 165 ? -4.18772 -28.42317 12.61470 1.000 45.27702 162 GLY H C 1
ATOM 2797 O O . GLY B 2 165 ? -5.10029 -27.92470 13.28124 1.000 36.83103 162 GLY H O 1
ATOM 2798 N N . VAL B 2 166 ? -4.02437 -28.16750 11.32404 1.000 42.82645 163 VAL H N 1
ATOM 2799 C CA . VAL B 2 166 ? -4.90645 -27.28710 10.56919 1.000 38.26963 163 VAL H CA 1
ATOM 2800 C C . VAL B 2 166 ? -6.12533 -28.06326 10.09305 1.000 39.12263 163 VAL H C 1
ATOM 2801 O O . VAL B 2 166 ? -6.00844 -29.19867 9.61890 1.000 39.65174 163 VAL H O 1
ATOM 2805 N N . HIS B 2 167 ? -7.30120 -27.44551 10.18338 1.000 42.52147 164 HIS H N 1
ATOM 2806 C CA . HIS B 2 167 ? -8.51481 -28.01685 9.59792 1.000 38.17515 164 HIS H CA 1
ATOM 2807 C C . HIS B 2 167 ? -9.24990 -26.90982 8.85560 1.000 31.51417 164 HIS H C 1
ATOM 2808 O O . HIS B 2 167 ? -9.74772 -25.97261 9.48029 1.000 31.33890 164 HIS H O 1
ATOM 2815 N N . THR B 2 168 ? -9.31561 -27.00600 7.53089 1.000 31.06132 165 THR H N 1
ATOM 2816 C CA . THR B 2 168 ? -10.10598 -26.07617 6.73630 1.000 24.45119 165 THR H CA 1
ATOM 2817 C C . THR B 2 168 ? -11.37810 -26.76351 6.27394 1.000 26.10437 165 THR H C 1
ATOM 2818 O O . THR B 2 168 ? -11.32799 -27.82279 5.62721 1.000 26.86522 165 THR H O 1
ATOM 2822 N N . PHE B 2 169 ? -12.49598 -26.18616 6.62979 1.000 22.66211 166 PHE H N 1
ATOM 2823 C CA . PHE B 2 169 ? -13.76344 -26.86404 6.44294 1.000 22.79433 166 PHE H CA 1
ATOM 2824 C C . PHE B 2 169 ? -14.40387 -26.48030 5.12153 1.000 20.02842 166 PHE H C 1
ATOM 2825 O O . PHE B 2 169 ? -14.20266 -25.36609 4.62366 1.000 41.72008 166 PHE H O 1
ATOM 2833 N N . PRO B 2 170 ? -15.13371 -27.42712 4.54216 1.000 29.52372 167 PRO H N 1
ATOM 2834 C CA . PRO B 2 170 ? -15.98919 -27.10344 3.40068 1.000 24.49634 167 PRO H CA 1
ATOM 2835 C C . PRO B 2 170 ? -16.89785 -25.94668 3.75655 1.000 30.13189 167 PRO H C 1
ATOM 2836 O O . PRO B 2 170 ? -17.48529 -25.90663 4.84126 1.000 30.36351 167 PRO H O 1
ATOM 2840 N N . ALA B 2 171 ? -17.01841 -25.00776 2.83117 1.000 30.85750 168 ALA H N 1
ATOM 2841 C CA . ALA B 2 171 ? -17.94546 -23.91000 3.04040 1.000 33.20825 168 ALA H CA 1
ATOM 2842 C C . ALA B 2 171 ? -19.36506 -24.43532 3.17037 1.000 33.67830 168 ALA H C 1
ATOM 2843 O O . ALA B 2 171 ? -19.71799 -25.52151 2.69519 1.000 40.22091 168 ALA H O 1
ATOM 2845 N N . VAL B 2 172 ? -20.17297 -23.65686 3.84895 1.000 28.31579 169 VAL H N 1
ATOM 2846 C CA . VAL B 2 172 ? -21.59995 -23.89016 3.92244 1.000 30.84772 169 VAL H CA 1
ATOM 2847 C C . VAL B 2 172 ? -22.32033 -22.79320 3.13896 1.000 29.81915 169 VAL H C 1
ATOM 2848 O O . VAL B 2 172 ? -21.85938 -21.64386 3.04919 1.000 36.30160 169 VAL H O 1
ATOM 2852 N N . LEU B 2 173 ? -23.44206 -23.16165 2.53401 1.000 31.82857 170 LEU H N 1
ATOM 2853 C CA . LEU B 2 173 ? -24.30352 -22.20164 1.85461 1.000 35.06029 170 LEU H CA 1
ATOM 2854 C C . LEU B 2 173 ? -25.31809 -21.65690 2.86006 1.000 40.30310 170 LEU H C 1
ATOM 2855 O O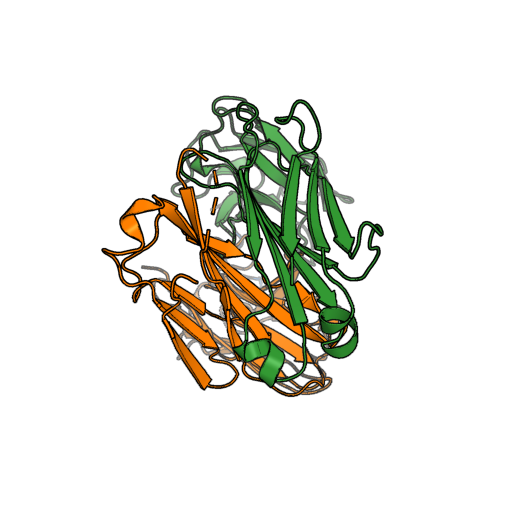 . LEU B 2 173 ? -26.19946 -22.38803 3.32336 1.000 32.26783 170 LEU H O 1
ATOM 2860 N N . GLN B 2 174 ? -25.20024 -20.37867 3.20526 1.000 36.37231 171 GLN H N 1
ATOM 2861 C CA . GLN B 2 174 ? -26.16836 -19.81792 4.13237 1.000 36.67042 171 GLN H CA 1
ATOM 2862 C C . GLN B 2 174 ? -27.49049 -19.53965 3.41966 1.000 42.94112 171 GLN H C 1
ATOM 2863 O O . GLN B 2 174 ? -27.55112 -19.41721 2.19569 1.000 55.24379 171 GLN H O 1
ATOM 2869 N N . SER B 2 175 ? -28.56965 -19.46037 4.20449 1.000 45.82573 172 SER H N 1
ATOM 2870 C CA . SER B 2 175 ? -29.88146 -19.21044 3.61265 1.000 51.46335 172 SER H CA 1
ATOM 2871 C C . SER B 2 175 ? -29.94542 -17.86227 2.90100 1.000 53.92149 172 SER H C 1
ATOM 2872 O O . SER B 2 175 ? -30.83015 -17.65626 2.06182 1.000 54.39969 172 SER H O 1
ATOM 2875 N N . SER B 2 176 ? -29.01294 -16.95509 3.20018 1.000 54.08227 173 SER H N 1
ATOM 2876 C CA . SER B 2 176 ? -28.86594 -15.69165 2.48878 1.000 38.67334 173 SER H CA 1
ATOM 2877 C C . SER B 2 176 ? -28.40060 -15.85600 1.04464 1.000 37.77830 173 SER H C 1
ATOM 2878 O O . SER B 2 176 ? -28.37019 -14.86540 0.30993 1.000 41.90055 173 SER H O 1
ATOM 2881 N N . GLY B 2 177 ? -28.01570 -17.05759 0.62292 1.000 35.65092 174 GLY H N 1
ATOM 2882 C CA . GLY B 2 177 ? -27.38570 -17.23844 -0.66058 1.000 34.35999 174 GLY H CA 1
ATOM 2883 C C . GLY B 2 177 ? -25.87075 -17.12747 -0.66090 1.000 41.50473 174 GLY H C 1
ATOM 2884 O O . GLY B 2 177 ? -25.25337 -17.44160 -1.68158 1.000 41.17006 174 GLY H O 1
ATOM 2885 N N . LEU B 2 178 ? -25.25183 -16.69901 0.44204 1.000 44.74394 175 LEU H N 1
ATOM 2886 C CA . LEU B 2 178 ? -23.80753 -16.50101 0.53194 1.000 34.92843 175 LEU H CA 1
ATOM 2887 C C . LEU B 2 178 ? -23.12914 -17.63958 1.29916 1.000 26.62988 175 LEU H C 1
ATOM 2888 O O . LEU B 2 178 ? -23.71487 -18.23184 2.20756 1.000 25.07425 175 LEU H O 1
ATOM 2893 N N . TYR B 2 179 ? -21.87059 -17.91205 0.94052 1.000 28.32953 176 TYR H N 1
ATOM 2894 C CA . TYR B 2 179 ? -21.05029 -18.94842 1.55436 1.000 33.13791 176 TYR H CA 1
ATOM 2895 C C . TYR B 2 179 ? -20.31761 -18.42045 2.78497 1.000 30.29260 176 TYR H C 1
ATOM 2896 O O . TYR B 2 179 ? -20.03794 -17.22554 2.91133 1.000 30.36934 176 TYR H O 1
ATOM 2905 N N . SER B 2 180 ? -19.99475 -19.34717 3.68763 1.000 31.57030 177 SER H N 1
ATOM 2906 C CA . SER B 2 180 ? -19.20774 -19.09021 4.88846 1.000 33.50093 177 SER H CA 1
ATOM 2907 C C . SER B 2 180 ? -18.35193 -20.31675 5.17413 1.000 37.17399 177 SER H C 1
ATOM 2908 O O . SER B 2 180 ? -18.84801 -21.44125 5.07834 1.000 29.87767 177 SER H O 1
ATOM 2911 N N . LEU B 2 181 ? -17.07744 -20.12247 5.50734 1.000 38.13698 178 LEU H N 1
ATOM 2912 C CA . LEU B 2 181 ? -16.27694 -21.25740 5.95635 1.000 29.38289 178 LEU H CA 1
ATOM 2913 C C . LEU B 2 181 ? -15.36540 -20.82507 7.08863 1.000 29.03266 178 LEU H C 1
ATOM 2914 O O . LEU B 2 181 ? -15.05166 -19.64259 7.26738 1.000 30.52368 178 LEU H O 1
ATOM 2919 N N . SER B 2 182 ? -14.94108 -21.81355 7.84900 1.000 25.47195 179 SER H N 1
ATOM 2920 C CA . SER B 2 182 ? -13.97881 -21.62936 8.91044 1.000 23.76891 179 SER H CA 1
ATOM 2921 C C . SER B 2 182 ? -12.76751 -22.49889 8.61942 1.000 26.02344 179 SER H C 1
ATOM 2922 O O . SER B 2 182 ? -12.85617 -23.52341 7.93666 1.000 26.17589 179 SER H O 1
ATOM 2925 N N . SER B 2 183 ? -11.63115 -22.03496 9.09404 1.000 20.84082 180 SER H N 1
ATOM 2926 C CA . SER B 2 183 ? -10.39491 -22.78377 9.08941 1.000 33.97706 180 SER H CA 1
ATOM 2927 C C . SER B 2 183 ? -9.82114 -22.62910 10.48370 1.000 28.67810 180 SER H C 1
ATOM 2928 O O . SER B 2 183 ? -9.76253 -21.51451 11.00154 1.000 29.32806 180 SER H O 1
ATOM 2931 N N . VAL B 2 184 ? -9.43502 -23.73634 11.10932 1.000 29.84372 181 VAL H N 1
ATOM 2932 C CA . VAL B 2 184 ? -8.93279 -23.67999 12.47419 1.000 29.37417 181 VAL H CA 1
ATOM 2933 C C . VAL B 2 184 ? -7.57481 -24.36101 12.57834 1.000 33.89735 181 VAL H C 1
ATOM 2934 O O . VAL B 2 184 ? -7.14169 -25.09329 11.68736 1.000 37.77317 181 VAL H O 1
ATOM 2938 N N . VAL B 2 185 ? -6.89307 -24.08514 13.68677 1.000 38.53424 182 VAL H N 1
ATOM 2939 C CA . VAL B 2 185 ? -5.68418 -24.78930 14.08439 1.000 37.07327 182 VAL H CA 1
ATOM 2940 C C . VAL B 2 185 ? -5.79687 -25.07164 15.57187 1.000 41.54814 182 VAL H C 1
ATOM 2941 O O . VAL B 2 185 ? -6.13988 -24.16525 16.33927 1.000 46.52757 182 VAL H O 1
ATOM 2945 N N . THR B 2 186 ? -5.52561 -26.32335 15.98146 1.000 39.04072 183 THR H N 1
ATOM 2946 C CA . THR B 2 186 ? -5.22625 -26.60152 17.38627 1.000 36.27270 183 THR H CA 1
ATOM 2947 C C . THR B 2 186 ? -3.71932 -26.60978 17.59176 1.000 32.31810 183 THR H C 1
ATOM 2948 O O . THR B 2 186 ? -2.96993 -27.14399 16.77360 1.000 34.64899 183 THR H O 1
ATOM 2952 N N . VAL B 2 187 ? -3.29504 -25.97691 18.67946 1.000 28.52487 184 VAL H N 1
ATOM 2953 C CA . VAL B 2 187 ? -1.90060 -25.87617 19.09732 1.000 33.73581 184 VAL H CA 1
ATOM 2954 C C . VAL B 2 187 ? -1.84961 -26.06699 20.60508 1.000 38.07657 184 VAL H C 1
ATOM 2955 O O . VAL B 2 187 ? -2.84784 -25.84979 21.30229 1.000 31.06388 184 VAL H O 1
ATOM 2959 N N . PRO B 2 188 ? -0.69315 -26.46418 21.13866 1.000 38.90326 185 PRO H N 1
ATOM 2960 C CA . PRO B 2 188 ? -0.55874 -26.51213 22.60186 1.000 36.88385 185 PRO H CA 1
ATOM 2961 C C . PRO B 2 188 ? -0.80719 -25.13607 23.19235 1.000 34.82998 185 PRO H C 1
ATOM 2962 O O . PRO B 2 188 ? -0.34319 -24.12723 22.65453 1.000 35.34015 185 PRO H O 1
ATOM 2966 N N . SER B 2 189 ? -1.55323 -25.11193 24.30478 1.000 38.73386 186 SER H N 1
ATOM 2967 C CA . SER B 2 189 ? -1.86871 -23.86576 25.00831 1.000 40.20771 186 SER H CA 1
ATOM 2968 C C . SER B 2 189 ? -0.64388 -22.98581 25.21132 1.000 39.23103 186 SER H C 1
ATOM 2969 O O . SER B 2 189 ? -0.71036 -21.76887 25.00984 1.000 41.19704 186 SER H O 1
ATOM 2972 N N . SER B 2 190 ? 0.47844 -23.58209 25.63479 1.000 41.10652 187 SER H N 1
ATOM 2973 C CA . SER B 2 190 ? 1.66963 -22.82191 25.99680 1.000 41.37375 187 SER H CA 1
ATOM 2974 C C . SER B 2 190 ? 2.40492 -22.25511 24.79771 1.000 46.94737 187 SER H C 1
ATOM 2975 O O . SER B 2 190 ? 3.31297 -21.44043 24.97860 1.000 50.49491 187 SER H O 1
ATOM 2978 N N . SER B 2 191 ? 2.06254 -22.67179 23.58909 1.000 51.10159 188 SER H N 1
ATOM 2979 C CA . SER B 2 191 ? 2.64506 -22.01901 22.42961 1.000 47.60451 188 SER H CA 1
ATOM 2980 C C . SER B 2 191 ? 2.01363 -20.66363 22.14214 1.000 39.42345 188 SER H C 1
ATOM 2981 O O . SER B 2 191 ? 2.51996 -19.93807 21.27848 1.000 43.55999 188 SER H O 1
ATOM 2984 N N . LEU B 2 192 ? 0.93519 -20.30050 22.84602 1.000 35.89035 189 LEU H N 1
ATOM 2985 C CA . LEU B 2 192 ? 0.18360 -19.10296 22.47242 1.000 41.25702 189 LEU H CA 1
ATOM 2986 C C . LEU B 2 192 ? 1.01663 -17.83348 22.60083 1.000 46.47062 189 LEU H C 1
ATOM 2987 O O . LEU B 2 192 ? 0.83970 -16.89859 21.81486 1.000 62.22022 189 LEU H O 1
ATOM 2992 N N . GLY B 2 193 ? 1.93715 -17.77933 23.56144 1.000 47.75257 190 GLY H N 1
ATOM 2993 C CA . GLY B 2 193 ? 2.76131 -16.59405 23.70412 1.000 55.93540 190 GLY H CA 1
ATOM 2994 C C . GLY B 2 193 ? 4.01351 -16.57949 22.85170 1.000 65.04952 190 GLY H C 1
ATOM 2995 O O . GLY B 2 193 ? 4.64498 -15.52525 22.71914 1.000 68.53065 190 GLY H O 1
ATOM 2996 N N . THR B 2 194 ? 4.38761 -17.71908 22.26930 1.000 62.49769 191 THR H N 1
ATOM 2997 C CA . THR B 2 194 ? 5.65361 -17.85701 21.55928 1.000 60.89402 191 THR H CA 1
ATOM 2998 C C . THR B 2 194 ? 5.46865 -18.08643 20.07026 1.000 58.88377 191 THR H C 1
ATOM 2999 O O . THR B 2 194 ? 6.41445 -18.48525 19.38860 1.000 60.92723 191 THR H O 1
ATOM 3003 N N . GLN B 2 195 ? 4.27460 -17.86747 19.54875 1.000 61.92481 192 GLN H N 1
ATOM 3004 C CA . GLN B 2 195 ? 4.04162 -18.03872 18.12761 1.000 60.60215 192 GLN H CA 1
ATOM 3005 C C . GLN B 2 195 ? 3.09380 -16.96091 17.63531 1.000 52.56488 192 GLN H C 1
ATOM 3006 O O . GLN B 2 195 ? 2.21212 -16.50279 18.36327 1.000 56.51098 192 GLN H O 1
ATOM 3012 N N . THR B 2 196 ? 3.29449 -16.55607 16.39384 1.000 51.06509 193 THR H N 1
ATOM 3013 C CA . THR B 2 196 ? 2.34949 -15.70740 15.69231 1.000 55.63989 193 THR H CA 1
ATOM 3014 C C . THR B 2 196 ? 1.54778 -16.57004 14.72856 1.000 55.97433 193 THR H C 1
ATOM 3015 O O . THR B 2 196 ? 2.10574 -17.41533 14.02208 1.000 64.63556 193 THR H O 1
ATOM 3019 N N . TYR B 2 197 ? 0.23681 -16.36023 14.71262 1.000 45.36963 194 TYR H N 1
ATOM 3020 C CA . TYR B 2 197 ? -0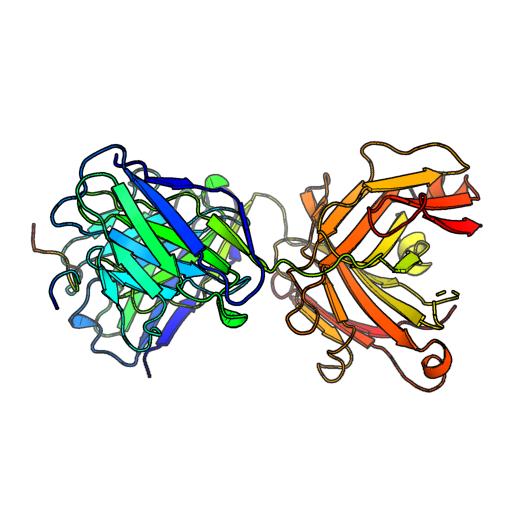.67005 -17.10653 13.85649 1.000 38.86946 194 TYR H CA 1
ATOM 3021 C C . TYR B 2 197 ? -1.43791 -16.13988 12.96023 1.000 45.81302 194 TYR H C 1
ATOM 3022 O O . TYR B 2 197 ? -2.11886 -15.22846 13.45265 1.000 43.07959 194 TYR H O 1
ATOM 3031 N N . ILE B 2 198 ? -1.31283 -16.33855 11.64778 1.000 45.60386 195 ILE H N 1
ATOM 3032 C CA . ILE B 2 198 ? -1.96232 -15.52247 10.62998 1.000 42.59809 195 ILE H CA 1
ATOM 3033 C C . ILE B 2 198 ? -2.59621 -16.44080 9.59444 1.000 39.41667 195 ILE H C 1
ATOM 3034 O O . ILE B 2 198 ? -1.93761 -17.34660 9.07289 1.000 47.57755 195 ILE H O 1
ATOM 3039 N N . CYS B 2 199 ? -3.85862 -16.19297 9.27214 1.000 42.41120 196 CYS H N 1
ATOM 3040 C CA . CYS B 2 199 ? -4.53754 -16.92418 8.21091 1.000 45.50597 196 CYS H CA 1
ATOM 3041 C C . CYS B 2 199 ? -4.52045 -16.07435 6.94590 1.000 46.06099 196 CYS H C 1
ATOM 3042 O O . CYS B 2 199 ? -4.76752 -14.86334 7.00203 1.000 41.76990 196 CYS H O 1
ATOM 3045 N N . ASN B 2 200 ? -4.17471 -16.70069 5.82035 1.000 51.56727 197 ASN H N 1
ATOM 3046 C CA . ASN B 2 200 ? -4.11416 -16.03593 4.51990 1.000 46.55205 197 ASN H CA 1
ATOM 3047 C C . ASN B 2 200 ? -5.32039 -16.48584 3.70689 1.000 38.14844 197 ASN H C 1
ATOM 3048 O O . ASN B 2 200 ? -5.39279 -17.64504 3.28196 1.000 38.53356 197 ASN H O 1
ATOM 3053 N N . VAL B 2 201 ? -6.26113 -15.56749 3.49630 1.000 28.17905 198 VAL H N 1
ATOM 3054 C CA . VAL B 2 201 ? -7.50769 -15.83466 2.79230 1.000 25.40979 198 VAL H CA 1
ATOM 3055 C C . VAL B 2 201 ? -7.44307 -15.20691 1.40535 1.000 43.01175 198 VAL H C 1
ATOM 3056 O O . VAL B 2 201 ? -7.02756 -14.05075 1.24970 1.000 31.61942 198 VAL H O 1
ATOM 3060 N N . ASN B 2 202 ? -7.86668 -15.95213 0.39284 1.000 41.79083 199 ASN H N 1
ATOM 3061 C CA . ASN B 2 202 ? -7.88580 -15.42380 -0.96116 1.000 37.89274 199 ASN H CA 1
ATOM 3062 C C . ASN B 2 202 ? -9.20457 -15.76860 -1.61166 1.000 39.58942 199 ASN H C 1
ATOM 3063 O O . ASN B 2 202 ? -9.60812 -16.93383 -1.61571 1.000 42.08595 199 ASN H O 1
ATOM 3068 N N . HIS B 2 203 ? -9.85860 -14.76016 -2.18031 1.000 32.55727 200 HIS H N 1
ATOM 3069 C CA . HIS B 2 203 ? -11.10239 -14.94894 -2.91914 1.000 34.01349 200 HIS H CA 1
ATOM 3070 C C . HIS B 2 203 ? -10.90357 -14.32396 -4.29321 1.000 38.92408 200 HIS H C 1
ATOM 3071 O O . HIS B 2 203 ? -11.16851 -13.13337 -4.48884 1.000 45.33696 200 HIS H O 1
ATOM 3078 N N . LYS B 2 204 ? -10.40931 -15.13730 -5.22465 1.000 38.37786 201 LYS H N 1
ATOM 3079 C CA . LYS B 2 204 ? -10.12378 -14.65912 -6.57207 1.000 43.03868 201 LYS H CA 1
ATOM 3080 C C . LYS B 2 204 ? -11.35352 -14.15198 -7.32185 1.000 45.57091 201 LYS H C 1
ATOM 3081 O O . LYS B 2 204 ? -11.21489 -13.16481 -8.06583 1.000 37.23821 201 LYS H O 1
ATOM 3087 N N . PRO B 2 205 ? -12.55018 -14.75178 -7.19637 1.000 38.10211 202 PRO H N 1
ATOM 3088 C CA . PRO B 2 205 ? -13.72626 -14.18504 -7.87835 1.000 30.26811 202 PRO H CA 1
ATOM 3089 C C . PRO B 2 205 ? -13.93024 -12.70967 -7.61772 1.000 46.76818 202 PRO H C 1
ATOM 3090 O O . PRO B 2 205 ? -14.40302 -11.98982 -8.50697 1.000 51.00714 202 PRO H O 1
ATOM 3094 N N . SER B 2 206 ? -13.58304 -12.23184 -6.42784 1.000 42.23179 203 SER H N 1
ATOM 3095 C CA . SER B 2 206 ? -13.76979 -10.83693 -6.07184 1.000 41.35902 203 SER H CA 1
ATOM 3096 C C . SER B 2 206 ? -12.44823 -10.10674 -5.89400 1.000 52.02971 203 SER H C 1
ATOM 3097 O O . SER B 2 206 ? -12.45058 -8.93535 -5.50597 1.000 56.92194 203 SER H O 1
ATOM 3100 N N . ASN B 2 207 ? -11.32401 -10.78176 -6.13534 1.000 55.82381 204 ASN H N 1
ATOM 3101 C CA . ASN B 2 207 ? -9.99130 -10.19168 -6.03709 1.000 55.74326 204 ASN H CA 1
ATOM 3102 C C . ASN B 2 207 ? -9.65606 -9.76834 -4.61444 1.000 53.82722 204 ASN H C 1
ATOM 3103 O O . ASN B 2 207 ? -8.92473 -8.80407 -4.39968 1.000 59.72993 204 ASN H O 1
ATOM 3108 N N . THR B 2 208 ? -10.17960 -10.49389 -3.63756 1.000 55.47137 205 THR H N 1
ATOM 3109 C CA . THR B 2 208 ? -10.00633 -10.17650 -2.22697 1.000 53.14864 205 THR H CA 1
ATOM 3110 C C . THR B 2 208 ? -8.87131 -11.01194 -1.64988 1.000 44.76393 205 THR H C 1
ATOM 3111 O O . THR B 2 208 ? -8.82936 -12.22744 -1.85336 1.000 37.62909 205 THR H O 1
ATOM 3115 N N . LYS B 2 209 ? -7.95237 -10.36393 -0.93832 1.000 47.70729 206 LYS H N 1
ATOM 3116 C CA . LYS B 2 209 ? -6.90982 -11.07699 -0.21206 1.000 53.45265 206 LYS H CA 1
ATOM 3117 C C . LYS B 2 209 ? -6.77990 -10.47461 1.17376 1.000 52.86763 206 LYS H C 1
ATOM 3118 O O . LYS B 2 209 ? -6.71713 -9.25115 1.32215 1.000 45.08793 206 LYS H O 1
ATOM 3124 N N . VAL B 2 210 ? -6.74283 -11.33768 2.18678 1.000 40.96497 207 VAL H N 1
ATOM 3125 C CA . VAL B 2 210 ? -6.70002 -10.89718 3.57463 1.000 38.56435 207 VAL H CA 1
ATOM 3126 C C . VAL B 2 210 ? -5.73185 -11.78403 4.34228 1.000 45.90385 207 VAL H C 1
ATOM 3127 O O . VAL B 2 210 ? -5.76414 -13.01302 4.19898 1.000 41.59365 207 VAL H O 1
ATOM 3131 N N . ASP B 2 211 ? -4.84518 -11.15747 5.12326 1.000 49.10526 208 ASP H N 1
ATOM 3132 C CA . ASP B 2 211 ? -4.03517 -11.83425 6.13543 1.000 50.97734 208 ASP H CA 1
ATOM 3133 C C . ASP B 2 211 ? -4.45266 -11.27396 7.48744 1.000 57.07584 208 ASP H C 1
ATOM 3134 O O . ASP B 2 211 ? -4.24452 -10.08697 7.76179 1.000 64.22558 208 ASP H O 1
ATOM 3139 N N . LYS B 2 212 ? -5.04870 -12.11065 8.32867 1.000 46.93733 209 LYS H N 1
ATOM 3140 C CA . LYS B 2 212 ? -5.50133 -11.68539 9.64578 1.000 45.09581 209 LYS H CA 1
ATOM 3141 C C . LYS B 2 212 ? -4.70328 -12.43451 10.69366 1.000 50.95897 209 LYS H C 1
ATOM 3142 O O . LYS B 2 212 ? -4.71075 -13.67146 10.71530 1.000 48.61792 209 LYS H O 1
ATOM 3148 N N . ARG B 2 213 ? -3.99603 -11.68723 11.53531 1.000 40.64916 210 ARG H N 1
ATOM 3149 C CA . ARG B 2 213 ? -3.42435 -12.27324 12.73406 1.000 37.81501 210 ARG H CA 1
ATOM 3150 C C . ARG B 2 213 ? -4.55559 -12.51436 13.71898 1.000 41.30395 210 ARG H C 1
ATOM 3151 O O . ARG B 2 213 ? -5.43185 -11.66079 13.89140 1.000 45.42398 210 ARG H O 1
ATOM 3153 N N . VAL B 2 214 ? -4.58523 -13.68971 14.33112 1.000 41.08538 211 VAL H N 1
ATOM 3154 C CA . VAL B 2 214 ? -5.55121 -13.94926 15.38356 1.000 43.29610 211 VAL H CA 1
ATOM 3155 C C . VAL B 2 214 ? -4.79048 -14.00287 16.69935 1.000 47.46324 211 VAL H C 1
ATOM 3156 O O . VAL B 2 214 ? -3.69981 -14.58412 16.78116 1.000 43.56192 211 VAL H O 1
ATOM 3160 N N . GLU B 2 215 ? -5.33104 -13.33537 17.69871 1.000 62.24374 212 GLU H N 1
ATOM 3161 C CA . GLU B 2 215 ? -4.66133 -13.09660 18.95768 1.000 69.79752 212 GLU H CA 1
ATOM 3162 C C . GLU B 2 215 ? -5.38416 -13.81036 20.09191 1.000 66.41220 212 GLU H C 1
ATOM 3163 O O . GLU B 2 215 ? -6.60295 -14.00115 20.03600 1.000 67.37073 212 GLU H O 1
ATOM 3169 N N . PRO B 2 216 ? -4.65851 -14.22880 21.12543 1.000 63.87087 213 PRO H N 1
ATOM 3170 C CA . PRO B 2 216 ? -5.32080 -14.71995 22.33686 1.000 64.73714 213 PRO H CA 1
ATOM 3171 C C . PRO B 2 216 ? -6.16130 -13.62780 22.98331 1.000 64.41228 213 PRO H C 1
ATOM 3172 O O . PRO B 2 216 ? -5.87808 -12.43441 22.84429 1.000 62.72321 213 PRO H O 1
ATOM 3176 N N . LYS B 2 217 ? -7.20302 -14.05685 23.69866 1.000 65.64086 214 LYS H N 1
ATOM 3177 C CA . LYS B 2 217 ? -8.17719 -13.15574 24.31907 1.000 71.96521 214 LYS H CA 1
ATOM 3178 C C . LYS B 2 217 ? -7.54155 -12.14663 25.27706 1.000 75.23910 214 LYS H C 1
ATOM 3179 O O . LYS B 2 217 ? -6.73939 -12.51088 26.13521 1.000 80.22595 214 LYS H O 1
ATOM 3181 N N . ALA C 3 1 ? -5.40437 -50.81052 -27.99805 1.000 55.85056 -3 ALA A N 1
ATOM 3182 C CA . ALA C 3 1 ? -5.81141 -51.60687 -26.83432 1.000 62.12416 -3 ALA A CA 1
ATOM 3183 C C . ALA C 3 1 ? -7.32162 -51.89068 -26.83354 1.000 68.15695 -3 ALA A C 1
ATOM 3184 O O . ALA C 3 1 ? -8.14610 -50.98214 -26.97168 1.000 64.86510 -3 ALA A O 1
ATOM 3186 N N . GLU C 3 2 ? -7.68178 -53.16020 -26.67172 1.000 63.98906 -2 GLU A N 1
ATOM 3187 C CA . GLU C 3 2 ? -9.08623 -53.54589 -26.68717 1.000 59.43970 -2 GLU A CA 1
ATOM 3188 C C . GLU C 3 2 ? -9.78688 -52.98270 -25.45626 1.000 51.42687 -2 GLU A C 1
ATOM 3189 O O . GLU C 3 2 ? -9.36464 -53.23299 -24.32386 1.000 50.43899 -2 GLU A O 1
ATOM 3195 N N . GLY C 3 3 ? -10.85151 -52.21972 -25.67519 1.000 36.73058 -1 GLY A N 1
ATOM 3196 C CA . GLY C 3 3 ? -11.56084 -51.57147 -24.59406 1.000 35.33575 -1 GLY A CA 1
ATOM 3197 C C . GLY C 3 3 ? -11.23008 -50.10651 -24.41104 1.000 39.72890 -1 GLY A C 1
ATOM 3198 O O . GLY C 3 3 ? -11.79693 -49.46720 -23.52320 1.000 33.16292 -1 GLY A O 1
ATOM 3199 N N . ILE C 3 4 ? -10.30820 -49.56293 -25.19590 1.000 34.97796 0 ILE A N 1
ATOM 3200 C CA . ILE C 3 4 ? -10.09709 -48.12768 -25.28125 1.000 41.41138 0 ILE A CA 1
ATOM 3201 C C . ILE C 3 4 ? -10.66917 -47.66250 -26.60828 1.000 47.86778 0 ILE A C 1
ATOM 3202 O O . ILE C 3 4 ? -10.32941 -48.22007 -27.66040 1.000 45.32177 0 ILE A O 1
ATOM 3207 N N . LEU C 3 5 ? -11.56068 -46.67527 -26.56215 1.000 34.16250 1 LEU A N 1
ATOM 3208 C CA . LEU C 3 5 ? -12.07175 -46.03870 -27.77417 1.000 34.77205 1 LEU A CA 1
ATOM 3209 C C . LEU C 3 5 ? -11.35660 -44.69936 -27.88081 1.000 38.19561 1 LEU A C 1
ATOM 3210 O O . LEU C 3 5 ? -11.84025 -43.67845 -27.38322 1.000 34.94762 1 LEU A O 1
ATOM 3215 N N . GLU C 3 6 ? -10.18979 -44.71025 -28.52707 1.000 34.89803 2 GLU A N 1
ATOM 3216 C CA . GLU C 3 6 ? -9.41516 -43.48001 -28.62729 1.000 40.26890 2 GLU A CA 1
ATOM 3217 C C . GLU C 3 6 ? -10.14734 -42.42066 -29.43347 1.000 37.58652 2 GLU A C 1
ATOM 3218 O O . GLU C 3 6 ? -10.00230 -41.22819 -29.15436 1.000 33.46944 2 GLU A O 1
ATOM 3224 N N . ASP C 3 7 ? -10.96482 -42.82571 -30.39973 1.000 35.34398 3 ASP A N 1
ATOM 3225 C CA . ASP C 3 7 ? -11.57178 -41.88056 -31.32621 1.000 37.11721 3 ASP A CA 1
ATOM 3226 C C . ASP C 3 7 ? -13.01136 -42.29902 -31.62191 1.000 37.13175 3 ASP A C 1
ATOM 3227 O O . ASP C 3 7 ? -13.40144 -43.44608 -31.40420 1.000 38.14239 3 ASP A O 1
ATOM 3232 N N . MET C 3 8 ? -13.82321 -41.33405 -32.10024 1.000 43.23696 4 MET A N 1
ATOM 3233 C CA . MET C 3 8 ? -15.13718 -41.68020 -32.62806 1.000 43.40272 4 MET A CA 1
ATOM 3234 C C . MET C 3 8 ? -15.01536 -42.07187 -34.10071 1.000 39.97461 4 MET A C 1
ATOM 3235 O O . MET C 3 8 ? -14.11260 -41.60789 -34.79959 1.000 48.18406 4 MET A O 1
ATOM 3240 N N . PRO C 3 9 ? -15.90913 -42.91419 -34.60121 1.000 46.23562 5 PRO A N 1
ATOM 3241 C CA . PRO C 3 9 ? -15.93771 -43.18449 -36.04232 1.000 46.03831 5 PRO A CA 1
ATOM 3242 C C . PRO C 3 9 ? -16.62952 -42.06164 -36.80349 1.000 53.32746 5 PRO A C 1
ATOM 3243 O O . PRO C 3 9 ? -17.33281 -41.22618 -36.23639 1.000 56.05969 5 PRO A O 1
ATOM 3247 N N . 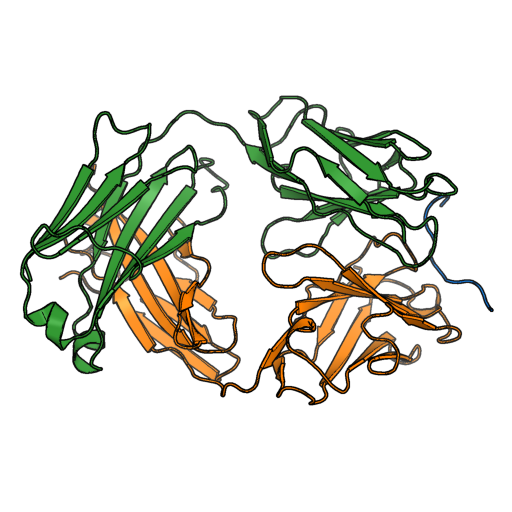VAL C 3 10 ? -16.41143 -42.05276 -38.11953 1.000 59.64319 6 VAL A N 1
ATOM 3248 C CA . VAL C 3 10 ? -17.10660 -41.10711 -38.98745 1.000 60.97688 6 VAL A CA 1
ATOM 3249 C C . VAL C 3 10 ? -18.55463 -41.54321 -39.17330 1.000 68.28607 6 VAL A C 1
ATOM 3250 O O . VAL C 3 10 ? -18.84296 -42.72855 -39.38686 1.000 71.11247 6 VAL A O 1
ATOM 3254 N N . ASP C 3 11 ? -19.47367 -40.58168 -39.09518 1.000 74.76806 7 ASP A N 1
ATOM 3255 C CA . ASP C 3 11 ? -20.89844 -40.82872 -39.32116 1.000 76.92480 7 ASP A CA 1
ATOM 3256 C C . ASP C 3 11 ? -21.54238 -39.61658 -39.98699 1.000 85.03742 7 ASP A C 1
ATOM 3257 O O . ASP C 3 11 ? -22.26211 -38.85224 -39.34073 1.000 86.33882 7 ASP A O 1
#

Sequence (435 aa):
EIVLTQSPGTLSLSPGERATLSCRASQSVSSSYLAWYQQKPGQAPRLLIYGASSRATGIPDRFSGSGSGTDFTLTISRLEPEDFAVYYCQQYGSSPWTFGQGTKVEIKRTVAAPSVFIFPPSDEQLKSGTASVVCLLNNFYPREAKVQWKVDNALQSGNSQESVTEQDSKDSTYSLSSTLTLSKADYEKHKVYACEVTHQGLSSPVTKSFNREVQLLESGGGLVQTGGSLRLSCAASGFTFSSYAMTWVRQAPGKGLEWVSAIRSQGDRTDYADSVKGRFTISRDNSQNTLYLQMNSLRAEDTAVYYCAKNWAPFDSWGQGTLVTVSSASTKGPSVFPLAPSGGTAALGCLVKDYFPEPVTVSWNSGALTSGVHTFPAVLQSSGLYSLSSVVTVPSSSLGTQTYICNVNHKPSNTKVDKRVEPKAEGILEDMPVD

InterPro domains:
  IPR001058 Synuclein [PF01387] (1-130)
  IPR001058 Synuclein [PR01211] (2-14)
  IPR001058 Synuclein [PR01211] (14-28)
  IPR001058 Synuclein [PR01211] (29-48)
  IPR001058 Synuclein [PR01211] (49-72)
  IPR001058 Synuclein [PR01211] (84-99)
  IPR001058 Synuclein [PTHR13820] (1-130)
  IPR002460 Alpha-synuclein [PR01212] (71-80)
  IPR002460 Alpha-synuclein [PR01212] (92-102)
  IPR002460 Alpha-synuclein [PR01212] (103-117)
  IPR002460 Alpha-synuclein [PR01212] (118-133)

GO terms:
  GO:0035543 positive regulation of SNARE complex assembly (P, IDA)
  GO:0004860 protein kinase inhibitor activity (F, TAS)
  GO:1905606 regulation of presynapse assembly (P, IGI)
  GO:0051621 regulation of norepinephrine uptake (P, IGI)
  GO:0141108 transporter regulator activity (F, IGI)
  GO:0005515 protein binding (F, IPI)
  GO:0003779 actin binding (F, IPI)
  GO:0099512 supramolecular fiber (C, IDA)
  GO:0005543 phospholipid binding (F, IDA)
  GO:0008047 enzyme activator activity (F, IDA)
  GO:0034599 cellular response to oxidative stress (P, IDA)
  GO:0005576 extracellular region (C, IDA)
  GO:0005737 cytoplasm (C, IDA)
  GO:0005886 plasma membrane (C, IDA)
  GO:0016234 inclusion body (C, IDA)
  GO:1903285 positive regulation of hydrogen peroxide catabolic process (P, IDA)
  GO:0050729 positive regulation of inflammatory response (P, IDA)
  GO:0006749 glutathione metabolic process (P, IDA)
  GO:0140311 protein sequestering activity (F, IDA)
  GO:0001774 microglial cell activation (P, TAS)

Secondary structure (DSSP, 8-state):
-TT-B-SPPP-/--EEEEE---EE-TT--EEEEEEEESS-GGGS-EEEEEE-TTS-EEEEEEE-TTS--EEE-GGGTTTEEEEEETTTTEEEEEE-S--GGG-EEEEEEESSBS-S-B---EEEEE-SPPPBPPEEEEE-----EEEEEEEEEEEBSS--EEEEGGGTB-TTEEEPPPEE-TTS-EEEEEEEEEEGGGTTS---EEEEEEGGGTEEEEEE----/---EEEE-SEEEE-TTS-EEEEEEESS--GGG-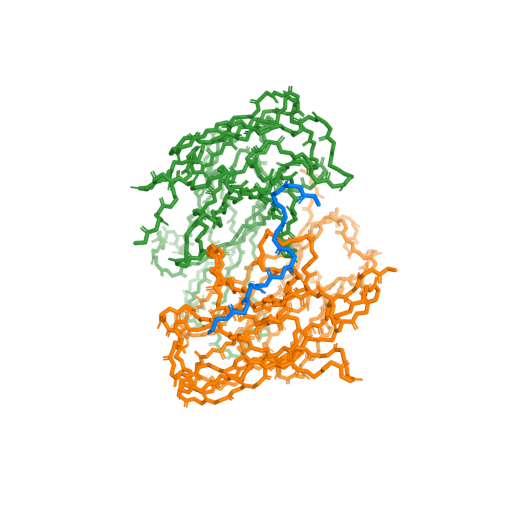EEEEEE-TTS--EEEEETTTEE-TT--TTEEEEEETTEEEEEESS--GGG-SEEEEEE-SSSSPEE---EEEEE----BPPEEEEEPPPHHHHHTTEEEEEEEEEEEBSS--EEEEEETTEEP-SSEEEEEPPPPTTT--EEEEEEEEEEHHHHHH--EEEEEEE-TTSSS-EEEEEE-

Radius of gyration: 24.07 Å; Cα contacts (8 Å, |Δi|>4): 1154; chains: 3; bounding box: 39×55×69 Å